Protein AF-A0A7S2L9C3-F1 (afdb_monomer_lite)

Foldseek 3Di:
DDDDDDDDDDDDDDDDDDDDDDDDDDDDDDDDDDDDDDPDDQAWPAPPLVVVLDDDPDDCPDPPPVVVVVSLVSLCVAWVKDKDFVVNPQQDLALVSLQVVQVVPPQKGFAALCSQQPGRLPAGRVGADEQDWAWEHHPPDDLWIATRHPDRHSDIPCNVPVDHDPCNHVSPPCRVRHGMTMMTGDPPPDPPPPPPPPPDDDDDDDDDDDDDDDDDDDDDDDDDDDDPDPPPDPPPDDDPLLVVLCVAWVKDKDFVVNPDQQFALVVLQVVQQPDDADLVWGKGAAALCSQASPAPDPFQRGRPSHGQAEEQAWEHHPPDDLKIATSHAPDPVDRSHSPIPCVVPVDRDPCNVHGPPSVRHGMGMMTIDNPLQADDPDDDPDDDDDDDDDDDDDDDDSPVPVCQFWVKDKDFVVNVQLLWALVSLQVVQQVPPPVDVPRHTWGFAALCQQRSNAWQDAGDDPDVPPPPPPLPWAWEHHPDIGLWIATRDDRGHSDIPCRVPVDRDPRNHTSPPSSRHGMTMITDGDD

Organism: NCBI:txid267567

Sequence (527 aa):
MCCRAHALQDGEEPQHQPHENPSLPPPTAAIEQHDKNSDLDSEILESDVAEELGFDDGDFGGIDELDFDLLEVKLTQHFNPTWFDRETGWRGQTYEESTEFCNKIDGYIPCPHYVYCPGDGKKVLGGRKEEGESWAAVVDGFNEWVQVGAGGECNLYSANEGETPGWGLTGDNNEEITRHIMCCKHQQDGEESNVESDTETVEEESVAETADIDDEGTNAEEPESSTMAQNENESSSMSIMEITTQNTFHPEWFDSRLGWLGGTYDEGKAFCESLPQANNGHWYLCPSQAYCPNGPRDKEPLYLQKDAFEGIQWAPISDKQNGWMMVGKMSQQVPHTCEEYFQINHHDPLWGLDGSSTDMKQHILCCNTPSGIYLSKSDEEDNIVPTNGGNPNKPNHDESALLGIFTPRWFSVTDGWNSGSHDDAIAFCEQHDGIHHNGKKMELCPYVAYCPEGPGTQPIDIGGHVDDNKEGQQWAPLFGQANHWVSISGEKACLAHLEVNGAEPSWGLDASNPDVKKHVLCCSPNQ

Radius of gyration: 31.91 Å; chains: 1; bounding box: 103×76×122 Å

InterPro domains:
  IPR055918 Domain of unknown function DUF7495 [PF24325] (82-185)
  IPR055918 Domain of unknown function DUF7495 [PF24325] (252-368)
  IPR055918 Domain of unknown function DUF7495 [PF24325] (410-524)

pLDDT: mean 77.01, std 22.77, range [31.56, 98.5]

Secondary structure (DSSP, 8-state):
------------PPPPPPPP-PPPPPPPP-----------S-SSSSHHHHHHTT---S--SS--HHHHHHHHHHHHHHH--EEEETTTT----SHHHHHHHHHTSTTEEEPPHHHHS-SSS-S-TT----SS--EEE-TTSTT-EEE-SSSSTT-BHHHHHSS--THHHH--S-TTT--EEEEEE---------------------------------------------------PPPHHHHHHHHHH--EEEEGGGT-----HHHHHHHHHTS--STTPEEEEPPHHHH-TT-S-SS--BTTTBPPBSSS-EEE-SSSTT-EEE-B-S-SSS--TT-BHHHHHSS--THHHH---GGG--EEEEEEE-SSS--------S---------S----S-STTTHHHH--EEEEGGGT-----HHHHHHHHHH-----TT-PPPEEPPHHHH-TT-TTSPPP-TTS----TTS---EEEPSSSTT-EEE-SSTTTT-BHHHHHSS--GGGSSS--GGG--EEEEE----

Structure (mmCIF, N/CA/C/O backbone):
data_AF-A0A7S2L9C3-F1
#
_entry.id   AF-A0A7S2L9C3-F1
#
loop_
_atom_site.group_PDB
_atom_site.id
_atom_site.type_symbol
_atom_site.label_atom_id
_atom_site.label_alt_id
_atom_site.label_comp_id
_atom_site.label_asym_id
_atom_site.label_entity_id
_atom_site.label_seq_id
_atom_site.pdbx_PDB_ins_code
_atom_site.Cartn_x
_atom_site.Cartn_y
_atom_site.Cartn_z
_atom_site.occupancy
_atom_site.B_iso_or_equiv
_atom_site.auth_seq_id
_atom_site.auth_comp_id
_atom_site.auth_asym_id
_atom_site.auth_atom_id
_atom_site.pdbx_PDB_model_num
ATOM 1 N N . MET A 1 1 ? -22.074 -10.599 80.599 1.00 35.09 1 MET A N 1
ATOM 2 C CA . MET A 1 1 ? -21.582 -9.470 81.417 1.00 35.09 1 MET A CA 1
ATOM 3 C C . MET A 1 1 ? -20.116 -9.715 81.741 1.00 35.09 1 MET A C 1
ATOM 5 O O . MET A 1 1 ? -19.861 -10.718 82.383 1.00 35.09 1 MET A O 1
ATOM 9 N N . CYS A 1 2 ? -19.243 -8.809 81.270 1.00 36.19 2 CYS A N 1
ATOM 10 C CA . CYS A 1 2 ? -17.941 -8.369 81.824 1.00 36.19 2 CYS A CA 1
ATOM 11 C C . CYS A 1 2 ? -16.858 -9.427 82.164 1.00 36.19 2 CYS A C 1
ATOM 13 O O . CYS A 1 2 ? -17.148 -10.404 82.828 1.00 36.19 2 CYS A O 1
ATOM 15 N N . CYS A 1 3 ? -15.557 -9.272 81.879 1.00 39.22 3 CYS A N 1
ATOM 16 C CA . CYS A 1 3 ? -14.752 -8.162 81.353 1.00 39.22 3 CYS A CA 1
ATOM 17 C C . CYS A 1 3 ? -13.298 -8.642 81.073 1.00 39.22 3 CYS A C 1
ATOM 19 O O . CYS A 1 3 ? -12.782 -9.451 81.831 1.00 39.22 3 CYS A O 1
ATOM 21 N N . ARG A 1 4 ? -12.661 -8.025 80.059 1.00 43.97 4 ARG A N 1
ATOM 22 C CA . ARG A 1 4 ? -11.248 -7.556 79.927 1.00 43.97 4 ARG A CA 1
ATOM 23 C C . ARG A 1 4 ? -10.010 -8.471 80.144 1.00 43.97 4 ARG A C 1
ATOM 25 O O . ARG A 1 4 ? -9.652 -8.766 81.272 1.00 43.97 4 ARG A O 1
ATOM 32 N N . ALA A 1 5 ? -9.292 -8.702 79.031 1.00 48.09 5 ALA A N 1
ATOM 33 C CA . ALA A 1 5 ? -8.045 -8.049 78.536 1.00 48.09 5 ALA A CA 1
ATOM 34 C C . ALA A 1 5 ? -6.640 -8.220 79.194 1.00 48.09 5 ALA A C 1
ATOM 36 O O . ALA A 1 5 ? -6.496 -8.118 80.407 1.00 48.09 5 ALA A O 1
ATOM 37 N N . HIS A 1 6 ? -5.639 -8.237 78.275 1.00 45.41 6 HIS A N 1
ATOM 38 C CA . HIS A 1 6 ? -4.147 -8.152 78.328 1.00 45.41 6 HIS A CA 1
ATOM 39 C C . HIS A 1 6 ? -3.365 -9.484 78.449 1.00 45.41 6 HIS A C 1
ATOM 41 O O . HIS A 1 6 ? -3.756 -10.328 79.238 1.00 45.41 6 HIS A O 1
ATOM 47 N N . ALA A 1 7 ? -2.233 -9.751 77.767 1.00 44.00 7 ALA A N 1
ATOM 48 C CA . ALA A 1 7 ? -1.450 -9.084 76.709 1.00 44.00 7 ALA A CA 1
ATOM 49 C C . ALA A 1 7 ? -0.376 -10.058 76.132 1.00 44.00 7 ALA A C 1
ATOM 51 O O . ALA A 1 7 ? 0.077 -10.938 76.853 1.00 44.00 7 ALA A O 1
ATOM 52 N N . LEU A 1 8 ? -0.008 -9.836 74.858 1.00 44.34 8 LEU A N 1
ATOM 53 C CA . LEU A 1 8 ? 1.280 -9.995 74.136 1.00 44.34 8 LEU A CA 1
ATOM 54 C C . LEU A 1 8 ? 2.371 -10.982 74.615 1.00 44.34 8 LEU A C 1
ATOM 56 O O . LEU A 1 8 ? 2.906 -10.819 75.709 1.00 44.34 8 LEU A O 1
ATOM 60 N N . GLN A 1 9 ? 2.847 -11.831 73.687 1.00 42.16 9 GLN A N 1
ATOM 61 C CA . GLN A 1 9 ? 4.283 -12.004 73.400 1.00 42.16 9 GLN A CA 1
ATOM 62 C C . GLN A 1 9 ? 4.544 -12.659 72.029 1.00 42.16 9 GLN A C 1
ATOM 64 O O . GLN A 1 9 ? 3.757 -13.480 71.561 1.00 42.16 9 GLN A O 1
ATOM 69 N N . ASP A 1 10 ? 5.640 -12.211 71.420 1.00 44.34 10 ASP A N 1
ATOM 70 C CA . ASP A 1 10 ? 6.118 -12.385 70.045 1.00 44.34 10 ASP A CA 1
ATOM 71 C C . ASP A 1 10 ? 6.648 -13.797 69.705 1.00 44.34 10 ASP A C 1
ATOM 73 O O . ASP A 1 10 ? 7.087 -14.532 70.588 1.00 44.34 10 ASP A O 1
ATOM 77 N N . GLY A 1 11 ? 6.673 -14.146 68.412 1.00 41.81 11 GLY A N 1
ATOM 78 C CA . GLY A 1 11 ? 7.374 -15.315 67.851 1.00 41.81 11 GLY A CA 1
ATOM 79 C C . GLY A 1 11 ? 7.398 -15.223 66.319 1.00 41.81 11 GLY A C 1
ATOM 80 O O . GLY A 1 11 ? 6.351 -15.297 65.687 1.00 41.81 11 GLY A O 1
ATOM 81 N N . GLU A 1 12 ? 8.496 -14.730 65.748 1.00 42.94 12 GLU A N 1
ATOM 82 C CA . GLU A 1 12 ? 9.605 -15.491 65.136 1.00 42.94 12 GLU A CA 1
ATOM 83 C C . GLU A 1 12 ? 9.385 -15.830 63.648 1.00 42.94 12 GLU A C 1
ATOM 85 O O . GLU A 1 12 ? 8.554 -16.644 63.256 1.00 42.94 12 GLU A O 1
ATOM 90 N N . GLU A 1 13 ? 10.189 -15.145 62.836 1.00 45.22 13 GLU A N 1
ATOM 91 C CA . GLU A 1 13 ? 10.341 -15.184 61.383 1.00 45.22 13 GLU A CA 1
ATOM 92 C C . GLU A 1 13 ? 11.385 -16.253 60.990 1.00 45.22 13 GLU A C 1
ATOM 94 O O . GLU A 1 13 ? 12.452 -16.305 61.612 1.00 45.22 13 GLU A O 1
ATOM 99 N N . PRO A 1 14 ? 11.143 -17.121 59.986 1.00 52.72 14 PRO A N 1
ATOM 100 C CA . PRO A 1 14 ? 12.127 -18.118 59.583 1.00 52.72 14 PRO A CA 1
ATOM 101 C C . PRO A 1 14 ? 13.093 -17.580 58.517 1.00 52.72 14 PRO A C 1
ATOM 103 O O . PRO A 1 14 ? 12.702 -17.156 57.431 1.00 52.72 14 PRO A O 1
ATOM 106 N N . GLN A 1 15 ? 14.384 -17.670 58.836 1.00 43.28 15 GLN A N 1
ATOM 107 C CA . GLN A 1 15 ? 15.516 -17.397 57.953 1.00 43.28 15 GLN A CA 1
ATOM 108 C C . GLN A 1 15 ? 15.628 -18.453 56.839 1.00 43.28 15 GLN A C 1
ATOM 110 O O . GLN A 1 15 ? 15.797 -19.640 57.123 1.00 43.28 15 GLN A O 1
ATOM 115 N N . HIS A 1 16 ? 15.629 -18.018 55.576 1.00 51.25 16 HIS A N 1
ATOM 116 C CA . HIS A 1 16 ? 16.090 -18.824 54.443 1.00 51.25 16 HIS A CA 1
ATOM 117 C C . HIS A 1 16 ? 17.559 -18.512 54.124 1.00 51.25 16 HIS A C 1
ATOM 119 O O . HIS A 1 16 ? 17.945 -17.360 53.934 1.00 51.25 16 HIS A O 1
ATOM 125 N N . GLN A 1 17 ? 18.379 -19.565 54.093 1.00 49.12 17 GLN A N 1
ATOM 126 C CA . GLN A 1 17 ? 19.788 -19.537 53.702 1.00 49.12 17 GLN A CA 1
ATOM 127 C C . GLN A 1 17 ? 19.956 -19.354 52.181 1.00 49.12 17 GLN A C 1
ATOM 129 O O . GLN A 1 17 ? 19.135 -19.870 51.420 1.00 49.12 17 GLN A O 1
ATOM 134 N N . PRO A 1 18 ? 21.037 -18.694 51.723 1.00 49.22 18 PRO A N 1
ATOM 135 C CA . PRO A 1 18 ? 21.348 -18.556 50.308 1.00 49.22 18 PRO A CA 1
ATOM 136 C C . PRO A 1 18 ? 22.104 -19.787 49.787 1.00 49.22 18 PRO A C 1
ATOM 138 O O . PRO A 1 18 ? 23.079 -20.240 50.386 1.00 49.22 18 PRO A O 1
ATOM 141 N N . HIS A 1 19 ? 21.662 -20.305 48.642 1.00 47.91 19 HIS A N 1
ATOM 142 C CA . HIS A 1 19 ? 22.418 -21.268 47.848 1.00 47.91 19 HIS A CA 1
ATOM 143 C C . HIS A 1 19 ? 23.519 -20.542 47.064 1.00 47.91 19 HIS A C 1
ATOM 145 O O . HIS A 1 19 ? 23.244 -19.671 46.241 1.00 47.91 19 HIS A O 1
ATOM 151 N N . GLU A 1 20 ? 24.767 -20.926 47.325 1.00 45.31 20 GLU A N 1
ATOM 152 C CA . GLU A 1 20 ? 25.932 -20.607 46.503 1.00 45.31 20 GLU A CA 1
ATOM 153 C C . GLU A 1 20 ? 25.811 -21.295 45.134 1.00 45.31 20 GLU A C 1
ATOM 155 O O . GLU A 1 20 ? 25.515 -22.489 45.062 1.00 45.31 20 GLU A O 1
ATOM 160 N N . ASN A 1 21 ? 26.079 -20.559 44.052 1.00 43.97 21 ASN A N 1
ATOM 161 C CA . ASN A 1 21 ? 26.303 -21.121 42.721 1.00 43.97 21 ASN A CA 1
ATOM 162 C C . ASN A 1 21 ? 27.613 -20.557 42.134 1.00 43.97 21 ASN A C 1
ATOM 164 O O . ASN A 1 21 ? 27.972 -19.415 42.435 1.00 43.97 21 ASN A O 1
ATOM 168 N N . PRO A 1 22 ? 28.359 -21.360 41.355 1.00 46.28 22 PRO A N 1
ATOM 169 C CA . PRO A 1 22 ? 29.775 -21.145 41.104 1.00 46.28 22 PRO A CA 1
ATOM 170 C C . PRO A 1 22 ? 30.063 -20.126 39.998 1.00 46.28 22 PRO A C 1
ATOM 172 O O . PRO A 1 22 ? 29.312 -19.933 39.046 1.00 46.28 22 PRO A O 1
ATOM 175 N N . SER A 1 23 ? 31.230 -19.516 40.160 1.00 38.72 23 SER A N 1
ATOM 176 C CA . SER A 1 23 ? 31.893 -18.510 39.342 1.00 38.72 23 SER A CA 1
ATOM 177 C C . SER A 1 23 ? 32.122 -18.922 37.880 1.00 38.72 23 SER A C 1
ATOM 179 O O . SER A 1 23 ? 32.750 -19.941 37.595 1.00 38.72 23 SER A O 1
ATOM 181 N N . LEU A 1 24 ? 31.696 -18.052 36.960 1.00 48.59 24 LEU A N 1
ATOM 182 C CA . LEU A 1 24 ? 32.101 -18.031 35.549 1.00 48.59 24 LEU A CA 1
ATOM 183 C C . LEU A 1 24 ? 33.314 -17.093 35.346 1.00 48.59 24 LEU A C 1
ATOM 185 O O . LEU A 1 24 ? 33.426 -16.089 36.055 1.00 48.59 24 LEU A O 1
ATOM 189 N N . PRO A 1 25 ? 34.234 -17.402 34.409 1.00 54.69 25 PRO A N 1
ATOM 190 C CA . PRO A 1 25 ? 35.408 -16.577 34.114 1.00 54.69 25 PRO A CA 1
ATOM 191 C C . PRO A 1 25 ? 35.063 -15.357 33.229 1.00 54.69 25 PRO A C 1
ATOM 193 O O . PRO A 1 25 ? 34.015 -15.349 32.582 1.00 54.69 25 PRO A O 1
ATOM 196 N N . PRO A 1 26 ? 35.931 -14.325 33.180 1.00 50.00 26 PRO A N 1
ATOM 197 C CA . PRO A 1 26 ? 35.618 -13.052 32.533 1.00 50.00 26 PRO A CA 1
ATOM 198 C C . PRO A 1 26 ? 35.805 -13.123 31.009 1.00 50.00 26 PRO A C 1
ATOM 200 O O . PRO A 1 26 ? 36.757 -13.766 30.551 1.00 50.00 26 PRO A O 1
ATOM 203 N N . PRO A 1 27 ? 34.985 -12.422 30.205 1.00 43.72 27 PRO A N 1
ATOM 204 C CA . PRO A 1 27 ? 35.293 -12.238 28.803 1.00 43.72 27 PRO A CA 1
ATOM 205 C C . PRO A 1 27 ? 36.347 -11.142 28.633 1.00 43.72 27 PRO A C 1
ATOM 207 O O . PRO A 1 27 ? 36.396 -10.131 29.334 1.00 43.72 27 PRO A O 1
ATOM 210 N N . THR A 1 28 ? 37.237 -11.431 27.698 1.00 38.53 28 THR A N 1
ATOM 211 C CA . THR A 1 28 ? 38.396 -10.636 27.313 1.00 38.53 28 THR A CA 1
ATOM 212 C C . THR A 1 28 ? 37.941 -9.514 26.384 1.00 38.53 28 THR A C 1
ATOM 214 O O . THR A 1 28 ? 37.045 -9.711 25.570 1.00 38.53 28 THR A O 1
ATOM 217 N N . ALA A 1 29 ? 38.565 -8.347 26.524 1.00 41.03 29 ALA A N 1
ATOM 218 C CA . ALA A 1 29 ? 38.338 -7.179 25.688 1.00 41.03 29 ALA A CA 1
ATOM 219 C C . ALA A 1 29 ? 38.577 -7.479 24.198 1.00 41.03 29 ALA A C 1
ATOM 221 O O . ALA A 1 29 ? 39.635 -7.996 23.834 1.00 41.03 29 ALA A O 1
ATOM 222 N N . ALA A 1 30 ? 37.632 -7.068 23.355 1.00 33.03 30 ALA A N 1
ATOM 223 C CA . ALA A 1 30 ? 37.850 -6.814 21.941 1.00 33.03 30 ALA A CA 1
ATOM 224 C C . ALA A 1 30 ? 37.355 -5.396 21.634 1.00 33.03 30 ALA A C 1
ATOM 226 O O . ALA A 1 30 ? 36.266 -4.991 22.031 1.00 33.03 30 ALA A O 1
ATOM 227 N N . ILE A 1 31 ? 38.253 -4.641 21.015 1.00 39.75 31 ILE A N 1
ATOM 228 C CA . ILE A 1 31 ? 38.083 -3.302 20.470 1.00 39.75 31 ILE A CA 1
ATOM 229 C C . ILE A 1 31 ? 37.453 -3.485 19.092 1.00 39.75 31 ILE A C 1
ATOM 231 O O . ILE A 1 31 ? 38.039 -4.203 18.288 1.00 39.75 31 ILE A O 1
ATOM 235 N N . GLU A 1 32 ? 36.349 -2.804 18.799 1.00 32.47 32 GLU A N 1
ATOM 236 C CA . GLU A 1 32 ? 35.946 -2.537 17.419 1.00 32.47 32 GLU A CA 1
ATOM 237 C C . GLU A 1 32 ? 35.249 -1.177 17.328 1.00 32.47 32 GLU A C 1
ATOM 239 O O . GLU A 1 32 ? 34.558 -0.731 18.245 1.00 32.47 32 GLU A O 1
ATOM 244 N N . GLN A 1 33 ? 35.600 -0.464 16.266 1.00 36.97 33 GLN A N 1
ATOM 245 C CA . GLN A 1 33 ? 35.311 0.937 16.004 1.00 36.97 33 GLN A CA 1
ATOM 246 C C . GLN A 1 33 ? 33.871 1.072 15.499 1.00 36.97 33 GLN A C 1
ATOM 248 O O . GLN A 1 33 ? 33.504 0.416 14.532 1.00 36.97 33 GLN A O 1
ATOM 253 N N . HIS A 1 34 ? 33.074 1.942 16.123 1.00 32.19 34 HIS A N 1
ATOM 254 C CA . HIS A 1 34 ? 31.838 2.436 15.519 1.00 32.19 34 HIS A CA 1
ATOM 255 C C . HIS A 1 34 ? 32.194 3.582 14.570 1.00 32.19 34 HIS A C 1
ATOM 257 O O . HIS A 1 34 ? 32.517 4.688 15.016 1.00 32.19 34 HIS A O 1
ATOM 263 N N . ASP A 1 35 ? 32.173 3.284 13.273 1.00 32.62 35 ASP A N 1
ATOM 264 C CA . ASP A 1 35 ? 32.123 4.283 12.215 1.00 32.62 35 ASP A CA 1
ATOM 265 C C . ASP A 1 35 ? 30.701 4.838 12.080 1.00 32.62 35 ASP A C 1
ATOM 267 O O . ASP A 1 35 ? 29.699 4.152 12.282 1.00 32.62 35 ASP A O 1
ATOM 271 N N . LYS A 1 36 ? 30.666 6.131 11.773 1.00 45.22 36 LYS A N 1
ATOM 272 C CA . LYS A 1 36 ? 29.494 6.928 11.426 1.00 45.22 36 LYS A CA 1
ATOM 273 C C . LYS A 1 36 ? 29.062 6.565 10.005 1.00 45.22 36 LYS A C 1
ATOM 275 O O . LYS A 1 36 ? 29.915 6.603 9.125 1.00 45.22 36 LYS A O 1
ATOM 280 N N . ASN A 1 37 ? 27.784 6.267 9.792 1.00 34.72 37 ASN A N 1
ATOM 281 C CA . ASN A 1 37 ? 27.062 6.528 8.541 1.00 34.72 37 ASN A CA 1
ATOM 282 C C . ASN A 1 37 ? 25.585 6.169 8.750 1.00 34.72 37 ASN A C 1
ATOM 284 O O . ASN A 1 37 ? 25.226 4.996 8.762 1.00 34.72 37 ASN A O 1
ATOM 288 N N . SER A 1 38 ? 24.762 7.191 8.951 1.00 33.78 38 SER A N 1
ATOM 289 C CA . SER A 1 38 ? 23.300 7.125 8.955 1.00 33.78 38 SER A CA 1
ATOM 290 C C . SER A 1 38 ? 22.810 8.492 8.480 1.00 33.78 38 SER A C 1
ATOM 292 O O . SER A 1 38 ? 22.543 9.359 9.298 1.00 33.78 38 SER A O 1
ATOM 294 N N . ASP A 1 39 ? 22.864 8.711 7.172 1.00 36.06 39 ASP A N 1
ATOM 295 C CA . ASP A 1 39 ? 22.333 9.884 6.468 1.00 36.06 39 ASP A CA 1
ATOM 296 C C . ASP A 1 39 ? 22.306 9.482 4.983 1.00 36.06 39 ASP A C 1
ATOM 298 O O . ASP A 1 39 ? 23.336 9.650 4.331 1.00 36.06 39 ASP A O 1
ATOM 302 N N . LEU A 1 40 ? 21.236 8.841 4.477 1.00 38.59 40 LEU A N 1
ATOM 303 C CA . LEU A 1 40 ? 21.019 8.659 3.019 1.00 38.59 40 LEU A CA 1
ATOM 304 C C . LEU A 1 40 ? 19.628 8.146 2.565 1.00 38.59 40 LEU A C 1
ATOM 306 O O . LEU A 1 40 ? 19.453 7.979 1.366 1.00 38.59 40 LEU A O 1
ATOM 310 N N . ASP A 1 41 ? 18.629 7.964 3.439 1.00 36.09 41 ASP A N 1
ATOM 311 C CA . ASP A 1 41 ? 17.352 7.317 3.051 1.00 36.09 41 ASP A CA 1
ATOM 312 C C . ASP A 1 41 ? 16.123 8.267 2.963 1.00 36.09 41 ASP A C 1
ATOM 314 O O . ASP A 1 41 ? 14.996 7.810 3.123 1.00 36.09 41 ASP A O 1
ATOM 318 N N . SER A 1 42 ? 16.287 9.581 2.719 1.00 41.22 42 SER A N 1
ATOM 319 C CA . SER A 1 42 ? 15.160 10.552 2.728 1.00 41.22 42 SER A CA 1
ATOM 320 C C . SER A 1 42 ? 14.860 11.307 1.415 1.00 41.22 42 SER A C 1
ATOM 322 O O . SER A 1 42 ? 13.990 12.168 1.431 1.00 41.22 42 SER A O 1
ATOM 324 N N . GLU A 1 43 ? 15.514 10.998 0.286 1.00 40.84 43 GLU A N 1
ATOM 325 C CA . GLU A 1 43 ? 15.455 11.815 -0.958 1.00 40.84 43 GLU A CA 1
ATOM 326 C C . GLU A 1 43 ? 14.394 11.378 -2.011 1.00 40.84 43 GLU A C 1
ATOM 328 O O . GLU A 1 43 ? 14.319 11.967 -3.083 1.00 40.84 43 GLU A O 1
ATOM 333 N N . ILE A 1 44 ? 13.573 10.340 -1.772 1.00 41.75 44 ILE A N 1
ATOM 334 C CA . ILE A 1 44 ? 12.852 9.631 -2.867 1.00 41.75 44 ILE A CA 1
ATOM 335 C C . ILE A 1 44 ? 11.355 9.998 -3.032 1.00 41.75 44 ILE A C 1
ATOM 337 O O . ILE A 1 44 ? 10.774 9.721 -4.076 1.00 41.75 44 ILE A O 1
ATOM 341 N N . LEU A 1 45 ? 10.719 10.680 -2.072 1.00 40.47 45 LEU A N 1
ATOM 342 C CA . LEU A 1 45 ? 9.291 11.071 -2.155 1.00 40.47 45 LEU A CA 1
ATOM 343 C C . LEU A 1 45 ? 9.050 12.483 -2.744 1.00 40.47 45 LEU A C 1
ATOM 345 O O . LEU A 1 45 ? 7.921 12.969 -2.755 1.00 40.47 45 LEU A O 1
ATOM 349 N N . GLU A 1 46 ? 10.097 13.153 -3.231 1.00 46.25 46 GLU A N 1
ATOM 350 C CA . GLU A 1 46 ? 10.056 14.553 -3.690 1.00 46.25 46 GLU A CA 1
ATOM 351 C C . GLU A 1 46 ? 9.617 14.767 -5.141 1.00 46.25 46 GLU A C 1
ATOM 353 O O . GLU A 1 46 ? 9.106 15.842 -5.465 1.00 46.25 46 GLU A O 1
ATOM 358 N N . SER A 1 47 ? 9.831 13.787 -6.024 1.00 46.72 47 SER A N 1
ATOM 359 C CA . SER A 1 47 ? 9.769 14.005 -7.478 1.00 46.72 47 SER A CA 1
ATOM 360 C C . SER A 1 47 ? 8.348 14.148 -8.021 1.00 46.72 47 SER A C 1
ATOM 362 O O . SER A 1 47 ? 8.103 14.994 -8.879 1.00 46.72 47 SER A O 1
ATOM 364 N N . ASP A 1 48 ? 7.392 13.389 -7.487 1.00 42.22 48 ASP A N 1
ATOM 365 C CA . ASP A 1 48 ? 6.055 13.264 -8.092 1.00 42.22 48 ASP A CA 1
ATOM 366 C C . ASP A 1 48 ? 5.193 14.519 -7.871 1.00 42.22 48 ASP A C 1
ATOM 368 O O . ASP A 1 48 ? 4.323 14.858 -8.673 1.00 42.22 48 ASP A O 1
ATOM 372 N N . VAL A 1 49 ? 5.476 15.274 -6.806 1.00 50.34 49 VAL A N 1
ATOM 373 C CA . VAL A 1 49 ? 4.809 16.549 -6.517 1.00 50.34 49 VAL A CA 1
ATOM 374 C C . VAL A 1 49 ? 5.412 17.682 -7.353 1.00 50.34 49 VAL A C 1
ATOM 376 O O . VAL A 1 49 ? 4.689 18.583 -7.776 1.00 50.34 49 VAL A O 1
ATOM 379 N N . ALA A 1 50 ? 6.717 17.659 -7.640 1.00 46.50 50 ALA A N 1
ATOM 380 C CA . ALA A 1 50 ? 7.388 18.726 -8.386 1.00 46.50 50 ALA A CA 1
ATOM 381 C C . ALA A 1 50 ? 6.857 18.878 -9.829 1.00 46.50 50 ALA A C 1
ATOM 383 O O . ALA A 1 50 ? 6.743 20.011 -10.322 1.00 46.50 50 ALA A O 1
ATOM 384 N N . GLU A 1 51 ? 6.459 17.769 -10.465 1.00 46.00 51 GLU A N 1
ATOM 385 C CA . GLU A 1 51 ? 6.014 17.731 -11.863 1.00 46.00 51 GLU A CA 1
ATOM 386 C C . GLU A 1 51 ? 4.575 18.248 -12.061 1.00 46.00 51 GLU A C 1
ATOM 388 O O . GLU A 1 51 ? 4.338 19.065 -12.957 1.00 46.00 51 GLU A O 1
ATOM 393 N N . GLU A 1 52 ? 3.625 17.916 -11.172 1.00 52.22 52 GLU A N 1
ATOM 394 C CA . GLU A 1 52 ? 2.265 18.494 -11.219 1.00 52.22 52 GLU A CA 1
ATOM 395 C C . GLU A 1 52 ? 2.267 20.019 -11.045 1.00 52.22 52 GLU A C 1
ATOM 397 O O . GLU A 1 52 ? 1.358 20.735 -11.478 1.00 52.22 52 GLU A O 1
ATOM 402 N N . LEU A 1 53 ? 3.316 20.540 -10.417 1.00 51.41 53 LEU A N 1
ATOM 403 C CA . LEU A 1 53 ? 3.417 21.940 -10.068 1.00 51.41 53 LEU A CA 1
ATOM 404 C C . LEU A 1 53 ? 4.196 22.763 -11.115 1.00 51.41 53 LEU A C 1
ATOM 406 O O . LEU A 1 53 ? 4.297 23.987 -10.970 1.00 51.41 53 LEU A O 1
ATOM 410 N N . GLY A 1 54 ? 4.725 22.141 -12.173 1.00 43.03 54 GLY A N 1
ATOM 411 C CA . GLY A 1 54 ? 5.297 22.823 -13.339 1.00 43.03 54 GLY A CA 1
ATOM 412 C C . GLY A 1 54 ? 6.608 23.577 -13.083 1.00 43.03 54 GLY A C 1
ATOM 413 O O . GLY A 1 54 ? 6.732 24.737 -13.485 1.00 43.03 54 GLY A O 1
ATOM 414 N N . PHE A 1 55 ? 7.566 22.966 -12.384 1.00 47.53 55 PHE A N 1
ATOM 415 C CA . PHE A 1 55 ? 8.952 23.453 -12.368 1.00 47.53 55 PHE A CA 1
ATOM 416 C C . PHE A 1 55 ? 9.701 23.049 -13.655 1.00 47.53 55 PHE A C 1
ATOM 418 O O . PHE A 1 55 ? 9.425 22.005 -14.228 1.00 47.53 55 PHE A O 1
ATOM 425 N N . ASP A 1 56 ? 10.586 23.918 -14.154 1.00 41.59 56 ASP A N 1
ATOM 426 C CA . ASP A 1 56 ? 11.317 23.767 -15.427 1.00 41.59 56 ASP A CA 1
ATOM 427 C C . ASP A 1 56 ? 12.809 23.540 -15.088 1.00 41.59 56 ASP A C 1
ATOM 429 O O . ASP A 1 56 ? 13.479 24.451 -14.588 1.00 41.59 56 ASP A O 1
ATOM 433 N N . ASP A 1 57 ? 13.309 22.312 -15.274 1.00 52.28 57 ASP A N 1
ATOM 434 C CA . ASP A 1 57 ? 14.567 21.796 -14.694 1.00 52.28 57 ASP A CA 1
ATOM 435 C C . ASP A 1 57 ? 15.840 22.235 -15.427 1.00 52.28 57 ASP A C 1
ATOM 437 O O . ASP A 1 57 ? 16.581 21.460 -16.038 1.00 52.28 57 ASP A O 1
ATOM 441 N N . GLY A 1 58 ? 16.111 23.536 -15.360 1.00 42.50 58 GLY A N 1
ATOM 442 C CA . GLY A 1 58 ? 17.212 24.167 -16.071 1.00 42.50 58 GLY A CA 1
ATOM 443 C C . GLY A 1 58 ? 18.415 24.632 -15.251 1.00 42.50 58 GLY A C 1
ATOM 444 O O . GLY A 1 58 ? 19.244 25.281 -15.874 1.00 42.50 58 GLY A O 1
ATOM 445 N N . ASP A 1 59 ? 18.535 24.408 -13.930 1.00 42.16 59 ASP A N 1
ATOM 446 C CA . ASP A 1 59 ? 19.752 24.754 -13.143 1.00 42.16 59 ASP A CA 1
ATOM 447 C C . ASP A 1 59 ? 19.711 24.256 -11.670 1.00 42.16 59 ASP A C 1
ATOM 449 O O . ASP A 1 59 ? 19.754 25.061 -10.742 1.00 42.16 59 ASP A O 1
ATOM 453 N N . PHE A 1 60 ? 19.620 22.946 -11.396 1.00 44.69 60 PHE A N 1
ATOM 454 C CA . PHE A 1 60 ? 19.624 22.430 -10.009 1.00 44.69 60 PHE A CA 1
ATOM 455 C C . PHE A 1 60 ? 21.036 22.148 -9.472 1.00 44.69 60 PHE A C 1
ATOM 457 O O . PHE A 1 60 ? 21.455 21.021 -9.213 1.00 44.69 60 PHE A O 1
ATOM 464 N N . GLY A 1 61 ? 21.799 23.225 -9.296 1.00 43.25 61 GLY A N 1
ATOM 465 C CA . GLY A 1 61 ? 22.996 23.251 -8.462 1.00 43.25 61 GLY A CA 1
ATOM 466 C C . GLY A 1 61 ? 22.649 23.638 -7.027 1.00 43.25 61 GLY A C 1
ATOM 467 O O . GLY A 1 61 ? 22.929 24.762 -6.631 1.00 43.25 61 GLY A O 1
ATOM 468 N N . GLY A 1 62 ? 22.089 22.704 -6.254 1.00 47.38 62 GLY A N 1
ATOM 469 C CA . GLY A 1 62 ? 21.673 22.928 -4.868 1.00 47.38 62 GLY A CA 1
ATOM 470 C C . GLY A 1 62 ? 20.288 23.560 -4.787 1.00 47.38 62 GLY A C 1
ATOM 471 O O . GLY A 1 62 ? 20.061 24.649 -5.303 1.00 47.38 62 GLY A O 1
ATOM 472 N N . ILE A 1 63 ? 19.364 22.865 -4.130 1.00 48.03 63 ILE A N 1
ATOM 473 C CA . ILE A 1 63 ? 18.057 23.411 -3.785 1.00 48.03 63 ILE A CA 1
ATOM 474 C C . ILE A 1 63 ? 18.313 24.509 -2.740 1.00 48.03 63 ILE A C 1
ATOM 476 O O . ILE A 1 63 ? 18.454 24.242 -1.545 1.00 48.03 63 ILE A O 1
ATOM 480 N N . ASP A 1 64 ? 18.520 25.743 -3.202 1.00 57.06 64 ASP A N 1
ATOM 481 C CA . ASP A 1 64 ? 18.614 26.911 -2.332 1.00 57.06 64 ASP A CA 1
ATOM 482 C C . ASP A 1 64 ? 17.323 27.004 -1.496 1.00 57.06 64 ASP A C 1
ATOM 484 O O . ASP A 1 64 ? 16.245 26.608 -1.936 1.00 57.06 64 ASP A O 1
ATOM 488 N N . GLU A 1 65 ? 17.411 27.580 -0.294 1.00 59.56 65 GLU A N 1
ATOM 489 C CA . GLU A 1 65 ? 16.298 27.822 0.650 1.00 59.56 65 GLU A CA 1
ATOM 490 C C . GLU A 1 65 ? 15.029 28.426 -0.003 1.00 59.56 65 GLU A C 1
ATOM 492 O O . GLU A 1 65 ? 13.933 28.289 0.527 1.00 59.56 65 GLU A O 1
ATOM 497 N N . LEU A 1 66 ? 15.185 29.041 -1.180 1.00 56.25 66 LEU A N 1
ATOM 498 C CA . LEU A 1 66 ? 14.145 29.625 -2.025 1.00 56.25 66 LEU A CA 1
ATOM 499 C C . LEU A 1 66 ? 13.188 28.618 -2.692 1.00 56.25 66 LEU A C 1
ATOM 501 O O . LEU A 1 66 ? 12.103 29.036 -3.092 1.00 56.25 66 LEU A O 1
ATOM 505 N N . ASP A 1 67 ? 13.551 27.342 -2.836 1.00 74.50 67 ASP A N 1
ATOM 506 C CA . ASP A 1 67 ? 12.680 26.352 -3.494 1.00 74.50 67 ASP A CA 1
ATOM 507 C C . ASP A 1 67 ? 11.662 25.725 -2.527 1.00 74.50 67 ASP A C 1
ATOM 509 O O . ASP A 1 67 ? 10.510 25.470 -2.877 1.00 74.50 67 ASP A O 1
ATOM 513 N N . PHE A 1 68 ? 12.046 25.591 -1.252 1.00 78.56 68 PHE A N 1
ATOM 514 C CA . PHE A 1 68 ? 11.151 25.096 -0.205 1.00 78.56 68 PHE A CA 1
ATOM 515 C C . PHE A 1 68 ? 9.922 26.000 -0.036 1.00 78.56 68 PHE A C 1
ATOM 517 O O . PHE A 1 68 ? 8.804 25.504 0.072 1.00 78.56 68 PHE A O 1
ATOM 524 N N . ASP A 1 69 ? 10.110 27.324 -0.095 1.00 80.19 69 ASP A N 1
ATOM 525 C CA . ASP A 1 69 ? 9.012 28.296 -0.021 1.00 80.19 69 ASP A CA 1
ATOM 526 C C . ASP A 1 69 ? 8.000 28.101 -1.163 1.00 80.19 69 ASP A C 1
ATOM 528 O O . ASP A 1 69 ? 6.791 28.270 -0.986 1.00 80.19 69 ASP A O 1
ATOM 532 N N . LEU A 1 70 ? 8.478 27.752 -2.361 1.00 82.88 70 LEU A N 1
ATOM 533 C CA . LEU A 1 70 ? 7.618 27.573 -3.525 1.00 82.88 70 LEU A CA 1
ATOM 534 C C . LEU A 1 70 ? 6.900 26.218 -3.488 1.00 82.88 70 LEU A C 1
ATOM 536 O O . LEU A 1 70 ? 5.708 26.160 -3.806 1.00 82.88 70 LEU A O 1
ATOM 540 N N . LEU A 1 71 ? 7.576 25.162 -3.034 1.00 82.06 71 LEU A N 1
ATOM 541 C CA . LEU A 1 71 ? 6.962 23.862 -2.768 1.00 82.06 71 LEU A CA 1
ATOM 542 C C . LEU A 1 71 ? 5.880 23.961 -1.677 1.00 82.06 71 LEU A C 1
ATOM 544 O O . LEU A 1 71 ? 4.770 23.465 -1.867 1.00 82.06 71 LEU A O 1
ATOM 548 N N . GLU A 1 72 ? 6.143 24.694 -0.592 1.00 86.50 72 GLU A N 1
ATOM 549 C CA . GLU A 1 72 ? 5.169 24.977 0.471 1.00 86.50 72 GLU A CA 1
ATOM 550 C C . GLU A 1 72 ? 3.924 25.690 -0.075 1.00 86.50 72 GLU A C 1
ATOM 552 O O . GLU A 1 72 ? 2.798 25.284 0.228 1.00 86.50 72 GLU A O 1
ATOM 557 N N . VAL A 1 73 ? 4.086 26.711 -0.925 1.00 86.06 73 VAL A N 1
ATOM 558 C CA . VAL A 1 73 ? 2.949 27.411 -1.552 1.00 86.06 73 VAL A CA 1
ATOM 559 C C . VAL A 1 73 ? 2.091 26.451 -2.371 1.00 86.06 73 VAL A C 1
ATOM 561 O O . VAL A 1 73 ? 0.862 26.507 -2.308 1.00 86.06 73 VAL A O 1
ATOM 564 N N . LYS A 1 74 ? 2.727 25.575 -3.143 1.00 85.88 74 LYS A N 1
ATOM 565 C CA . LYS A 1 74 ? 2.048 24.653 -4.047 1.00 85.88 74 LYS A CA 1
ATOM 566 C C . LYS A 1 74 ? 1.317 23.532 -3.301 1.00 85.88 74 LYS A C 1
ATOM 568 O O . LYS A 1 74 ? 0.134 23.307 -3.553 1.00 85.88 74 LYS A O 1
ATOM 573 N N . LEU A 1 75 ? 1.962 22.923 -2.308 1.00 89.81 75 LEU A N 1
ATOM 574 C CA . LEU A 1 75 ? 1.320 21.976 -1.391 1.00 89.81 75 LEU A CA 1
ATOM 575 C C . LEU A 1 75 ? 0.166 22.625 -0.633 1.00 89.81 75 LEU A C 1
ATOM 577 O O . LEU A 1 75 ? -0.896 22.023 -0.478 1.00 89.81 75 LEU A O 1
ATOM 581 N N . THR A 1 76 ? 0.333 23.888 -0.230 1.00 90.06 76 THR A N 1
ATOM 582 C CA . THR A 1 76 ? -0.733 24.641 0.430 1.00 90.06 76 THR A CA 1
ATOM 583 C C . THR A 1 76 ? -1.945 24.830 -0.478 1.00 90.06 76 THR A C 1
ATOM 585 O O . THR A 1 76 ? -3.081 24.708 -0.027 1.00 90.06 76 THR A O 1
ATOM 588 N N . GLN A 1 77 ? -1.727 25.094 -1.766 1.00 87.69 77 GLN A N 1
ATOM 589 C CA . GLN A 1 77 ? -2.811 25.232 -2.741 1.00 87.69 77 GLN A CA 1
ATOM 590 C C . GLN A 1 77 ? -3.512 23.905 -3.028 1.00 87.69 77 GLN A C 1
ATOM 592 O O . GLN A 1 77 ? -4.736 23.882 -3.146 1.00 87.69 77 GLN A O 1
ATOM 597 N N . HIS A 1 78 ? -2.746 22.822 -3.138 1.00 86.88 78 HIS A N 1
ATOM 598 C CA . HIS A 1 78 ? -3.255 21.530 -3.580 1.00 86.88 78 HIS A CA 1
ATOM 599 C C . HIS A 1 78 ? -3.933 20.745 -2.445 1.00 86.88 78 HIS A C 1
ATOM 601 O O . HIS A 1 78 ? -5.038 20.232 -2.622 1.00 86.88 78 HIS A O 1
ATOM 607 N N . PHE A 1 79 ? -3.318 20.697 -1.261 1.00 93.00 79 PHE A N 1
ATOM 608 C CA . PHE A 1 79 ? -3.804 19.905 -0.124 1.00 93.00 79 PHE A CA 1
ATOM 609 C C . PHE A 1 79 ? -4.518 20.729 0.947 1.00 93.00 79 PHE A C 1
ATOM 611 O O . PHE A 1 79 ? -5.179 20.163 1.814 1.00 93.00 79 PHE A O 1
ATOM 618 N N . ASN A 1 80 ? -4.396 22.059 0.916 1.00 96.38 80 ASN A N 1
ATOM 619 C CA . ASN A 1 80 ? -4.880 22.957 1.969 1.00 96.38 80 ASN A CA 1
ATOM 620 C C . ASN A 1 80 ? -4.570 22.450 3.403 1.00 96.38 80 ASN A C 1
ATOM 622 O O . ASN A 1 80 ? -5.487 22.328 4.231 1.00 96.38 80 ASN A O 1
ATOM 626 N N . PRO A 1 81 ? -3.293 22.120 3.688 1.00 97.44 81 PRO A N 1
ATOM 627 C CA . PRO A 1 81 ? -2.859 21.520 4.935 1.00 97.44 81 PRO A CA 1
ATOM 628 C C . PRO A 1 81 ? -3.155 22.459 6.098 1.00 97.44 81 PRO A C 1
ATOM 630 O O . PRO A 1 81 ? -2.799 23.638 6.086 1.00 97.44 81 PRO A O 1
ATOM 633 N N . THR A 1 82 ? -3.815 21.935 7.124 1.00 97.88 82 THR A N 1
ATOM 634 C CA . THR A 1 82 ? -4.156 22.703 8.322 1.00 97.88 82 THR A CA 1
ATOM 635 C C . THR A 1 82 ? -3.663 21.972 9.558 1.00 97.88 82 THR A C 1
ATOM 637 O O . THR A 1 82 ? -4.015 20.817 9.790 1.00 97.88 82 THR A O 1
ATOM 640 N N . TRP A 1 83 ? -2.840 22.659 10.350 1.00 98.12 83 TRP A N 1
ATOM 641 C CA . TRP A 1 83 ? -2.354 22.157 11.630 1.00 98.12 83 TRP A CA 1
ATOM 642 C C . TRP A 1 83 ? -3.402 22.317 12.723 1.00 98.12 83 TRP A C 1
ATOM 644 O O . TRP A 1 83 ? -3.986 23.389 12.888 1.00 98.12 83 TRP A O 1
ATOM 654 N N . PHE A 1 84 ? -3.554 21.262 13.514 1.00 98.19 84 PHE A N 1
ATOM 655 C CA . PHE A 1 84 ? -4.361 21.235 14.716 1.00 98.19 84 PHE A CA 1
ATOM 656 C C . PHE A 1 84 ? -3.539 20.733 15.900 1.00 98.19 84 PHE A C 1
ATOM 658 O O . PHE A 1 84 ? -2.627 19.915 15.782 1.00 98.19 84 PHE A O 1
ATOM 665 N N . ASP A 1 85 ? -3.898 21.247 17.061 1.00 97.94 85 ASP A N 1
ATOM 666 C CA . ASP A 1 85 ? -3.289 21.012 18.355 1.00 97.94 85 ASP A CA 1
ATOM 667 C C . ASP A 1 85 ? -4.371 20.986 19.449 1.00 97.94 85 ASP A C 1
ATOM 669 O O . ASP A 1 85 ? -5.578 21.113 19.201 1.00 97.94 85 ASP A O 1
ATOM 673 N N . ARG A 1 86 ? -3.936 20.846 20.700 1.00 95.94 86 ARG A N 1
ATOM 674 C CA . ARG A 1 86 ? -4.833 20.776 21.862 1.00 95.94 86 ARG A CA 1
ATOM 675 C C . ARG A 1 86 ? -5.659 22.058 22.065 1.00 95.94 86 ARG A C 1
ATOM 677 O O . ARG A 1 86 ? -6.742 21.982 22.651 1.00 95.94 86 ARG A O 1
ATOM 684 N N . GLU A 1 87 ? -5.184 23.214 21.594 1.00 96.62 87 GLU A N 1
ATOM 685 C CA . GLU A 1 87 ? -5.873 24.508 21.715 1.00 96.62 87 GLU A CA 1
ATOM 686 C C . GLU A 1 87 ? -6.924 24.710 20.615 1.00 96.62 87 GLU A C 1
ATOM 688 O O . GLU A 1 87 ? -7.972 25.314 20.855 1.00 96.62 87 GLU A O 1
ATOM 693 N N . THR A 1 88 ? -6.675 24.148 19.435 1.00 96.25 88 THR A N 1
ATOM 694 C CA . THR A 1 88 ? -7.548 24.200 18.251 1.00 96.25 88 THR A CA 1
ATOM 695 C C . THR A 1 88 ? -8.516 23.017 18.152 1.00 96.25 88 THR A C 1
ATOM 697 O O . THR A 1 88 ? -9.374 22.993 17.273 1.00 96.25 88 THR A O 1
ATOM 700 N N . GLY A 1 89 ? -8.455 22.079 19.103 1.00 96.06 89 GLY A N 1
ATOM 701 C CA . GLY A 1 89 ? -9.480 21.053 19.323 1.00 96.06 89 GLY A CA 1
ATOM 702 C C . GLY A 1 89 ? -9.022 19.613 19.104 1.00 96.06 89 GLY A C 1
ATOM 703 O O . GLY A 1 89 ? -9.777 18.697 19.433 1.00 96.06 89 GLY A O 1
ATOM 704 N N . TRP A 1 90 ? -7.799 19.389 18.623 1.00 97.88 90 TRP A N 1
ATOM 705 C CA . TRP A 1 90 ? -7.230 18.053 18.482 1.00 97.88 90 TRP A CA 1
ATOM 706 C C . TRP A 1 90 ? -6.879 17.476 19.856 1.00 97.88 90 TRP A C 1
ATOM 708 O O . TRP A 1 90 ? -5.969 17.956 20.526 1.00 97.88 90 TRP A O 1
ATOM 718 N N . ARG A 1 91 ? -7.592 16.434 20.292 1.00 96.69 91 ARG A N 1
ATOM 719 C CA . ARG A 1 91 ? -7.381 15.745 21.585 1.00 96.69 91 ARG A CA 1
ATOM 720 C C . ARG A 1 91 ? -7.076 14.255 21.456 1.00 96.69 91 ARG A C 1
ATOM 722 O O . ARG A 1 91 ? -6.956 13.596 22.483 1.00 96.69 91 ARG A O 1
ATOM 729 N N . GLY A 1 92 ? -6.983 13.744 20.232 1.00 93.88 92 GLY A N 1
ATOM 730 C CA . GLY A 1 92 ? -6.729 12.330 20.022 1.00 93.88 92 GLY A CA 1
ATOM 731 C C . GLY A 1 92 ? -5.292 11.937 20.353 1.00 93.88 92 GLY A C 1
ATOM 732 O O . GLY A 1 92 ? -4.381 12.772 20.437 1.00 93.88 92 GLY A O 1
ATOM 733 N N . GLN A 1 93 ? -5.157 10.644 20.583 1.00 96.31 93 GLN A N 1
ATOM 734 C CA . GLN A 1 93 ? -3.972 9.897 20.965 1.00 96.31 93 GLN A CA 1
ATOM 735 C C . GLN A 1 93 ? -3.812 8.650 20.091 1.00 96.31 93 GLN A C 1
ATOM 737 O O . GLN A 1 93 ? -2.690 8.180 19.924 1.00 96.31 93 GLN A O 1
ATOM 742 N N . THR A 1 94 ? -4.895 8.119 19.520 1.00 97.12 94 THR A N 1
ATOM 743 C CA . THR A 1 94 ? -4.833 6.976 18.602 1.00 97.12 94 THR A CA 1
ATOM 744 C C . THR A 1 94 ? -4.854 7.408 17.138 1.00 97.12 94 THR A C 1
ATOM 746 O O . THR A 1 94 ? -5.264 8.518 16.781 1.00 97.12 94 THR A O 1
ATOM 749 N N . TYR A 1 95 ? -4.421 6.501 16.268 1.00 95.56 95 TYR A N 1
ATOM 750 C CA . TYR A 1 95 ? -4.461 6.667 14.822 1.00 95.56 95 TYR A CA 1
ATOM 751 C C . TYR A 1 95 ? -5.907 6.770 14.325 1.00 95.56 95 TYR A C 1
ATOM 753 O O . TYR A 1 95 ? -6.228 7.589 13.463 1.00 95.56 95 TYR A O 1
ATOM 761 N N . GLU A 1 96 ? -6.810 5.995 14.919 1.00 90.75 96 GLU A N 1
ATOM 762 C CA . GLU A 1 96 ? -8.237 6.072 14.624 1.00 90.75 96 GLU A CA 1
ATOM 763 C C . GLU A 1 96 ? -8.816 7.444 14.989 1.00 90.75 96 GLU A C 1
ATOM 765 O O . GLU A 1 96 ? -9.426 8.095 14.141 1.00 90.75 96 GLU A O 1
ATOM 770 N N . GLU A 1 97 ? -8.536 7.952 16.196 1.00 97.06 97 GLU A N 1
ATOM 771 C CA . GLU A 1 97 ? -8.981 9.286 16.615 1.00 97.06 97 GLU A CA 1
ATOM 772 C C . GLU A 1 97 ? -8.461 10.377 15.670 1.00 97.06 97 GLU A C 1
ATOM 774 O O . GLU A 1 97 ? -9.165 11.355 15.412 1.00 97.06 97 GLU A O 1
ATOM 779 N N . SER A 1 98 ? -7.249 10.205 15.131 1.00 97.50 98 SER A N 1
ATOM 780 C CA . SER A 1 98 ? -6.628 11.118 14.163 1.00 97.50 98 SER A CA 1
ATOM 781 C C . SER A 1 98 ? -7.411 11.177 12.849 1.00 97.50 98 SER A C 1
ATOM 783 O O . SER A 1 98 ? -7.747 12.259 12.357 1.00 97.50 98 SER A O 1
ATOM 785 N N . THR A 1 99 ? -7.809 10.006 12.351 1.00 94.50 99 THR A N 1
ATOM 786 C CA . THR A 1 99 ? -8.591 9.850 11.127 1.00 94.50 99 THR A CA 1
ATOM 787 C C . THR A 1 99 ? -9.996 10.409 11.322 1.00 94.50 99 THR A C 1
ATOM 789 O O . THR A 1 99 ? -10.466 11.207 10.513 1.00 94.50 99 THR A O 1
ATOM 792 N N . GLU A 1 100 ? -10.653 10.071 12.434 1.00 95.25 100 GLU A N 1
ATOM 793 C CA . GLU A 1 100 ? -11.961 10.624 12.781 1.00 95.25 100 GLU A CA 1
ATOM 794 C C . GLU A 1 100 ? -11.938 12.145 12.935 1.00 95.25 100 GLU A C 1
ATOM 796 O O . GLU A 1 100 ? -12.898 12.823 12.566 1.00 95.25 100 GLU A O 1
ATOM 801 N N . PHE A 1 101 ? -10.880 12.694 13.535 1.00 97.94 101 PHE A N 1
ATOM 802 C CA . PHE A 1 101 ? -10.754 14.129 13.735 1.00 97.94 101 PHE A CA 1
ATOM 803 C C . PHE A 1 101 ? -10.648 14.870 12.404 1.00 97.94 101 PHE A C 1
ATOM 805 O O . PHE A 1 101 ? -11.404 15.819 12.198 1.00 97.94 101 PHE A O 1
ATOM 812 N N . CYS A 1 102 ? -9.784 14.418 11.490 1.00 97.94 102 CYS A N 1
ATOM 813 C CA . CYS A 1 102 ? -9.682 15.036 10.171 1.00 97.94 102 CYS A CA 1
ATOM 814 C C . CYS A 1 102 ? -10.972 14.858 9.357 1.00 97.94 102 CYS A C 1
ATOM 816 O O . CYS A 1 102 ? -11.457 15.838 8.803 1.00 97.94 102 CYS A O 1
ATOM 818 N N . ASN A 1 103 ? -11.604 13.680 9.397 1.00 94.75 103 ASN A N 1
ATOM 819 C CA . ASN A 1 103 ? -12.857 13.410 8.677 1.00 94.75 103 ASN A CA 1
ATOM 820 C C . ASN A 1 103 ? -14.059 14.238 9.174 1.00 94.75 103 ASN A C 1
ATOM 822 O O . ASN A 1 103 ? -15.052 14.376 8.460 1.00 94.75 103 ASN A O 1
ATOM 826 N N . LYS A 1 104 ? -14.012 14.796 10.395 1.00 96.81 104 LYS A N 1
ATOM 827 C CA . LYS A 1 104 ? -15.038 15.745 10.881 1.00 96.81 104 LYS A CA 1
ATOM 828 C C . LYS A 1 104 ? -14.981 17.087 10.153 1.00 96.81 104 LYS A C 1
ATOM 830 O O . LYS A 1 104 ? -15.944 17.852 10.218 1.00 96.81 104 LYS A O 1
ATOM 835 N N . ILE A 1 105 ? -13.861 17.388 9.506 1.00 96.88 105 ILE A N 1
ATOM 836 C CA . ILE A 1 105 ? -13.685 18.559 8.663 1.00 96.88 105 ILE A CA 1
ATOM 837 C C . ILE A 1 105 ? -14.035 18.112 7.241 1.00 96.88 105 ILE A C 1
ATOM 839 O O . ILE A 1 105 ? -13.459 17.163 6.719 1.00 96.88 105 ILE A O 1
ATOM 843 N N . ASP A 1 106 ? -15.032 18.758 6.640 1.00 92.81 106 ASP A N 1
ATOM 844 C CA . ASP A 1 106 ? -15.630 18.314 5.378 1.00 92.81 106 ASP A CA 1
ATOM 845 C C . ASP A 1 106 ? -14.587 18.135 4.261 1.00 92.81 106 ASP A C 1
ATOM 847 O O . ASP A 1 106 ? -13.943 19.097 3.831 1.00 92.81 106 ASP A O 1
ATOM 851 N N . GLY A 1 107 ? -14.418 16.886 3.821 1.00 90.25 107 GLY A N 1
ATOM 852 C CA . GLY A 1 107 ? -13.467 16.494 2.786 1.00 90.25 107 GLY A CA 1
ATOM 853 C C . GLY A 1 107 ? -12.004 16.447 3.225 1.00 90.25 107 GLY A C 1
ATOM 854 O O . GLY A 1 107 ? -11.146 16.508 2.353 1.00 90.25 107 GLY A O 1
ATOM 855 N N . TYR A 1 108 ? -11.691 16.369 4.521 1.00 96.94 108 TYR A N 1
ATOM 856 C CA . TYR A 1 108 ? -10.315 16.267 5.017 1.00 96.94 108 TYR A CA 1
ATOM 857 C C . TYR A 1 108 ? -9.976 14.873 5.542 1.00 96.94 108 TYR A C 1
ATOM 859 O O . TYR A 1 108 ? -10.809 14.191 6.123 1.00 96.94 108 TYR A O 1
ATOM 867 N N . ILE A 1 109 ? -8.710 14.499 5.396 1.00 96.94 109 ILE A N 1
ATOM 868 C CA . ILE A 1 109 ? -8.082 13.276 5.910 1.00 96.94 109 ILE A CA 1
ATOM 869 C C . ILE A 1 109 ? -6.757 13.644 6.598 1.00 96.94 109 ILE A C 1
ATOM 871 O O . ILE A 1 109 ? -6.284 14.771 6.414 1.00 96.94 109 ILE A O 1
ATOM 875 N N . PRO A 1 110 ? -6.134 12.757 7.398 1.00 97.88 110 PRO A N 1
ATOM 876 C CA . PRO A 1 110 ? -4.743 12.951 7.798 1.00 97.88 110 PRO A CA 1
ATOM 877 C C . PRO A 1 110 ? -3.877 13.203 6.563 1.00 97.88 110 PRO A C 1
ATOM 879 O O . PRO A 1 110 ? -4.063 12.564 5.526 1.00 97.88 110 PRO A O 1
ATOM 882 N N . CYS A 1 111 ? -2.973 14.174 6.643 1.00 98.06 111 CYS A N 1
ATOM 883 C CA . CYS A 1 111 ? -2.097 14.468 5.518 1.00 98.06 111 CYS A CA 1
ATOM 884 C C . CYS A 1 111 ? -1.184 13.274 5.202 1.00 98.06 111 CYS A C 1
ATOM 886 O O . CYS A 1 111 ? -0.775 12.558 6.121 1.00 98.06 111 CYS A O 1
ATOM 888 N N . PRO A 1 112 ? -0.834 13.056 3.928 1.00 95.69 112 PRO A N 1
ATOM 889 C CA . PRO A 1 112 ? 0.210 12.106 3.593 1.00 95.69 112 PRO A CA 1
ATOM 890 C C . PRO A 1 112 ? 1.582 12.619 4.045 1.00 95.69 112 PRO A C 1
ATOM 892 O O . PRO A 1 112 ? 1.784 13.822 4.253 1.00 95.69 112 PRO A O 1
ATOM 895 N N . HIS A 1 113 ? 2.527 11.701 4.210 1.00 96.00 113 HIS A N 1
ATOM 896 C CA . HIS A 1 113 ? 3.868 11.942 4.738 1.00 96.00 113 HIS A CA 1
ATOM 897 C C . HIS A 1 113 ? 4.605 13.044 3.974 1.00 96.00 113 HIS A C 1
ATOM 899 O O . HIS A 1 113 ? 5.120 13.978 4.591 1.00 96.00 113 HIS A O 1
ATOM 905 N N . TYR A 1 114 ? 4.552 13.015 2.643 1.00 93.31 114 TYR A N 1
ATOM 906 C CA . TYR A 1 114 ? 5.220 14.008 1.797 1.00 93.31 114 TYR A CA 1
ATOM 907 C C . TYR A 1 114 ? 4.666 15.437 1.961 1.00 93.31 114 TYR A C 1
ATOM 909 O O . TYR A 1 114 ? 5.352 16.403 1.638 1.00 93.31 114 TYR A O 1
ATOM 917 N N . VAL A 1 115 ? 3.449 15.616 2.498 1.00 95.69 115 VAL A N 1
ATOM 918 C CA . VAL A 1 115 ? 2.911 16.954 2.821 1.00 95.69 115 VAL A CA 1
ATOM 919 C C . VAL A 1 115 ? 3.425 17.442 4.172 1.00 95.69 115 VAL A C 1
ATOM 921 O O . VAL A 1 115 ? 3.701 18.631 4.334 1.00 95.69 115 VAL A O 1
ATOM 924 N N . TYR A 1 116 ? 3.586 16.545 5.150 1.00 97.06 116 TYR A N 1
ATOM 925 C CA . TYR A 1 116 ? 4.256 16.899 6.402 1.00 97.06 116 TYR A CA 1
ATOM 926 C C . TYR A 1 116 ? 5.704 17.297 6.160 1.00 97.06 116 TYR A C 1
ATOM 928 O O . TYR A 1 116 ? 6.196 18.201 6.832 1.00 97.06 116 TYR A O 1
ATOM 936 N N . CYS A 1 117 ? 6.360 16.615 5.227 1.00 95.75 117 CYS A N 1
ATOM 937 C CA . CYS A 1 117 ? 7.800 16.634 5.046 1.00 95.75 117 CYS A CA 1
ATOM 938 C C . CYS A 1 117 ? 8.172 16.812 3.578 1.00 95.75 117 CYS A C 1
ATOM 940 O O . CYS A 1 117 ? 8.670 15.877 2.956 1.00 95.75 117 CYS A O 1
ATOM 942 N N . PRO A 1 118 ? 7.903 17.997 3.015 1.00 92.12 118 PRO A N 1
ATOM 943 C CA . PRO A 1 118 ? 8.156 18.247 1.611 1.00 92.12 118 PRO A CA 1
ATOM 944 C C . PRO A 1 118 ? 9.635 18.509 1.342 1.00 92.12 118 PRO A C 1
ATOM 946 O O . PRO A 1 118 ? 10.360 18.993 2.216 1.00 92.12 118 PRO A O 1
ATOM 949 N N . GLY A 1 119 ? 10.073 18.248 0.113 1.00 85.19 119 GLY A N 1
ATOM 950 C CA . GLY A 1 119 ? 11.493 18.315 -0.214 1.00 85.19 119 GLY A CA 1
ATOM 951 C C . GLY A 1 119 ? 12.239 17.156 0.452 1.00 85.19 119 GLY A C 1
ATOM 952 O O . GLY A 1 119 ? 11.637 16.107 0.669 1.00 85.19 119 GLY A O 1
ATOM 953 N N . ASP A 1 120 ? 13.512 17.372 0.801 1.00 80.50 120 ASP A N 1
ATOM 954 C CA . ASP A 1 120 ? 14.505 16.383 1.286 1.00 80.50 120 ASP A CA 1
ATOM 955 C C . ASP A 1 120 ? 14.138 15.547 2.513 1.00 80.50 120 ASP A C 1
ATOM 957 O O . ASP A 1 120 ? 14.986 14.842 3.075 1.00 80.50 120 ASP A O 1
ATOM 961 N N . GLY A 1 121 ? 12.891 15.651 2.962 1.00 79.81 121 GLY A N 1
ATOM 962 C CA . GLY A 1 121 ? 12.361 14.943 4.098 1.00 79.81 121 GLY A CA 1
ATOM 963 C C . GLY A 1 121 ? 13.048 15.390 5.375 1.00 79.81 121 GLY A C 1
ATOM 964 O O . GLY A 1 121 ? 13.097 14.610 6.311 1.00 79.81 121 GLY A O 1
ATOM 965 N N . LYS A 1 122 ? 13.631 16.600 5.440 1.00 84.75 122 LYS A N 1
ATOM 966 C CA . LYS A 1 122 ? 14.308 17.096 6.659 1.00 84.75 122 LYS A CA 1
ATOM 967 C C . LYS A 1 122 ? 13.572 18.233 7.349 1.00 84.75 122 LYS A C 1
ATOM 969 O O . LYS A 1 122 ? 13.903 18.578 8.486 1.00 84.75 122 LYS A O 1
ATOM 974 N N . LYS A 1 123 ? 12.598 18.857 6.682 1.00 91.00 123 LYS A N 1
ATOM 975 C CA . LYS A 1 123 ? 11.853 20.001 7.217 1.00 91.00 123 LYS A CA 1
ATOM 976 C C . LYS A 1 123 ? 10.366 19.708 7.271 1.00 91.00 123 LYS A C 1
ATOM 978 O O . LYS A 1 123 ? 9.732 19.436 6.262 1.00 91.00 123 LYS A O 1
ATOM 983 N N . VAL A 1 124 ? 9.806 19.875 8.463 1.00 95.81 124 VAL A N 1
ATOM 984 C CA . VAL A 1 124 ? 8.363 19.807 8.679 1.00 95.81 124 VAL A CA 1
ATOM 985 C C . VAL A 1 124 ? 7.703 21.068 8.114 1.00 95.81 124 VAL A C 1
ATOM 987 O O . VAL A 1 124 ? 8.124 22.185 8.435 1.00 95.81 124 VAL A O 1
ATOM 990 N N . LEU A 1 125 ? 6.645 20.909 7.322 1.00 94.69 125 LEU A N 1
ATOM 991 C CA . LEU A 1 125 ? 5.837 22.001 6.785 1.00 94.69 125 LEU A CA 1
ATOM 992 C C . LEU A 1 125 ? 5.242 22.848 7.925 1.00 94.69 125 LEU A C 1
ATOM 994 O O . LEU A 1 125 ? 4.559 22.351 8.827 1.00 94.69 125 LEU A O 1
ATOM 998 N N . GLY A 1 126 ? 5.500 24.157 7.906 1.00 93.69 126 GLY A N 1
ATOM 999 C CA . GLY A 1 126 ? 5.152 25.056 9.012 1.00 93.69 126 GLY A CA 1
ATOM 1000 C C . GLY A 1 126 ? 6.032 24.892 10.263 1.00 93.69 126 GLY A C 1
ATOM 1001 O O . GLY A 1 126 ? 5.617 25.295 11.355 1.00 93.69 126 GLY A O 1
ATOM 1002 N N . GLY A 1 127 ? 7.214 24.290 10.117 1.00 94.38 127 GLY A N 1
ATOM 1003 C CA . GLY A 1 127 ? 8.253 24.173 11.137 1.00 94.38 127 GLY A CA 1
ATOM 1004 C C . GLY A 1 127 ? 8.020 23.085 12.188 1.00 94.38 127 GLY A C 1
ATOM 1005 O O . GLY A 1 127 ? 6.919 22.556 12.353 1.00 94.38 127 GLY A O 1
ATOM 1006 N N . ARG A 1 128 ? 9.093 22.790 12.935 1.00 95.62 128 ARG A N 1
ATOM 1007 C CA . ARG A 1 128 ? 9.099 21.876 14.088 1.00 95.62 128 ARG A CA 1
ATOM 1008 C C . ARG A 1 128 ? 8.043 22.296 15.114 1.00 95.62 128 ARG A C 1
ATOM 1010 O O . ARG A 1 128 ? 7.951 23.478 15.449 1.00 95.62 128 ARG A O 1
ATOM 1017 N N . LYS A 1 129 ? 7.278 21.331 15.632 1.00 96.00 129 LYS A N 1
ATOM 1018 C CA . LYS A 1 129 ? 6.153 21.613 16.541 1.00 96.00 129 LYS A CA 1
ATOM 1019 C C . LYS A 1 129 ? 6.510 21.632 18.018 1.00 96.00 129 LYS A C 1
ATOM 1021 O O . LYS A 1 129 ? 5.944 22.430 18.754 1.00 96.00 129 LYS A O 1
ATOM 1026 N N . GLU A 1 130 ? 7.467 20.815 18.440 1.00 92.94 130 GLU A N 1
ATOM 1027 C CA . GLU A 1 130 ? 7.899 20.730 19.838 1.00 92.94 130 GLU A CA 1
ATOM 1028 C C . GLU A 1 130 ? 9.416 20.594 19.954 1.00 92.94 130 GLU A C 1
ATOM 1030 O O . GLU A 1 130 ? 10.087 20.102 19.049 1.00 92.94 130 GLU A O 1
ATOM 1035 N N . GLU A 1 131 ? 9.960 21.003 21.102 1.00 88.94 131 GLU A N 1
ATOM 1036 C CA . GLU A 1 131 ? 11.385 20.823 21.436 1.00 88.94 131 GLU A CA 1
ATOM 1037 C C . GLU A 1 131 ? 11.730 19.372 21.827 1.00 88.94 131 GLU A C 1
ATOM 1039 O O . GLU A 1 131 ? 12.904 19.037 21.985 1.00 88.94 131 GLU A O 1
ATOM 1044 N N . GLY A 1 132 ? 10.718 18.518 22.005 1.00 93.31 132 GLY A N 1
ATOM 1045 C CA . GLY A 1 132 ? 10.848 17.079 22.239 1.00 93.31 132 GLY A CA 1
ATOM 1046 C C . GLY A 1 132 ? 10.207 16.253 21.125 1.00 93.31 132 GLY A C 1
ATOM 1047 O O . GLY A 1 132 ? 9.834 16.793 20.085 1.00 93.31 132 GLY A O 1
ATOM 1048 N N . GLU A 1 133 ? 10.064 14.951 21.363 1.00 95.12 133 GLU A N 1
ATOM 1049 C CA . GLU A 1 133 ? 9.389 14.037 20.439 1.00 95.12 133 GLU A CA 1
ATOM 1050 C C . GLU A 1 133 ? 7.933 14.457 20.242 1.00 95.12 133 GLU A C 1
ATOM 1052 O O . GLU A 1 133 ? 7.202 14.729 21.198 1.00 95.12 133 GLU A O 1
ATOM 1057 N N . SER A 1 134 ? 7.508 14.500 18.986 1.00 97.31 134 SER A N 1
ATOM 1058 C CA . SER A 1 134 ? 6.106 14.664 18.643 1.00 97.31 134 SER A CA 1
ATOM 1059 C C . SER A 1 134 ? 5.837 13.908 17.357 1.00 97.31 134 SER A C 1
ATOM 1061 O O . SER A 1 134 ? 6.617 14.016 16.417 1.00 97.31 134 SER A O 1
ATOM 1063 N N . TRP A 1 135 ? 4.746 13.156 17.331 1.00 97.94 135 TRP A N 1
ATOM 1064 C CA . TRP A 1 135 ? 4.336 12.289 16.241 1.00 97.94 135 TRP A CA 1
ATOM 1065 C C . TRP A 1 135 ? 2.957 12.712 15.750 1.00 97.94 135 TRP A C 1
ATOM 1067 O O . TRP A 1 135 ? 2.059 12.971 16.556 1.00 97.94 135 TRP A O 1
ATOM 1077 N N . ALA A 1 136 ? 2.794 12.760 14.434 1.00 98.31 136 ALA A N 1
ATOM 1078 C CA . ALA A 1 136 ? 1.529 13.041 13.776 1.00 98.31 136 ALA A CA 1
ATOM 1079 C C . ALA A 1 136 ? 1.162 11.873 12.855 1.00 98.31 136 ALA A C 1
ATOM 1081 O O . ALA A 1 136 ? 2.032 11.292 12.212 1.00 98.31 136 ALA A O 1
ATOM 1082 N N . ALA A 1 137 ? -0.114 11.503 12.817 1.00 98.25 137 ALA A N 1
ATOM 1083 C CA . ALA A 1 137 ? -0.578 10.402 11.981 1.00 98.25 137 ALA A CA 1
ATOM 1084 C C . ALA A 1 137 ? -0.545 10.779 10.491 1.00 98.25 137 ALA A C 1
ATOM 1086 O O . ALA A 1 137 ? -0.864 11.921 10.133 1.00 98.25 137 ALA A O 1
ATOM 1087 N N . VAL A 1 138 ? -0.199 9.806 9.644 1.00 98.19 138 VAL A N 1
ATOM 1088 C CA . VAL A 1 138 ? -0.167 9.946 8.178 1.00 98.19 138 VAL A CA 1
ATOM 1089 C C . VAL A 1 138 ? -1.105 8.947 7.499 1.00 98.19 138 VAL A C 1
ATOM 1091 O O . VAL A 1 138 ? -1.408 7.891 8.054 1.00 98.19 138 VAL A O 1
ATOM 1094 N N . VAL A 1 139 ? -1.596 9.270 6.302 1.00 95.31 139 VAL A N 1
ATOM 1095 C CA . VAL A 1 139 ? -2.539 8.395 5.570 1.00 95.31 139 VAL A CA 1
ATOM 1096 C C . VAL A 1 139 ? -1.851 7.273 4.777 1.00 95.31 139 VAL A C 1
ATOM 1098 O O . VAL A 1 139 ? -2.513 6.340 4.335 1.00 95.31 139 VAL A O 1
ATOM 1101 N N . ASP A 1 140 ? -0.528 7.331 4.630 1.00 91.19 140 ASP A N 1
ATOM 1102 C CA . ASP A 1 140 ? 0.289 6.436 3.796 1.00 91.19 140 ASP A CA 1
ATOM 1103 C C . ASP A 1 140 ? 0.274 4.972 4.269 1.00 91.19 140 ASP A C 1
ATOM 1105 O O . ASP A 1 140 ? 0.543 4.060 3.491 1.00 91.19 140 ASP A O 1
ATOM 1109 N N . GLY A 1 141 ? -0.068 4.728 5.536 1.00 83.19 141 GLY A N 1
ATOM 1110 C CA . GLY A 1 141 ? -0.139 3.390 6.110 1.00 83.19 141 GLY A CA 1
ATOM 1111 C C . GLY A 1 141 ? -1.022 3.332 7.352 1.00 83.19 141 GLY A C 1
ATOM 1112 O O . GLY A 1 141 ? -1.213 4.324 8.056 1.00 83.19 141 GLY A O 1
ATOM 1113 N N . PHE A 1 142 ? -1.568 2.147 7.636 1.00 84.50 142 PHE A N 1
ATOM 1114 C CA . PHE A 1 142 ? -2.363 1.931 8.843 1.00 84.50 142 PHE A CA 1
ATOM 1115 C C . PHE A 1 142 ? -1.492 2.075 10.089 1.00 84.50 142 PHE A C 1
ATOM 1117 O O . PHE A 1 142 ? -0.470 1.403 10.209 1.00 84.50 142 PHE A O 1
ATOM 1124 N N . ASN A 1 143 ? -1.936 2.910 11.031 1.00 93.75 143 ASN A N 1
ATOM 1125 C CA . ASN A 1 143 ? -1.195 3.198 12.255 1.00 93.75 143 ASN A CA 1
ATOM 1126 C C . ASN A 1 143 ? 0.231 3.707 11.986 1.00 93.75 143 ASN A C 1
ATOM 1128 O O . ASN A 1 143 ? 1.145 3.444 12.763 1.00 93.75 143 ASN A O 1
ATOM 1132 N N . GLU A 1 144 ? 0.419 4.435 10.887 1.00 97.50 144 GLU A N 1
ATOM 1133 C CA . GLU A 1 144 ? 1.694 5.053 10.555 1.00 97.50 144 GLU A CA 1
ATOM 1134 C C . GLU A 1 144 ? 1.779 6.484 11.102 1.00 97.50 144 GLU A C 1
ATOM 1136 O O . GLU A 1 144 ? 0.791 7.228 11.129 1.00 97.50 144 GLU A O 1
ATOM 1141 N N . TRP A 1 145 ? 2.975 6.871 11.554 1.00 98.31 145 TRP A N 1
ATOM 1142 C CA . TRP A 1 145 ? 3.211 8.156 12.211 1.00 98.31 145 TRP A CA 1
ATOM 1143 C C . TRP A 1 145 ? 4.513 8.785 11.736 1.00 98.31 145 TRP A C 1
ATOM 1145 O O . TRP A 1 145 ? 5.539 8.119 11.661 1.00 98.31 145 TRP A O 1
ATOM 1155 N N . VAL A 1 146 ? 4.490 10.092 11.493 1.00 98.00 146 VAL A N 1
ATOM 1156 C CA . VAL A 1 146 ? 5.671 10.885 11.149 1.00 98.00 146 VAL A CA 1
ATOM 1157 C C . VAL A 1 146 ? 6.122 11.727 12.336 1.00 98.00 146 VAL A C 1
ATOM 1159 O O . VAL A 1 146 ? 5.303 12.337 13.029 1.00 98.00 146 VAL A O 1
ATOM 1162 N N . GLN A 1 147 ? 7.429 11.778 12.581 1.00 97.81 147 GLN A N 1
ATOM 1163 C CA . GLN A 1 147 ? 8.001 12.620 13.626 1.00 97.81 147 GLN A CA 1
ATOM 1164 C C . GLN A 1 147 ? 7.992 14.097 13.196 1.00 97.81 147 GLN A C 1
ATOM 1166 O O . GLN A 1 147 ? 8.626 14.489 12.223 1.00 97.81 147 GLN A O 1
ATOM 1171 N N . VAL A 1 148 ? 7.303 14.951 13.949 1.00 97.75 148 VAL A N 1
ATOM 1172 C CA . VAL A 1 148 ? 7.159 16.401 13.697 1.00 97.75 148 VAL A CA 1
ATOM 1173 C C . VAL A 1 148 ? 7.802 17.274 14.791 1.00 97.75 148 VAL A C 1
ATOM 1175 O O . VAL A 1 148 ? 7.796 18.509 14.712 1.00 97.75 148 VAL A O 1
ATOM 1178 N N . GLY A 1 149 ? 8.337 16.633 15.836 1.00 95.94 149 GLY A N 1
ATOM 1179 C CA . GLY A 1 149 ? 9.111 17.234 16.927 1.00 95.94 149 GLY A CA 1
ATOM 1180 C C . GLY A 1 149 ? 10.629 17.093 16.748 1.00 95.94 149 GLY A C 1
ATOM 1181 O O . GLY A 1 149 ? 11.112 16.723 15.683 1.00 95.94 149 GLY A O 1
ATOM 1182 N N . ALA A 1 150 ? 11.404 17.397 17.787 1.00 93.19 150 ALA A N 1
ATOM 1183 C CA . ALA A 1 150 ? 12.856 17.230 17.764 1.00 93.19 150 ALA A CA 1
ATOM 1184 C C . ALA A 1 150 ? 13.268 15.750 17.888 1.00 93.19 150 ALA A C 1
ATOM 1186 O O . ALA A 1 150 ? 12.702 15.021 18.699 1.00 93.19 150 ALA A O 1
ATOM 1187 N N . GLY A 1 151 ? 14.328 15.344 17.175 1.00 84.75 151 GLY A N 1
ATOM 1188 C CA . GLY A 1 151 ? 14.964 14.028 17.360 1.00 84.75 151 GLY A CA 1
ATOM 1189 C C . GLY A 1 151 ? 14.873 13.076 16.168 1.00 84.75 151 GLY A C 1
ATOM 1190 O O . GLY A 1 151 ? 15.013 11.873 16.355 1.00 84.75 151 GLY A O 1
ATOM 1191 N N . GLY A 1 152 ? 14.649 13.600 14.962 1.00 86.38 152 GLY A N 1
ATOM 1192 C CA . GLY A 1 152 ? 14.497 12.813 13.739 1.00 86.38 152 GLY A CA 1
ATOM 1193 C C . GLY A 1 152 ? 13.256 13.255 12.990 1.00 86.38 152 GLY A C 1
ATOM 1194 O O . GLY A 1 152 ? 12.378 12.433 12.754 1.00 86.38 152 GLY A O 1
ATOM 1195 N N . GLU A 1 153 ? 13.148 14.564 12.735 1.00 93.75 153 GLU A N 1
ATOM 1196 C CA . GLU A 1 153 ? 12.069 15.147 11.945 1.00 93.75 153 GLU A CA 1
ATOM 1197 C C . GLU A 1 153 ? 11.853 14.329 10.681 1.00 93.75 153 GLU A C 1
ATOM 1199 O O . GLU A 1 153 ? 12.815 13.909 10.045 1.00 93.75 153 GLU A O 1
ATOM 1204 N N . CYS A 1 154 ? 10.590 14.148 10.320 1.00 96.31 154 CYS A N 1
ATOM 1205 C CA . CYS A 1 154 ? 10.162 13.521 9.085 1.00 96.31 154 CYS A CA 1
ATOM 1206 C C . CYS A 1 154 ? 10.450 12.029 8.935 1.00 96.31 154 CYS A C 1
ATOM 1208 O O . CYS A 1 154 ? 10.026 11.441 7.943 1.00 96.31 154 CYS A O 1
ATOM 1210 N N . ASN A 1 155 ? 11.033 11.371 9.933 1.00 95.75 155 ASN A N 1
ATOM 1211 C CA . ASN A 1 155 ? 11.100 9.917 9.922 1.00 95.75 155 ASN A CA 1
ATOM 1212 C C . ASN A 1 155 ? 9.720 9.315 10.203 1.00 95.75 155 ASN A C 1
ATOM 1214 O O . ASN A 1 155 ? 9.011 9.749 11.119 1.00 95.75 155 ASN A O 1
ATOM 1218 N N . LEU A 1 156 ? 9.369 8.285 9.434 1.00 96.12 156 LEU A N 1
ATOM 1219 C CA . LEU A 1 156 ? 8.249 7.408 9.752 1.00 96.12 156 LEU A CA 1
ATOM 1220 C C . LEU A 1 156 ? 8.618 6.517 10.939 1.00 96.12 156 LEU A C 1
ATOM 1222 O O . LEU A 1 156 ? 9.763 6.074 11.072 1.00 96.12 156 LEU A O 1
ATOM 1226 N N . TYR A 1 157 ? 7.647 6.245 11.805 1.00 96.44 157 TYR A N 1
ATOM 1227 C CA . TYR A 1 157 ? 7.864 5.423 12.988 1.00 96.44 157 TYR A CA 1
ATOM 1228 C C . TYR A 1 157 ? 8.283 4.008 12.584 1.00 96.44 157 TYR A C 1
ATOM 1230 O O . TYR A 1 157 ? 9.284 3.497 13.088 1.00 96.44 157 TYR A O 1
ATOM 1238 N N . SER A 1 158 ? 7.577 3.408 11.620 1.00 92.94 158 SER A N 1
ATOM 1239 C CA . SER A 1 158 ? 7.900 2.066 11.121 1.00 92.94 158 SER A CA 1
ATOM 1240 C C . SER A 1 158 ? 9.278 1.978 10.468 1.00 92.94 158 SER A C 1
ATOM 1242 O O . SER A 1 158 ? 9.953 0.963 10.617 1.00 92.94 158 SER A O 1
ATOM 1244 N N . ALA A 1 159 ? 9.738 3.041 9.805 1.00 91.25 159 ALA A N 1
ATOM 1245 C CA . ALA A 1 159 ? 11.071 3.086 9.212 1.00 91.25 159 ALA A CA 1
ATOM 1246 C C . ALA A 1 159 ? 12.174 3.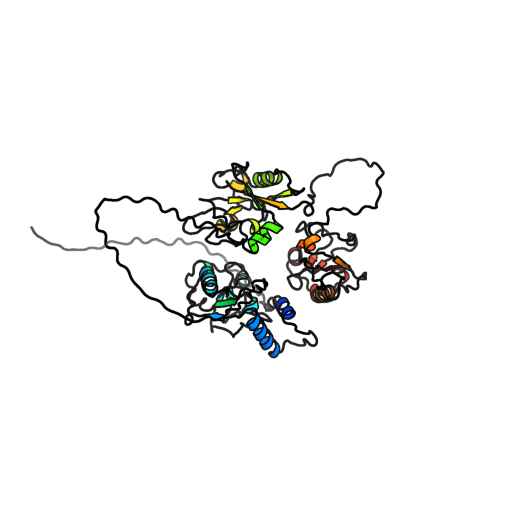085 10.285 1.00 91.25 159 ALA A C 1
ATOM 1248 O O . ALA A 1 159 ? 13.202 2.431 10.114 1.00 91.25 159 ALA A O 1
ATOM 1249 N N . ASN A 1 160 ? 11.951 3.776 11.407 1.00 92.88 160 ASN A N 1
ATOM 1250 C CA . ASN A 1 160 ? 12.906 3.824 12.516 1.00 92.88 160 ASN A CA 1
ATOM 1251 C C . ASN A 1 160 ? 12.894 2.544 13.368 1.00 92.88 160 ASN A C 1
ATOM 1253 O O . ASN A 1 160 ? 13.955 2.061 13.763 1.00 92.88 160 ASN A O 1
ATOM 1257 N N . GLU A 1 161 ? 11.711 2.011 13.676 1.00 93.88 161 GLU A N 1
ATOM 1258 C CA . GLU A 1 161 ? 11.539 0.939 14.668 1.00 93.88 161 GLU A CA 1
ATOM 1259 C C . GLU A 1 161 ? 11.306 -0.449 14.037 1.00 93.88 161 GLU A C 1
ATOM 1261 O O . GLU A 1 161 ? 11.404 -1.470 14.716 1.00 93.88 161 GLU A O 1
ATOM 1266 N N . GLY A 1 162 ? 11.034 -0.516 12.730 1.00 91.88 162 GLY A N 1
ATOM 1267 C CA . GLY A 1 162 ? 10.734 -1.750 11.991 1.00 91.88 162 GLY A CA 1
ATOM 1268 C C . GLY A 1 162 ? 9.296 -2.260 12.152 1.00 91.88 162 GLY A C 1
ATOM 1269 O O . GLY A 1 162 ? 8.951 -3.298 11.588 1.00 91.88 162 GLY A O 1
ATOM 1270 N N . GLU A 1 163 ? 8.459 -1.554 12.915 1.00 89.56 163 GLU A N 1
ATOM 1271 C CA . GLU A 1 163 ? 7.051 -1.871 13.170 1.00 89.56 163 GLU A CA 1
ATOM 1272 C C . GLU A 1 163 ? 6.243 -0.602 13.489 1.00 89.56 163 GLU A C 1
ATOM 1274 O O . GLU A 1 163 ? 6.803 0.421 13.872 1.00 89.56 163 GLU A O 1
ATOM 1279 N N . THR A 1 164 ? 4.916 -0.648 13.351 1.00 91.00 164 THR A N 1
ATOM 1280 C CA . THR A 1 164 ? 4.032 0.469 13.738 1.00 91.00 164 THR A CA 1
ATOM 1281 C C . THR A 1 164 ? 3.884 0.563 15.264 1.00 91.00 164 THR A C 1
ATOM 1283 O O . THR A 1 164 ? 3.851 -0.476 15.931 1.00 91.00 164 THR A O 1
ATOM 1286 N N . PRO A 1 165 ? 3.703 1.758 15.852 1.00 95.94 165 PRO A N 1
ATOM 1287 C CA . PRO A 1 165 ? 3.672 1.917 17.301 1.00 95.94 165 PRO A CA 1
ATOM 1288 C C . PRO A 1 165 ? 2.425 1.295 17.935 1.00 95.94 165 PRO A C 1
ATOM 1290 O O . PRO A 1 165 ? 1.297 1.672 17.618 1.00 95.94 165 PRO A O 1
ATOM 1293 N N . GLY A 1 166 ? 2.604 0.434 18.942 1.00 89.31 166 GLY A N 1
ATOM 1294 C CA . GLY A 1 166 ? 1.475 -0.128 19.699 1.00 89.31 166 GLY A CA 1
ATOM 1295 C C . GLY A 1 166 ? 0.614 0.932 20.406 1.00 89.31 166 GLY A C 1
ATOM 1296 O O . GLY A 1 166 ? -0.607 0.797 20.474 1.00 89.31 166 GLY A O 1
ATOM 1297 N N . TRP A 1 167 ? 1.223 2.033 20.867 1.00 96.56 167 TRP A N 1
ATOM 1298 C CA . TRP A 1 167 ? 0.497 3.152 21.484 1.00 96.56 167 TRP A CA 1
ATOM 1299 C C . TRP A 1 167 ? -0.412 3.892 20.499 1.00 96.56 167 TRP A C 1
ATOM 1301 O O . TRP A 1 167 ? -1.373 4.522 20.928 1.00 96.56 167 TRP A O 1
ATOM 1311 N N . GLY A 1 168 ? -0.148 3.809 19.191 1.00 95.25 168 GLY A N 1
ATOM 1312 C CA . GLY A 1 168 ? -0.997 4.428 18.175 1.00 95.25 168 GLY A CA 1
ATOM 1313 C C . GLY A 1 168 ? -2.355 3.735 18.050 1.00 95.25 168 GLY A C 1
ATOM 1314 O O . GLY A 1 168 ? -3.316 4.349 17.601 1.00 95.25 168 GLY A O 1
ATOM 1315 N N . LEU A 1 169 ? -2.473 2.497 18.540 1.00 86.62 169 LEU A N 1
ATOM 1316 C CA . LEU A 1 169 ? -3.738 1.767 18.627 1.00 86.62 169 LEU A CA 1
ATOM 1317 C C . LEU A 1 169 ? -4.410 1.938 19.991 1.00 86.62 169 LEU A C 1
ATOM 1319 O O . LEU A 1 169 ? -5.628 2.064 20.064 1.00 86.62 169 LEU A O 1
ATOM 1323 N N . THR A 1 170 ? -3.635 1.937 21.080 1.00 92.44 170 THR A N 1
ATOM 1324 C CA . THR A 1 170 ? -4.206 1.939 22.439 1.00 92.44 170 THR A CA 1
ATOM 1325 C C . THR A 1 170 ? -4.417 3.331 23.028 1.00 92.44 170 THR A C 1
ATOM 1327 O O . THR A 1 170 ? -5.280 3.501 23.885 1.00 92.44 170 THR A O 1
ATOM 1330 N N . GLY A 1 171 ? -3.629 4.322 22.601 1.00 93.81 171 GLY A N 1
ATOM 1331 C CA . GLY A 1 171 ? -3.612 5.662 23.191 1.00 93.81 171 GLY A CA 1
ATOM 1332 C C . GLY A 1 171 ? -2.992 5.700 24.592 1.00 93.81 171 GLY A C 1
ATOM 1333 O O . GLY A 1 171 ? -3.240 6.627 25.363 1.00 93.81 171 GLY A O 1
ATOM 1334 N N . ASP A 1 172 ? -2.221 4.675 24.971 1.00 92.62 172 ASP A N 1
ATOM 1335 C CA . ASP A 1 172 ? -1.648 4.579 26.312 1.00 92.62 172 ASP A CA 1
ATOM 1336 C C . ASP A 1 172 ? -0.347 5.386 26.442 1.00 92.62 172 ASP A C 1
ATOM 1338 O O . ASP A 1 172 ? 0.666 5.080 25.812 1.00 92.62 172 ASP A O 1
ATOM 1342 N N . ASN A 1 173 ? -0.336 6.350 27.371 1.00 92.19 173 ASN A N 1
ATOM 1343 C CA . ASN A 1 173 ? 0.839 7.142 27.778 1.00 92.19 173 ASN A CA 1
ATOM 1344 C C . ASN A 1 173 ? 1.535 7.920 26.644 1.00 92.19 173 ASN A C 1
ATOM 1346 O O . ASN A 1 173 ? 2.723 8.225 26.754 1.00 92.19 173 ASN A O 1
ATOM 1350 N N . ASN A 1 174 ? 0.815 8.273 25.583 1.00 94.00 174 ASN A N 1
ATOM 1351 C CA . ASN A 1 174 ? 1.354 8.971 24.414 1.00 94.00 174 ASN A CA 1
ATOM 1352 C C . ASN A 1 174 ? 0.728 10.361 24.189 1.00 94.00 174 ASN A C 1
ATOM 1354 O O . ASN A 1 174 ? 0.987 10.993 23.161 1.00 94.00 174 ASN A O 1
ATOM 1358 N N . GLU A 1 175 ? -0.067 10.867 25.141 1.00 94.00 175 GLU A N 1
ATOM 1359 C CA . GLU A 1 175 ? -0.727 12.177 25.033 1.00 94.00 175 GLU A CA 1
ATOM 1360 C C . GLU A 1 175 ? 0.256 13.308 24.723 1.00 94.00 175 GLU A C 1
ATOM 1362 O O . GLU A 1 175 ? -0.065 14.196 23.934 1.00 94.00 175 GLU A O 1
ATOM 1367 N N . GLU A 1 176 ? 1.443 13.262 25.339 1.00 94.88 176 GLU A N 1
ATOM 1368 C CA . GLU A 1 176 ? 2.465 14.306 25.225 1.00 94.88 176 GLU A CA 1
ATOM 1369 C C . GLU A 1 176 ? 3.172 14.314 23.869 1.00 94.88 176 GLU A C 1
ATOM 1371 O O . GLU A 1 176 ? 3.625 15.368 23.434 1.00 94.88 176 GLU A O 1
ATOM 1376 N N . ILE A 1 177 ? 3.225 13.173 23.179 1.00 96.31 177 ILE A N 1
ATOM 1377 C CA . ILE A 1 177 ? 3.903 13.062 21.884 1.00 96.31 177 ILE A CA 1
ATOM 1378 C C . ILE A 1 177 ? 2.922 13.193 20.708 1.00 96.31 177 ILE A C 1
ATOM 1380 O O . ILE A 1 177 ? 3.306 13.648 19.640 1.00 96.31 177 ILE A O 1
ATOM 1384 N N . THR A 1 178 ? 1.627 12.933 20.898 1.00 97.12 178 THR A N 1
ATOM 1385 C CA . THR A 1 178 ? 0.590 13.000 19.840 1.00 97.12 178 THR A CA 1
ATOM 1386 C C . THR A 1 178 ? -0.168 14.334 19.796 1.00 97.12 178 THR A C 1
ATOM 1388 O O . THR A 1 178 ? -1.331 14.414 19.399 1.00 97.12 178 THR A O 1
ATOM 1391 N N . ARG A 1 179 ? 0.459 15.425 20.247 1.00 97.19 179 ARG A N 1
ATOM 1392 C CA . ARG A 1 179 ? -0.214 16.722 20.468 1.00 97.19 179 ARG A CA 1
ATOM 1393 C C . ARG A 1 179 ? -0.550 17.503 19.204 1.00 97.19 179 ARG A C 1
ATOM 1395 O O . ARG A 1 179 ? -1.312 18.463 19.309 1.00 97.19 179 ARG A O 1
ATOM 1402 N N . HIS A 1 180 ? -0.011 17.099 18.059 1.00 98.44 180 HIS A N 1
ATOM 1403 C CA . HIS A 1 180 ? -0.135 17.802 16.788 1.00 98.44 180 HIS A CA 1
ATOM 1404 C C . HIS A 1 180 ? -0.618 16.848 15.701 1.00 98.44 180 HIS A C 1
ATOM 1406 O O . HIS A 1 180 ? -0.202 15.694 15.652 1.00 98.44 180 HIS A O 1
ATOM 1412 N N . ILE A 1 181 ? -1.472 17.350 14.819 1.00 98.44 181 ILE A N 1
ATOM 1413 C CA . ILE A 1 181 ? -1.917 16.647 13.617 1.00 98.44 181 ILE A CA 1
ATOM 1414 C C . ILE A 1 181 ? -2.087 17.659 12.489 1.00 98.44 181 ILE A C 1
ATOM 1416 O O . ILE A 1 181 ? -2.475 18.803 12.731 1.00 98.44 181 ILE A O 1
ATOM 1420 N N . MET A 1 182 ? -1.799 17.252 11.260 1.00 98.38 182 MET A N 1
ATOM 1421 C CA . MET A 1 182 ? -2.115 18.018 10.065 1.00 98.38 182 MET A CA 1
ATOM 1422 C C . MET A 1 182 ? -3.195 17.278 9.277 1.00 98.38 182 MET A C 1
ATOM 1424 O O . MET A 1 182 ? -3.056 16.092 8.975 1.00 98.38 182 MET A O 1
ATOM 1428 N N . CYS A 1 183 ? -4.275 17.982 8.950 1.00 98.50 183 CYS A N 1
ATOM 1429 C CA . CYS A 1 183 ? -5.326 17.459 8.085 1.00 98.50 183 CYS A CA 1
ATOM 1430 C C . CYS A 1 183 ? -5.247 18.127 6.708 1.00 98.50 183 CYS A C 1
ATOM 1432 O O . CYS A 1 183 ? -5.057 19.344 6.620 1.00 98.50 183 CYS A O 1
ATOM 1434 N N . CYS A 1 184 ? -5.451 17.339 5.655 1.00 98.12 184 CYS A N 1
ATOM 1435 C CA . CYS A 1 184 ? -5.391 17.744 4.255 1.00 98.12 184 CYS A CA 1
ATOM 1436 C C . CYS A 1 184 ? -6.712 17.449 3.558 1.00 98.12 184 CYS A C 1
ATOM 1438 O O . CYS A 1 184 ? -7.351 16.437 3.837 1.00 98.12 184 CYS A O 1
ATOM 1440 N N . LYS A 1 185 ? -7.107 18.310 2.623 1.00 96.12 185 LYS A N 1
ATOM 1441 C CA . LYS A 1 185 ? -8.279 18.091 1.784 1.00 96.12 185 LYS A CA 1
ATOM 1442 C C . LYS A 1 185 ? -8.019 16.908 0.847 1.00 96.12 185 LYS A C 1
ATOM 1444 O O . LYS A 1 185 ? -7.025 16.897 0.126 1.00 96.12 185 LYS A O 1
ATOM 1449 N N . HIS A 1 186 ? -8.910 15.926 0.855 1.00 88.38 186 HIS A N 1
ATOM 1450 C CA . HIS A 1 186 ? -8.876 14.798 -0.061 1.00 88.38 186 HIS A CA 1
ATOM 1451 C C . HIS A 1 186 ? -9.169 15.304 -1.476 1.00 88.38 186 HIS A C 1
ATOM 1453 O O . HIS A 1 186 ? -10.221 15.899 -1.731 1.00 88.38 186 HIS A O 1
ATOM 1459 N N . GLN A 1 187 ? -8.219 15.099 -2.384 1.00 79.38 187 GLN A N 1
ATOM 1460 C CA . GLN A 1 187 ? -8.422 15.313 -3.808 1.00 79.38 187 GLN A CA 1
ATOM 1461 C C . GLN A 1 187 ? -9.397 14.234 -4.282 1.00 79.38 187 GLN A C 1
ATOM 1463 O O . GLN A 1 187 ? -9.025 13.086 -4.485 1.00 79.38 187 GLN A O 1
ATOM 1468 N N . GLN A 1 188 ? -10.681 14.573 -4.371 1.00 64.06 188 GLN A N 1
ATOM 1469 C CA . GLN A 1 188 ? -11.581 13.781 -5.195 1.00 64.06 188 GLN A CA 1
ATOM 1470 C C . GLN A 1 188 ? -11.175 14.080 -6.632 1.00 64.06 188 GLN A C 1
ATOM 1472 O O . GLN A 1 188 ? -11.455 15.179 -7.117 1.00 64.06 188 GLN A O 1
ATOM 1477 N N . ASP A 1 189 ? -10.447 13.153 -7.256 1.00 45.25 189 ASP A N 1
ATOM 1478 C CA . ASP A 1 189 ? -10.039 13.249 -8.655 1.00 45.25 189 ASP A CA 1
ATOM 1479 C C . ASP A 1 189 ? -11.242 13.692 -9.490 1.00 45.25 189 ASP A C 1
ATOM 1481 O O . ASP A 1 189 ? -12.299 13.058 -9.478 1.00 45.25 189 ASP A O 1
ATOM 1485 N N . GLY A 1 190 ? -11.110 14.868 -10.103 1.00 46.41 190 GLY A N 1
ATOM 1486 C CA . GLY A 1 190 ? -12.230 15.725 -10.463 1.00 46.41 190 GLY A CA 1
ATOM 1487 C C . GLY A 1 190 ? -13.304 15.078 -11.336 1.00 46.41 190 GLY A C 1
ATOM 1488 O O . GLY A 1 190 ? -13.265 15.181 -12.562 1.00 46.41 190 GLY A O 1
ATOM 1489 N N . GLU A 1 191 ? -14.385 14.611 -10.713 1.00 45.69 191 GLU A N 1
ATOM 1490 C CA . GLU A 1 191 ? -15.705 14.918 -11.250 1.00 45.69 191 GLU A CA 1
ATOM 1491 C C . GLU A 1 191 ? -15.930 16.418 -11.038 1.00 45.69 191 GLU A C 1
ATOM 1493 O O . GLU A 1 191 ? -16.430 16.865 -10.006 1.00 45.69 191 GLU A O 1
ATOM 1498 N N . GLU A 1 192 ? -15.532 17.224 -12.027 1.00 46.09 192 GLU A N 1
ATOM 1499 C CA . GLU A 1 192 ? -16.051 18.578 -12.183 1.00 46.09 192 GLU A CA 1
ATOM 1500 C C . GLU A 1 192 ? -17.578 18.481 -12.301 1.00 46.09 192 GLU A C 1
ATOM 1502 O O . GLU A 1 192 ? -18.148 18.377 -13.392 1.00 46.09 192 GLU A O 1
ATOM 1507 N N . SER A 1 193 ? -18.275 18.504 -11.164 1.00 44.31 193 SER A N 1
ATOM 1508 C CA . SER A 1 193 ? -19.707 18.721 -11.128 1.00 44.31 193 SER A CA 1
ATOM 1509 C C . SER A 1 193 ? -19.935 20.152 -11.602 1.00 44.31 193 SER A C 1
ATOM 1511 O O . SER A 1 193 ? -19.933 21.107 -10.824 1.00 44.31 193 SER A O 1
ATOM 1513 N N . ASN A 1 194 ? -20.098 20.301 -12.910 1.00 45.16 194 ASN A N 1
ATOM 1514 C CA . ASN A 1 194 ? -20.540 21.516 -13.566 1.00 45.16 194 ASN A CA 1
ATOM 1515 C C . ASN A 1 194 ? -22.030 21.716 -13.225 1.00 45.16 194 ASN A C 1
ATOM 1517 O O . ASN A 1 194 ? -22.916 21.568 -14.064 1.00 45.16 194 ASN A O 1
ATOM 1521 N N . VAL A 1 195 ? -22.323 21.951 -11.943 1.00 46.22 195 VAL A N 1
ATOM 1522 C CA . VAL A 1 195 ? -23.638 22.366 -11.461 1.00 46.22 195 VAL A CA 1
ATOM 1523 C C . VAL A 1 195 ? -23.574 23.876 -11.328 1.00 46.22 195 VAL A C 1
ATOM 1525 O O . VAL A 1 195 ? -23.254 24.442 -10.284 1.00 46.22 195 VAL A O 1
ATOM 1528 N N . GLU A 1 196 ? -23.847 24.517 -12.457 1.00 49.06 196 GLU A N 1
ATOM 1529 C CA . GLU A 1 196 ? -24.168 25.929 -12.579 1.00 49.06 196 GLU A CA 1
ATOM 1530 C C . GLU A 1 196 ? -25.369 26.223 -11.659 1.00 49.06 196 GLU A C 1
ATOM 1532 O O . GLU A 1 196 ? -26.529 25.964 -11.982 1.00 49.06 196 GLU A O 1
ATOM 1537 N N . SER A 1 197 ? -25.077 26.675 -10.438 1.00 42.00 197 SER A N 1
ATOM 1538 C CA . SER A 1 197 ? -26.075 27.117 -9.467 1.00 42.00 197 SER A CA 1
ATOM 1539 C C . SER A 1 197 ? -26.521 28.535 -9.826 1.00 42.00 197 SER A C 1
ATOM 1541 O O . SER A 1 197 ? -26.109 29.509 -9.193 1.00 42.00 197 SER A O 1
ATOM 1543 N N . ASP A 1 198 ? -27.407 28.642 -10.813 1.00 38.88 198 ASP A N 1
ATOM 1544 C CA . ASP A 1 198 ? -28.270 29.810 -10.978 1.00 38.88 198 ASP A CA 1
ATOM 1545 C C . ASP A 1 198 ? -29.328 29.804 -9.864 1.00 38.88 198 ASP A C 1
ATOM 1547 O O . ASP A 1 198 ? -30.404 29.213 -9.975 1.00 38.88 198 ASP A O 1
ATOM 1551 N N . THR A 1 199 ? -29.019 30.466 -8.749 1.00 36.84 199 THR A N 1
ATOM 1552 C CA . THR A 1 199 ? -30.026 30.855 -7.756 1.00 36.84 199 THR A CA 1
ATOM 1553 C C . THR A 1 199 ? -30.537 32.249 -8.105 1.00 36.84 199 THR A C 1
ATOM 1555 O O . THR A 1 199 ? -30.016 33.268 -7.652 1.00 36.84 199 THR A O 1
ATOM 1558 N N . GLU A 1 200 ? -31.581 32.289 -8.936 1.00 45.06 200 GLU A N 1
ATOM 1559 C CA . GLU A 1 200 ? -32.421 33.473 -9.092 1.00 45.06 200 GLU A CA 1
ATOM 1560 C C . GLU A 1 200 ? -33.230 33.684 -7.805 1.00 45.06 200 GLU A C 1
ATOM 1562 O O . GLU A 1 200 ? -34.001 32.837 -7.349 1.00 45.06 200 GLU A O 1
ATOM 1567 N N . THR A 1 201 ? -33.013 34.845 -7.203 1.00 43.31 201 THR A N 1
ATOM 1568 C CA . THR A 1 201 ? -33.760 35.399 -6.084 1.00 43.31 201 THR A CA 1
ATOM 1569 C C . THR A 1 201 ? -35.182 35.761 -6.513 1.00 43.31 201 THR A C 1
ATOM 1571 O O . THR A 1 201 ? -35.380 36.615 -7.375 1.00 43.31 201 THR A O 1
ATOM 1574 N N . VAL A 1 202 ? -36.189 35.189 -5.847 1.00 45.22 202 VAL A N 1
ATOM 1575 C CA . VAL A 1 202 ? -37.546 35.756 -5.827 1.00 45.22 202 VAL A CA 1
ATOM 1576 C C . VAL A 1 202 ? -38.005 35.892 -4.380 1.00 45.22 202 VAL A C 1
ATOM 1578 O O . VAL A 1 202 ? -38.188 34.910 -3.663 1.00 45.22 202 VAL A O 1
ATOM 1581 N N . GLU A 1 203 ? -38.135 37.149 -3.970 1.00 53.47 203 GLU A N 1
ATOM 1582 C CA . GLU A 1 203 ? -38.753 37.604 -2.729 1.00 53.47 203 GLU A CA 1
ATOM 1583 C C . GLU A 1 203 ? -40.292 37.568 -2.810 1.00 53.47 203 GLU A C 1
ATOM 1585 O O . GLU A 1 203 ? -40.861 37.747 -3.886 1.00 53.47 203 GLU A O 1
ATOM 1590 N N . GLU A 1 204 ? -40.904 37.461 -1.620 1.00 49.16 204 GLU A N 1
ATOM 1591 C CA . GLU A 1 204 ? -42.272 37.879 -1.242 1.00 49.16 204 GLU A CA 1
ATOM 1592 C C . GLU A 1 204 ? -43.456 37.073 -1.846 1.00 49.16 204 GLU A C 1
ATOM 1594 O O . GLU A 1 204 ? -43.448 36.652 -2.991 1.00 49.16 204 GLU A O 1
ATOM 1599 N N . GLU A 1 205 ? -44.546 36.750 -1.139 1.00 39.62 205 GLU A N 1
ATOM 1600 C CA . GLU A 1 205 ? -45.241 37.472 -0.071 1.00 39.62 205 GLU A CA 1
ATOM 1601 C C . GLU A 1 205 ? -46.258 36.550 0.665 1.00 39.62 205 GLU A C 1
ATOM 1603 O O . GLU A 1 205 ? -46.602 35.456 0.222 1.00 39.62 205 GLU A O 1
ATOM 1608 N N . SER A 1 206 ? -46.750 37.061 1.796 1.00 50.03 206 SER A N 1
ATOM 1609 C CA . SER A 1 206 ? -47.790 36.610 2.743 1.00 50.03 206 SER A CA 1
ATOM 1610 C C . SER A 1 206 ? -49.057 35.896 2.227 1.00 50.03 206 SER A C 1
ATOM 1612 O O . SER A 1 206 ? -49.496 36.187 1.125 1.00 50.03 206 SER A O 1
ATOM 1614 N N . VAL A 1 207 ? -49.744 35.127 3.100 1.00 38.91 207 VAL A N 1
ATOM 1615 C CA . VAL A 1 207 ? -51.115 35.400 3.631 1.00 38.91 207 VAL A CA 1
ATOM 1616 C C . VAL A 1 207 ? -51.446 34.431 4.789 1.00 38.91 207 VAL A C 1
ATOM 1618 O O . VAL A 1 207 ? -51.176 33.236 4.724 1.00 38.91 207 VAL A O 1
ATOM 1621 N N . ALA A 1 208 ? -52.057 34.974 5.845 1.00 43.56 208 ALA A N 1
ATOM 1622 C CA . ALA A 1 208 ? -52.664 34.276 6.979 1.00 43.56 208 ALA A CA 1
ATOM 1623 C C . ALA A 1 208 ? -54.188 34.095 6.794 1.00 43.56 208 ALA A C 1
ATOM 1625 O O . ALA A 1 208 ? -54.806 34.998 6.248 1.00 43.56 208 ALA A O 1
ATOM 1626 N N . GLU A 1 209 ? -54.775 32.996 7.299 1.00 43.03 209 GLU A N 1
ATOM 1627 C CA . GLU A 1 209 ? -56.087 32.885 8.008 1.00 43.03 209 GLU A CA 1
ATOM 1628 C C . GLU A 1 209 ? -56.481 31.394 8.155 1.00 43.03 209 GLU A C 1
ATOM 1630 O O . GLU A 1 209 ? -56.536 30.662 7.174 1.00 43.03 209 GLU A O 1
ATOM 1635 N N . THR A 1 210 ? -56.480 30.841 9.376 1.00 45.75 210 THR A N 1
ATOM 1636 C CA . THR A 1 210 ? -57.640 30.510 10.250 1.00 45.75 210 THR A CA 1
ATOM 1637 C C . THR A 1 210 ? -58.674 29.521 9.693 1.00 45.75 210 THR A C 1
ATOM 1639 O O . THR A 1 210 ? -59.376 29.845 8.741 1.00 45.75 210 THR A O 1
ATOM 1642 N N . ALA A 1 211 ? -58.888 28.404 10.401 1.00 41.16 211 ALA A N 1
ATOM 1643 C CA . ALA A 1 211 ? -60.206 28.010 10.921 1.00 41.16 211 ALA A CA 1
ATOM 1644 C C . ALA A 1 211 ? -60.103 26.780 11.841 1.00 41.16 211 ALA A C 1
ATOM 1646 O O . ALA A 1 211 ? -59.505 25.765 11.489 1.00 41.16 211 ALA A O 1
ATOM 1647 N N . ASP A 1 212 ? -60.731 26.918 13.005 1.00 41.47 212 ASP A N 1
ATOM 1648 C CA . ASP A 1 212 ? -60.995 25.915 14.030 1.00 41.47 212 ASP A CA 1
ATOM 1649 C C . ASP A 1 212 ? -61.856 24.747 13.524 1.00 41.47 212 ASP A C 1
ATOM 1651 O O . ASP A 1 212 ? -62.849 24.978 12.831 1.00 41.47 212 ASP A O 1
ATOM 1655 N N . ILE A 1 213 ? -61.556 23.523 13.976 1.00 49.06 213 ILE A N 1
ATOM 1656 C CA . ILE A 1 213 ? -62.564 22.479 14.224 1.00 49.06 213 ILE A CA 1
ATOM 1657 C C . ILE A 1 213 ? -62.170 21.730 15.504 1.00 49.06 213 ILE A C 1
ATOM 1659 O O . ILE A 1 213 ? -61.252 20.911 15.504 1.00 49.06 213 ILE A O 1
ATOM 1663 N N . ASP A 1 214 ? -62.896 22.027 16.580 1.00 49.91 214 ASP A N 1
ATOM 1664 C CA . ASP A 1 214 ? -63.064 21.155 17.740 1.00 49.91 214 ASP A CA 1
ATOM 1665 C C . ASP A 1 214 ? -63.890 19.921 17.331 1.00 49.91 214 ASP A C 1
ATOM 1667 O O . ASP A 1 214 ? -64.972 20.078 16.759 1.00 49.91 214 ASP A O 1
ATOM 1671 N N . ASP A 1 215 ? -63.444 18.710 17.676 1.00 47.69 215 ASP A N 1
ATOM 1672 C CA . ASP A 1 215 ? -64.377 17.613 17.968 1.00 47.69 215 ASP A CA 1
ATOM 1673 C C . ASP A 1 215 ? -63.823 16.696 19.070 1.00 47.69 215 ASP A C 1
ATOM 1675 O O . ASP A 1 215 ? -62.728 16.135 18.982 1.00 47.69 215 ASP A O 1
ATOM 1679 N N . GLU A 1 216 ? -64.602 16.605 20.146 1.00 52.50 216 GLU A N 1
ATOM 1680 C CA . GLU A 1 216 ? -64.412 15.741 21.307 1.00 52.50 216 GLU A CA 1
ATOM 1681 C C . GLU A 1 216 ? -64.720 14.281 20.942 1.00 52.50 216 GLU A C 1
ATOM 1683 O O . GLU A 1 216 ? -65.740 14.002 20.316 1.00 52.50 216 GLU A O 1
ATOM 1688 N N . GLY A 1 217 ? -63.958 13.309 21.466 1.00 39.28 217 GLY A N 1
ATOM 1689 C CA . GLY A 1 217 ? -64.512 11.953 21.558 1.00 39.28 217 GLY A CA 1
ATOM 1690 C C . GLY A 1 217 ? -63.578 10.771 21.805 1.00 39.28 217 GLY A C 1
ATOM 1691 O O . GLY A 1 217 ? -63.362 9.962 20.915 1.00 39.28 217 GLY A O 1
ATOM 1692 N N . THR A 1 218 ? -63.238 10.560 23.080 1.00 38.62 218 THR A N 1
ATOM 1693 C CA . THR A 1 218 ? -63.243 9.248 23.780 1.00 38.62 218 THR A CA 1
ATOM 1694 C C . THR A 1 218 ? -62.241 8.125 23.429 1.00 38.62 218 THR A C 1
ATOM 1696 O O . THR A 1 218 ? -62.389 7.416 22.445 1.00 38.62 218 THR A O 1
ATOM 1699 N N . ASN A 1 219 ? -61.338 7.884 24.397 1.00 49.00 219 ASN A N 1
ATOM 1700 C CA . ASN A 1 219 ? -60.856 6.607 24.969 1.00 49.00 219 ASN A CA 1
ATOM 1701 C C . ASN A 1 219 ? -60.868 5.320 24.117 1.00 49.00 219 ASN A C 1
ATOM 1703 O O . ASN A 1 219 ? -61.936 4.753 23.896 1.00 49.00 219 ASN A O 1
ATOM 1707 N N . ALA A 1 220 ? -59.686 4.720 23.929 1.00 38.62 220 ALA A N 1
ATOM 1708 C CA . ALA A 1 220 ? -59.397 3.336 24.340 1.00 38.62 220 ALA A CA 1
ATOM 1709 C C . ALA A 1 220 ? -57.884 3.038 24.269 1.00 38.62 220 ALA A C 1
ATOM 1711 O O . ALA A 1 220 ? -57.152 3.677 23.523 1.00 38.62 220 ALA A O 1
ATOM 1712 N N . GLU A 1 221 ? -57.469 2.095 25.108 1.00 49.19 221 GLU A N 1
ATOM 1713 C CA . GLU A 1 221 ? -56.115 1.638 25.443 1.00 49.19 221 GLU A CA 1
ATOM 1714 C C . GLU A 1 221 ? -55.267 1.103 24.261 1.00 49.19 221 GLU A C 1
ATOM 1716 O O . GLU A 1 221 ? -55.800 0.669 23.242 1.00 49.19 221 GLU A O 1
ATOM 1721 N N . GLU A 1 222 ? -53.940 1.128 24.474 1.00 44.84 222 GLU A N 1
ATOM 1722 C CA . GLU A 1 222 ? -52.826 0.360 23.863 1.00 44.84 222 GLU A CA 1
ATOM 1723 C C . GLU A 1 222 ? -53.176 -1.000 23.196 1.00 44.84 222 GLU A C 1
ATOM 1725 O O . GLU A 1 222 ? -54.140 -1.643 23.615 1.00 44.84 222 GLU A O 1
ATOM 1730 N N . PRO A 1 223 ? -52.358 -1.535 22.248 1.00 50.91 223 PRO A N 1
ATOM 1731 C CA . PRO A 1 223 ? -50.889 -1.509 22.292 1.00 50.91 223 PRO A CA 1
ATOM 1732 C C . PRO A 1 223 ? -50.147 -1.272 20.963 1.00 50.91 223 PRO A C 1
ATOM 1734 O O . PRO A 1 223 ? -50.704 -1.256 19.866 1.00 50.91 223 PRO A O 1
ATOM 1737 N N . GLU A 1 224 ? -48.840 -1.096 21.134 1.00 56.56 224 GLU A N 1
ATOM 1738 C CA . GLU A 1 224 ? -47.788 -0.892 20.144 1.00 56.56 224 GLU A CA 1
ATOM 1739 C C . GLU A 1 224 ? -47.865 -1.832 18.930 1.00 56.56 224 GLU A C 1
ATOM 1741 O O . GLU A 1 224 ? -47.945 -3.055 19.056 1.00 56.56 224 GLU A O 1
ATOM 1746 N N . SER A 1 225 ? -47.789 -1.247 17.732 1.00 33.84 225 SER A N 1
ATOM 1747 C CA . SER A 1 225 ? -47.635 -1.976 16.476 1.00 33.84 225 SER A CA 1
ATOM 1748 C C . SER A 1 225 ? -46.799 -1.156 15.495 1.00 33.84 225 SER A C 1
ATOM 1750 O O . SER A 1 225 ? -47.105 -0.006 15.196 1.00 33.84 225 SER A O 1
ATOM 1752 N N . SER A 1 226 ? -45.745 -1.807 15.015 1.00 36.16 226 SER A N 1
ATOM 1753 C CA . SER A 1 226 ? -44.682 -1.364 14.114 1.00 36.16 226 SER A CA 1
ATOM 1754 C C . SER A 1 226 ? -45.044 -0.300 13.069 1.00 36.16 226 SER A C 1
ATOM 1756 O O . SER A 1 226 ? -45.824 -0.550 12.148 1.00 36.16 226 SER A O 1
ATOM 1758 N N . THR A 1 227 ? -44.325 0.819 13.102 1.00 31.56 227 THR A N 1
ATOM 1759 C CA . THR A 1 227 ? -44.018 1.613 11.909 1.00 31.56 227 THR A CA 1
ATOM 1760 C C . THR A 1 227 ? -42.742 1.061 11.277 1.00 31.56 227 THR A C 1
ATOM 1762 O O . THR A 1 227 ? -41.640 1.348 11.739 1.00 31.56 227 THR A O 1
ATOM 1765 N N . MET A 1 228 ? -42.890 0.243 10.231 1.00 35.50 228 MET A N 1
ATOM 1766 C CA . MET A 1 228 ? -41.804 -0.017 9.287 1.00 35.50 228 MET A CA 1
ATOM 1767 C C . MET A 1 228 ? -41.584 1.255 8.470 1.00 35.50 228 MET A C 1
ATOM 1769 O O . MET A 1 228 ? -42.365 1.564 7.572 1.00 35.50 228 MET A O 1
ATOM 1773 N N . ALA A 1 229 ? -40.546 2.011 8.818 1.00 37.31 229 ALA A N 1
ATOM 1774 C CA . ALA A 1 229 ? -39.995 3.029 7.943 1.00 37.31 229 ALA A CA 1
ATOM 1775 C C . ALA A 1 229 ? -39.120 2.315 6.908 1.00 37.31 229 ALA A C 1
ATOM 1777 O O . ALA A 1 229 ? -38.028 1.843 7.216 1.00 37.31 229 ALA A O 1
ATOM 1778 N N . GLN A 1 230 ? -39.646 2.195 5.693 1.00 40.22 230 GLN A N 1
ATOM 1779 C CA . GLN A 1 230 ? -38.846 1.932 4.507 1.00 40.22 230 GLN A CA 1
ATOM 1780 C C . GLN A 1 230 ? -38.006 3.184 4.253 1.00 40.22 230 GLN A C 1
ATOM 1782 O O . GLN A 1 230 ? -38.549 4.220 3.879 1.00 40.22 230 GLN A O 1
ATOM 1787 N N . ASN A 1 231 ? -36.702 3.088 4.491 1.00 39.16 231 ASN A N 1
ATOM 1788 C CA . ASN A 1 231 ? -35.725 4.022 3.949 1.00 39.16 231 ASN A CA 1
ATOM 1789 C C . ASN A 1 231 ? -34.683 3.184 3.198 1.00 39.16 231 ASN A C 1
ATOM 1791 O O . ASN A 1 231 ? -33.572 2.955 3.656 1.00 39.16 231 ASN A O 1
ATOM 1795 N N . GLU A 1 232 ? -35.125 2.627 2.073 1.00 47.56 232 GLU A N 1
ATOM 1796 C CA . GLU A 1 232 ? -34.288 1.946 1.092 1.00 47.56 232 GLU A CA 1
ATOM 1797 C C . GLU A 1 232 ? -34.018 2.954 -0.026 1.00 47.56 232 GLU A C 1
ATOM 1799 O O . GLU A 1 232 ? -34.925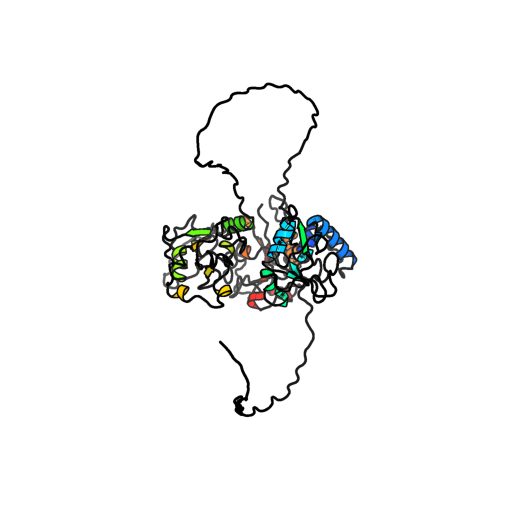 3.202 -0.817 1.00 47.56 232 GLU A O 1
ATOM 1804 N N . ASN A 1 233 ? -32.839 3.588 -0.037 1.00 42.28 233 ASN A N 1
ATOM 1805 C CA . ASN A 1 233 ? -32.003 3.766 -1.240 1.00 42.28 233 ASN A CA 1
ATOM 1806 C C . ASN A 1 233 ? -30.696 4.541 -0.951 1.00 42.28 233 ASN A C 1
ATOM 1808 O O . ASN A 1 233 ? -30.293 5.396 -1.739 1.00 42.28 233 ASN A O 1
ATOM 1812 N N . GLU A 1 234 ? -30.000 4.261 0.154 1.00 43.88 234 GLU A N 1
ATOM 1813 C CA . GLU A 1 234 ? -28.562 4.552 0.187 1.00 43.88 234 GLU A CA 1
ATOM 1814 C C . GLU A 1 234 ? -27.879 3.444 -0.614 1.00 43.88 234 GLU A C 1
ATOM 1816 O O . GLU A 1 234 ? -27.586 2.363 -0.115 1.00 43.88 234 GLU A O 1
ATOM 1821 N N . SER A 1 235 ? -27.740 3.685 -1.918 1.00 43.75 235 SER A N 1
ATOM 1822 C CA . SER A 1 235 ? -26.836 2.923 -2.769 1.00 43.75 235 SER A CA 1
ATOM 1823 C C . SER A 1 235 ? -25.428 3.235 -2.284 1.00 43.75 235 SER A C 1
ATOM 1825 O O . SER A 1 235 ? -24.831 4.205 -2.747 1.00 43.75 235 SER A O 1
ATOM 1827 N N . SER A 1 236 ? -24.937 2.467 -1.315 1.00 59.81 236 SER A N 1
ATOM 1828 C CA . SER A 1 236 ? -23.587 2.612 -0.790 1.00 59.81 236 SER A CA 1
ATOM 1829 C C . SER A 1 236 ? -22.603 2.508 -1.953 1.00 59.81 236 SER A C 1
ATOM 1831 O O . SER A 1 236 ? -22.481 1.465 -2.598 1.00 59.81 236 SER A O 1
ATOM 1833 N N . SER A 1 237 ? -21.970 3.627 -2.300 1.00 77.81 237 SER A N 1
ATOM 1834 C CA . SER A 1 237 ? -20.926 3.652 -3.316 1.00 77.81 237 SER A CA 1
ATOM 1835 C C . SER A 1 237 ? -19.733 2.866 -2.780 1.00 77.81 237 SER A C 1
ATOM 1837 O O . SER A 1 237 ? -19.278 3.143 -1.668 1.00 77.81 237 SER A O 1
ATOM 1839 N N . MET A 1 238 ? -19.244 1.889 -3.548 1.00 78.19 238 MET A N 1
ATOM 1840 C CA . MET A 1 238 ? -17.986 1.199 -3.244 1.00 78.19 238 MET A CA 1
ATOM 1841 C C . MET A 1 238 ? -16.863 2.223 -3.048 1.00 78.19 238 MET A C 1
ATOM 1843 O O . MET A 1 238 ? -16.831 3.241 -3.745 1.00 78.19 238 MET A O 1
ATOM 1847 N N . SER A 1 239 ? -15.942 1.963 -2.119 1.00 80.81 239 SER A N 1
ATOM 1848 C CA . SER A 1 239 ? -14.736 2.785 -1.997 1.00 80.81 239 SER A CA 1
ATOM 1849 C C . SER A 1 239 ? -13.851 2.635 -3.242 1.00 80.81 239 SER A C 1
ATOM 1851 O O . SER A 1 239 ? -13.945 1.647 -3.972 1.00 80.81 239 SER A O 1
ATOM 1853 N N . ILE A 1 240 ? -12.944 3.588 -3.472 1.00 71.12 240 ILE A N 1
ATOM 1854 C CA . ILE A 1 240 ? -11.959 3.501 -4.566 1.00 71.12 240 ILE A CA 1
ATOM 1855 C C . ILE A 1 240 ? -11.148 2.202 -4.458 1.00 71.12 240 ILE A C 1
ATOM 1857 O O . ILE A 1 240 ? -10.966 1.501 -5.451 1.00 71.12 240 ILE A O 1
ATOM 1861 N N . MET A 1 241 ? -10.740 1.822 -3.243 1.00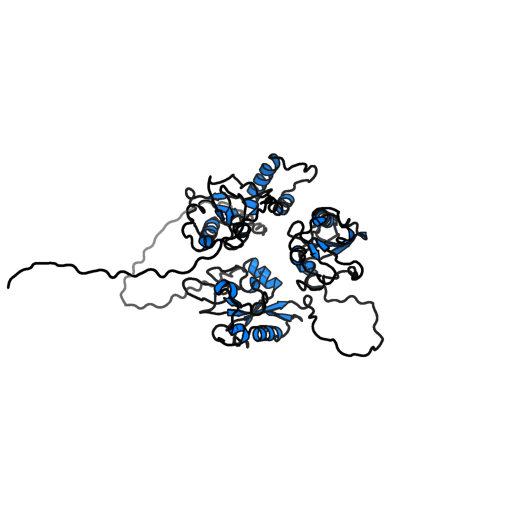 77.81 241 MET A N 1
ATOM 1862 C CA . MET A 1 241 ? -10.013 0.573 -3.008 1.00 77.81 241 MET A CA 1
ATOM 1863 C C . MET A 1 241 ? -10.857 -0.661 -3.344 1.00 77.81 241 MET A C 1
ATOM 1865 O O . MET A 1 241 ? -10.347 -1.616 -3.923 1.00 77.81 241 MET A O 1
ATOM 1869 N N . GLU A 1 242 ? -12.156 -0.650 -3.038 1.00 85.12 242 GLU A N 1
ATOM 1870 C CA . GLU A 1 242 ? -13.068 -1.734 -3.417 1.00 85.12 242 GLU A CA 1
ATOM 1871 C C . GLU A 1 242 ? -13.250 -1.839 -4.931 1.00 85.12 242 GLU A C 1
ATOM 1873 O O . GLU A 1 242 ? -13.256 -2.948 -5.461 1.00 85.12 242 GLU A O 1
ATOM 1878 N N . ILE A 1 243 ? -13.345 -0.708 -5.636 1.00 77.31 243 ILE A N 1
ATOM 1879 C CA . ILE A 1 243 ? -13.425 -0.671 -7.102 1.00 77.31 243 ILE A CA 1
ATOM 1880 C C . ILE A 1 243 ? -12.146 -1.255 -7.711 1.00 77.31 243 ILE A C 1
ATOM 1882 O O . ILE A 1 243 ? -12.215 -2.134 -8.573 1.00 77.31 243 ILE A O 1
ATOM 1886 N N . THR A 1 244 ? -10.977 -0.822 -7.235 1.00 78.06 244 THR A N 1
ATOM 1887 C CA . THR A 1 244 ? -9.680 -1.343 -7.686 1.00 78.06 244 THR A CA 1
ATOM 1888 C C . THR A 1 244 ? -9.568 -2.841 -7.425 1.00 78.06 244 THR A C 1
ATOM 1890 O O . THR A 1 244 ? -9.199 -3.599 -8.325 1.00 78.06 244 THR A O 1
ATOM 1893 N N . THR A 1 245 ? -9.967 -3.302 -6.240 1.00 86.25 245 THR A N 1
ATOM 1894 C CA . THR A 1 245 ? -9.988 -4.725 -5.888 1.00 86.25 245 THR A CA 1
ATOM 1895 C C . THR A 1 245 ? -10.953 -5.526 -6.765 1.00 86.25 245 THR A C 1
ATOM 1897 O O . THR A 1 245 ? -10.584 -6.596 -7.252 1.00 86.25 245 THR A O 1
ATOM 1900 N N . GLN A 1 246 ? -12.155 -5.007 -7.036 1.00 90.81 246 GLN A N 1
ATOM 1901 C CA . GLN A 1 246 ? -13.139 -5.641 -7.921 1.00 90.81 246 GLN A CA 1
ATOM 1902 C C . GLN A 1 246 ? -12.587 -5.822 -9.334 1.00 90.81 246 GLN A C 1
ATOM 1904 O O . GLN A 1 246 ? -12.737 -6.900 -9.913 1.00 90.81 246 GLN A O 1
ATOM 1909 N N . ASN A 1 247 ? -11.959 -4.779 -9.875 1.00 81.38 247 ASN A N 1
ATOM 1910 C CA . ASN A 1 247 ? -11.432 -4.765 -11.237 1.00 81.38 247 ASN A CA 1
ATOM 1911 C C . ASN A 1 247 ? -10.167 -5.619 -11.380 1.00 81.38 247 ASN A C 1
ATOM 1913 O O . ASN A 1 247 ? -9.942 -6.219 -12.429 1.00 81.38 247 ASN A O 1
ATOM 1917 N N . THR A 1 248 ? -9.346 -5.684 -10.331 1.00 82.81 248 THR A N 1
ATOM 1918 C CA . THR A 1 248 ? -8.071 -6.413 -10.356 1.00 82.81 248 THR A CA 1
ATOM 1919 C C . THR A 1 248 ? -8.283 -7.902 -10.112 1.00 82.81 248 THR A C 1
ATOM 1921 O O . THR A 1 248 ? -7.801 -8.739 -10.873 1.00 82.81 248 THR A O 1
ATOM 1924 N N . PHE A 1 249 ? -9.027 -8.250 -9.061 1.00 91.50 249 PHE A N 1
ATOM 1925 C CA . PHE A 1 249 ? -9.059 -9.614 -8.538 1.00 91.50 249 PHE A CA 1
ATOM 1926 C C . PHE A 1 249 ? -10.356 -10.369 -8.828 1.00 91.50 249 PHE A C 1
ATOM 1928 O O . PHE A 1 249 ? -10.397 -11.589 -8.669 1.00 91.50 249 PHE A O 1
ATOM 1935 N N . HIS A 1 250 ? -11.415 -9.658 -9.230 1.00 93.06 250 HIS A N 1
ATOM 1936 C CA . HIS A 1 250 ? -12.768 -10.198 -9.390 1.00 93.06 250 HIS A CA 1
ATOM 1937 C C . HIS A 1 250 ? -13.171 -11.166 -8.259 1.00 93.06 250 HIS A C 1
ATOM 1939 O O . HIS A 1 250 ? -13.527 -12.316 -8.534 1.00 93.06 250 HIS A O 1
ATOM 1945 N N . PRO A 1 251 ? -13.062 -10.746 -6.987 1.00 95.94 251 PRO A N 1
ATOM 1946 C CA . PRO A 1 251 ? -13.212 -11.664 -5.874 1.00 95.94 251 PRO A CA 1
ATOM 1947 C C . PRO A 1 251 ? -14.680 -12.049 -5.652 1.00 95.94 251 PRO A C 1
ATOM 1949 O O . PRO A 1 251 ? -15.587 -11.220 -5.744 1.00 95.94 251 PRO A O 1
ATOM 1952 N N . GLU A 1 252 ? -14.911 -13.316 -5.314 1.00 96.38 252 GLU A N 1
ATOM 1953 C CA . GLU A 1 252 ? -16.233 -13.869 -5.027 1.00 96.38 252 GLU A CA 1
ATOM 1954 C C . GLU A 1 252 ? -16.205 -14.722 -3.749 1.00 96.38 252 GLU A C 1
ATOM 1956 O O . GLU A 1 252 ? -15.287 -15.511 -3.510 1.00 96.38 252 GLU A O 1
ATOM 1961 N N . TRP A 1 253 ? -17.218 -14.534 -2.897 1.00 97.25 253 TRP A N 1
ATOM 1962 C CA . TRP A 1 253 ? -17.351 -15.231 -1.617 1.00 97.25 253 TRP A CA 1
ATOM 1963 C C . TRP A 1 253 ? -18.050 -16.580 -1.784 1.00 97.25 253 TRP A C 1
ATOM 1965 O O . TRP A 1 253 ? -19.167 -16.652 -2.297 1.00 97.25 253 TRP A O 1
ATOM 1975 N N . PHE A 1 254 ? -17.455 -17.628 -1.219 1.00 97.50 254 PHE A N 1
ATOM 1976 C CA . PHE A 1 254 ? -18.023 -18.970 -1.156 1.00 97.50 254 PHE A CA 1
ATOM 1977 C C . PHE A 1 254 ? -18.198 -19.429 0.295 1.00 97.50 254 PHE A C 1
ATOM 1979 O O . PHE A 1 254 ? -17.476 -19.020 1.206 1.00 97.50 254 PHE A O 1
ATOM 1986 N N . ASP A 1 255 ? -19.191 -20.291 0.510 1.00 97.50 255 ASP A N 1
ATOM 1987 C CA . ASP A 1 255 ? -19.499 -20.894 1.805 1.00 97.50 255 ASP A CA 1
ATOM 1988 C C . ASP A 1 255 ? -19.924 -22.368 1.651 1.00 97.50 255 ASP A C 1
ATOM 1990 O O . ASP A 1 255 ? -19.925 -22.929 0.550 1.00 97.50 255 ASP A O 1
ATOM 1994 N N . SER A 1 256 ? -20.323 -23.004 2.756 1.00 96.56 256 SER A N 1
ATOM 1995 C CA . SER A 1 256 ? -20.778 -24.406 2.777 1.00 96.56 256 SER A CA 1
ATOM 1996 C C . SER A 1 256 ? -21.950 -24.729 1.853 1.00 96.56 256 SER A C 1
ATOM 1998 O O . SER A 1 256 ? -22.066 -25.863 1.384 1.00 96.56 256 SER A O 1
ATOM 2000 N N . ARG A 1 257 ? -22.801 -23.752 1.527 1.00 97.19 257 ARG A N 1
ATOM 2001 C CA . ARG A 1 257 ? -23.915 -23.926 0.584 1.00 97.19 257 ARG A CA 1
ATOM 2002 C C . ARG A 1 257 ? -23.425 -23.946 -0.861 1.00 97.19 257 ARG A C 1
ATOM 2004 O O . ARG A 1 257 ? -24.088 -24.536 -1.710 1.00 97.19 257 ARG A O 1
ATOM 2011 N N . LEU A 1 258 ? -22.273 -23.330 -1.115 1.00 96.31 258 LEU A N 1
ATOM 2012 C CA . LEU A 1 258 ? -21.588 -23.287 -2.407 1.00 96.31 258 LEU A CA 1
ATOM 2013 C C . LEU A 1 258 ? -20.453 -24.322 -2.516 1.00 96.31 258 LEU A C 1
ATOM 2015 O O . LEU A 1 258 ? -19.730 -24.339 -3.506 1.00 96.31 258 LEU A O 1
ATOM 2019 N N . GLY A 1 259 ? -20.332 -25.226 -1.537 1.00 96.94 259 GLY A N 1
ATOM 2020 C CA . GLY A 1 259 ? -19.430 -26.380 -1.580 1.00 96.94 259 GLY A CA 1
ATOM 2021 C C . GLY A 1 259 ? -18.148 -26.247 -0.756 1.00 96.94 259 GLY A C 1
ATOM 2022 O O . GLY A 1 259 ? -17.416 -27.229 -0.651 1.00 96.94 259 GLY A O 1
ATOM 2023 N N . TRP A 1 260 ? -17.888 -25.096 -0.131 1.00 97.94 260 TRP A N 1
ATOM 2024 C CA . TRP A 1 260 ? -16.712 -24.909 0.720 1.00 97.94 260 TRP A CA 1
ATOM 2025 C C . TRP A 1 260 ? -16.952 -25.408 2.154 1.00 97.94 260 TRP A C 1
ATOM 2027 O O . TRP A 1 260 ? -17.781 -24.870 2.880 1.00 97.94 260 TRP A O 1
ATOM 2037 N N . LEU A 1 261 ? -16.221 -26.438 2.593 1.00 96.94 261 LEU A N 1
ATOM 2038 C CA . LEU A 1 261 ? -16.465 -27.114 3.881 1.00 96.94 261 LEU A CA 1
ATOM 2039 C C . LEU A 1 261 ? -15.488 -26.730 5.010 1.00 96.94 261 LEU A C 1
ATOM 2041 O O . LEU A 1 261 ? -15.546 -27.331 6.083 1.00 96.94 261 LEU A O 1
ATOM 2045 N N . GLY A 1 262 ? -14.596 -25.761 4.787 1.00 95.19 262 GLY A N 1
ATOM 2046 C CA . GLY A 1 262 ? -13.616 -25.331 5.791 1.00 95.19 262 GLY A CA 1
ATOM 2047 C C . GLY A 1 262 ? -12.440 -26.289 5.990 1.00 95.19 262 GLY A C 1
ATOM 2048 O O . GLY A 1 262 ? -12.051 -26.559 7.126 1.00 95.19 262 GLY A O 1
ATOM 2049 N N . GLY A 1 263 ? -11.895 -26.816 4.892 1.00 96.94 263 GLY A N 1
ATOM 2050 C CA . GLY A 1 263 ? -10.829 -27.824 4.861 1.00 96.94 263 GLY A CA 1
ATOM 2051 C C . GLY A 1 263 ? -9.427 -27.333 5.250 1.00 96.94 263 GLY A C 1
ATOM 2052 O O . GLY A 1 263 ? -9.262 -26.369 6.002 1.00 96.94 263 GLY A O 1
ATOM 2053 N N . THR A 1 264 ? -8.396 -28.026 4.771 1.00 98.38 264 THR A N 1
ATOM 2054 C CA . THR A 1 264 ? -6.994 -27.571 4.825 1.00 98.38 264 THR A CA 1
ATOM 2055 C C . THR A 1 264 ? -6.760 -26.373 3.896 1.00 98.38 264 THR A C 1
ATOM 2057 O O . THR A 1 264 ? -7.602 -26.029 3.067 1.00 98.38 264 THR A O 1
ATOM 2060 N N . TYR A 1 265 ? -5.590 -25.745 4.006 1.00 98.31 265 TYR A N 1
ATOM 2061 C CA . TYR A 1 265 ? -5.138 -24.710 3.078 1.00 98.31 265 TYR A CA 1
ATOM 2062 C C . TYR A 1 265 ? -5.096 -25.231 1.635 1.00 98.31 265 TYR A C 1
ATOM 2064 O O . TYR A 1 265 ? -5.661 -24.610 0.736 1.00 98.31 265 TYR A O 1
ATOM 2072 N N . ASP A 1 266 ? -4.495 -26.407 1.424 1.00 97.69 266 ASP A N 1
ATOM 2073 C CA . ASP A 1 266 ? -4.389 -27.022 0.097 1.00 97.69 266 ASP A CA 1
ATOM 2074 C C . ASP A 1 266 ? -5.768 -27.416 -0.459 1.00 97.69 266 ASP A C 1
ATOM 2076 O O . ASP A 1 266 ? -6.008 -27.294 -1.658 1.00 97.69 266 ASP A O 1
ATOM 2080 N N . GLU A 1 267 ? -6.707 -27.832 0.399 1.00 98.19 267 GLU A N 1
ATOM 2081 C CA . GLU A 1 267 ? -8.104 -28.058 0.007 1.00 98.19 267 GLU A CA 1
ATOM 2082 C C . GLU A 1 267 ? -8.816 -26.751 -0.367 1.00 98.19 267 GLU A C 1
ATOM 2084 O O . GLU A 1 267 ? -9.620 -26.755 -1.294 1.00 98.19 267 GLU A O 1
ATOM 2089 N N . GLY A 1 268 ? -8.520 -25.634 0.309 1.00 98.19 268 GLY A N 1
ATOM 2090 C CA . GLY A 1 268 ? -9.020 -24.300 -0.051 1.00 98.19 268 GLY A CA 1
ATOM 2091 C C . GLY A 1 268 ? -8.509 -23.832 -1.406 1.00 98.19 268 GLY A C 1
ATOM 2092 O O . GLY A 1 268 ? -9.291 -23.386 -2.246 1.00 98.19 268 GLY A O 1
ATOM 2093 N N . LYS A 1 269 ? -7.211 -24.020 -1.656 1.00 97.50 269 LYS A N 1
ATOM 2094 C CA . LYS A 1 269 ? -6.606 -23.772 -2.964 1.00 97.50 269 LYS A CA 1
ATOM 2095 C C . LYS A 1 269 ? -7.274 -24.619 -4.048 1.00 97.50 269 LYS A C 1
ATOM 2097 O O . LYS A 1 269 ? -7.811 -24.066 -5.003 1.00 97.50 269 LYS A O 1
ATOM 2102 N N . ALA A 1 270 ? -7.337 -25.937 -3.850 1.00 97.38 270 ALA A N 1
ATOM 2103 C CA . ALA A 1 270 ? -7.972 -26.857 -4.792 1.00 97.38 270 ALA A CA 1
ATOM 2104 C C . ALA A 1 270 ? -9.465 -26.553 -5.005 1.00 97.38 270 ALA A C 1
ATOM 2106 O O . ALA A 1 270 ? -9.981 -26.746 -6.104 1.00 97.38 270 ALA A O 1
ATOM 2107 N N . PHE A 1 271 ? -10.168 -26.072 -3.974 1.00 97.94 271 PHE A N 1
ATOM 2108 C CA . PHE A 1 271 ? -11.556 -25.637 -4.090 1.00 97.94 271 PHE A CA 1
ATOM 2109 C C . PHE A 1 271 ? -11.685 -24.471 -5.072 1.00 97.94 271 PHE A C 1
ATOM 2111 O O . PHE A 1 271 ? -12.454 -24.603 -6.025 1.00 97.94 271 PHE A O 1
ATOM 2118 N N . CYS A 1 272 ? -10.918 -23.387 -4.895 1.00 97.62 272 CYS A N 1
ATOM 2119 C CA . CYS A 1 272 ? -10.960 -22.257 -5.824 1.00 97.62 272 CYS A CA 1
ATOM 2120 C C . CYS A 1 272 ? -10.593 -22.704 -7.245 1.00 97.62 272 CYS A C 1
ATOM 2122 O O . CYS A 1 272 ? -11.361 -22.456 -8.165 1.00 97.62 272 CYS A O 1
ATOM 2124 N N . GLU A 1 273 ? -9.518 -23.475 -7.419 1.00 95.75 273 GLU A N 1
ATOM 2125 C CA . GLU A 1 273 ? -9.077 -23.983 -8.731 1.00 95.75 273 GLU A CA 1
ATOM 2126 C C . GLU A 1 273 ? -10.112 -24.901 -9.417 1.00 95.75 273 GLU A C 1
ATOM 2128 O O . GLU A 1 273 ? -10.124 -25.038 -10.641 1.00 95.75 273 GLU A O 1
ATOM 2133 N N . SER A 1 274 ? -11.007 -25.529 -8.645 1.00 96.44 274 SER A N 1
ATOM 2134 C CA . SER A 1 274 ? -12.070 -26.398 -9.170 1.00 96.44 274 SER A CA 1
ATOM 2135 C C . SER A 1 274 ? -13.300 -25.650 -9.693 1.00 96.44 274 SER A C 1
ATOM 2137 O O . SER A 1 274 ? -14.165 -26.264 -10.331 1.00 96.44 274 SER A O 1
ATOM 2139 N N . LEU A 1 275 ? -13.411 -24.347 -9.416 1.00 96.00 275 LEU A N 1
ATOM 2140 C CA . LEU A 1 275 ? -14.551 -23.540 -9.832 1.00 96.00 275 LEU A CA 1
ATOM 2141 C C . LEU A 1 275 ? -14.615 -23.428 -11.366 1.00 96.00 275 LEU A C 1
ATOM 2143 O O . LEU A 1 275 ? -13.586 -23.383 -12.046 1.00 96.00 275 LEU A O 1
ATOM 2147 N N . PRO A 1 276 ? -15.827 -23.385 -11.952 1.00 93.88 276 PRO A N 1
ATOM 2148 C CA . PRO A 1 276 ? -15.977 -23.265 -13.393 1.00 93.88 276 PRO A CA 1
ATOM 2149 C C . PRO A 1 276 ? -15.345 -21.960 -13.884 1.00 93.88 276 PRO A C 1
ATOM 2151 O O . PRO A 1 276 ? -15.664 -20.872 -13.403 1.00 93.88 276 PRO A O 1
ATOM 2154 N N . GLN A 1 277 ? -14.469 -22.079 -14.878 1.00 85.19 277 GLN A N 1
ATOM 2155 C CA . GLN A 1 277 ? -13.792 -20.945 -15.496 1.00 85.19 277 GLN A CA 1
ATOM 2156 C C . GLN A 1 277 ? -14.823 -19.988 -16.107 1.00 85.19 277 GLN A C 1
ATOM 2158 O O . GLN A 1 277 ? -15.526 -20.334 -17.062 1.00 85.19 277 GLN A O 1
ATOM 2163 N N . ALA A 1 278 ? -14.920 -18.776 -15.565 1.00 75.50 278 ALA A N 1
ATOM 2164 C CA . ALA A 1 278 ? -15.672 -17.700 -16.194 1.00 75.50 278 ALA A CA 1
ATOM 2165 C C . ALA A 1 278 ? -14.735 -16.961 -17.155 1.00 75.50 278 ALA A C 1
ATOM 2167 O O . ALA A 1 278 ? -13.645 -16.558 -16.763 1.00 75.50 278 ALA A O 1
ATOM 2168 N N . ASN A 1 279 ? -15.146 -16.789 -18.416 1.00 76.50 279 ASN A N 1
ATOM 2169 C CA . ASN A 1 279 ? -14.386 -16.042 -19.430 1.00 76.50 279 ASN A CA 1
ATOM 2170 C C . ASN A 1 279 ? -12.943 -16.547 -19.616 1.00 76.50 279 ASN A C 1
ATOM 2172 O O . ASN A 1 279 ? -12.001 -15.762 -19.657 1.00 76.50 279 ASN A O 1
ATOM 2176 N N . ASN A 1 280 ? -12.785 -17.871 -19.701 1.00 79.12 280 ASN A N 1
ATOM 2177 C CA . ASN A 1 280 ? -11.509 -18.588 -19.731 1.00 79.12 280 ASN A CA 1
ATOM 2178 C C . ASN A 1 280 ? -10.671 -18.477 -18.450 1.00 79.12 280 ASN A C 1
ATOM 2180 O O . ASN A 1 280 ? -9.725 -19.246 -18.361 1.00 79.12 280 ASN A O 1
ATOM 2184 N N . GLY A 1 281 ? -10.992 -17.596 -17.494 1.00 81.81 281 GLY A N 1
ATOM 2185 C CA . GLY A 1 281 ? -10.221 -17.287 -16.281 1.00 81.81 281 GLY A CA 1
ATOM 2186 C C . GLY A 1 281 ? -9.894 -18.468 -15.369 1.00 81.81 281 GLY A C 1
ATOM 2187 O O . GLY A 1 281 ? -10.622 -19.462 -15.355 1.00 81.81 281 GLY A O 1
ATOM 2188 N N . HIS A 1 282 ? -8.807 -18.355 -14.605 1.00 90.81 282 HIS A N 1
ATOM 2189 C CA . HIS A 1 282 ? -8.444 -19.317 -13.565 1.00 90.81 282 HIS A CA 1
ATOM 2190 C C . HIS A 1 282 ? -8.785 -18.750 -12.186 1.00 90.81 282 HIS A C 1
ATOM 2192 O O . HIS A 1 282 ? -8.426 -17.622 -11.848 1.00 90.81 282 HIS A O 1
ATOM 2198 N N . TRP A 1 283 ? -9.471 -19.559 -11.385 1.00 95.12 283 TRP A N 1
ATOM 2199 C CA . TRP A 1 283 ? -9.815 -19.218 -10.015 1.00 95.12 283 TRP A CA 1
ATOM 2200 C C . TRP A 1 283 ? -8.694 -19.631 -9.061 1.00 95.12 283 TRP A C 1
ATOM 2202 O O . TRP A 1 283 ? -8.171 -20.737 -9.149 1.00 95.12 283 TRP A O 1
ATOM 2212 N N . TYR A 1 284 ? -8.342 -18.761 -8.123 1.00 96.12 284 TYR A N 1
ATOM 2213 C CA . TYR A 1 284 ? -7.296 -18.994 -7.128 1.00 96.12 284 TYR A CA 1
ATOM 2214 C C . TYR A 1 284 ? -7.690 -18.379 -5.779 1.00 96.12 284 TYR A C 1
ATOM 2216 O O . TYR A 1 284 ? -8.704 -17.688 -5.673 1.00 96.12 284 TYR A O 1
ATOM 2224 N N . LEU A 1 285 ? -6.920 -18.665 -4.726 1.00 98.00 285 LEU A N 1
ATOM 2225 C CA . LEU A 1 285 ? -7.109 -18.008 -3.430 1.00 98.00 285 LEU A CA 1
ATOM 2226 C C . LEU A 1 285 ? -6.889 -16.504 -3.575 1.00 98.00 285 LEU A C 1
ATOM 2228 O O . LEU A 1 285 ? -5.919 -16.085 -4.193 1.00 98.00 285 LEU A O 1
ATOM 2232 N N . CYS A 1 286 ? -7.756 -15.692 -2.986 1.00 97.88 286 CYS A N 1
ATOM 2233 C CA . CYS A 1 286 ? -7.539 -14.253 -2.991 1.00 97.88 286 CYS A CA 1
ATOM 2234 C C . CYS A 1 286 ? -6.353 -13.824 -2.114 1.00 97.88 286 CYS A C 1
ATOM 2236 O O . CYS A 1 286 ? -6.107 -14.453 -1.078 1.00 97.88 286 CYS A O 1
ATOM 2238 N N . PRO A 1 287 ? -5.653 -12.732 -2.474 1.00 96.62 287 PRO A N 1
ATOM 2239 C CA . PRO A 1 287 ? -4.678 -12.115 -1.588 1.00 96.62 287 PRO A CA 1
ATOM 2240 C C . PRO A 1 287 ? -5.361 -11.320 -0.465 1.00 96.62 287 PRO A C 1
ATOM 2242 O O . PRO A 1 287 ? -6.518 -10.917 -0.594 1.00 96.62 287 PRO A O 1
ATOM 2245 N N . SER A 1 288 ? -4.625 -11.042 0.607 1.00 95.19 288 SER A N 1
ATOM 2246 C CA . SER A 1 288 ? -5.029 -10.251 1.780 1.00 95.19 288 SER A CA 1
ATOM 2247 C C . SER A 1 288 ? -5.742 -8.939 1.411 1.00 95.19 288 SER A C 1
ATOM 2249 O O . SER A 1 288 ? -6.856 -8.673 1.867 1.00 95.19 288 SER A O 1
ATOM 2251 N N . GLN A 1 289 ? -5.163 -8.169 0.487 1.00 92.00 289 GLN A N 1
ATOM 2252 C CA . GLN A 1 289 ? -5.724 -6.914 -0.031 1.00 92.00 289 GLN A CA 1
ATOM 2253 C C . GLN A 1 289 ? -7.114 -7.062 -0.673 1.00 92.00 289 GLN A C 1
ATOM 2255 O O . GLN A 1 289 ? -7.907 -6.122 -0.663 1.00 92.00 289 GLN A O 1
ATOM 2260 N N . ALA A 1 290 ? -7.436 -8.241 -1.217 1.00 95.12 290 ALA A N 1
ATOM 2261 C CA . ALA A 1 290 ? -8.735 -8.487 -1.828 1.00 95.12 290 ALA A CA 1
ATOM 2262 C C . ALA A 1 290 ? -9.814 -8.820 -0.793 1.00 95.12 290 ALA A C 1
ATOM 2264 O O . ALA A 1 290 ? -10.986 -8.553 -1.035 1.00 95.12 290 ALA A O 1
ATOM 2265 N N . TYR A 1 291 ? -9.433 -9.368 0.362 1.00 96.06 291 TYR A N 1
ATOM 2266 C CA . TYR A 1 291 ? -10.349 -9.574 1.483 1.00 96.06 291 TYR A CA 1
ATOM 2267 C C . TYR A 1 291 ? -10.701 -8.256 2.169 1.00 96.06 291 TYR A C 1
ATOM 2269 O O . TYR A 1 291 ? -11.867 -8.042 2.501 1.00 96.06 291 TYR A O 1
ATOM 2277 N N . CYS A 1 292 ? -9.700 -7.394 2.358 1.00 95.12 292 CYS A N 1
ATOM 2278 C CA . CYS A 1 292 ? -9.777 -6.210 3.207 1.00 95.12 292 CYS A CA 1
ATOM 2279 C C . CYS A 1 292 ? -9.254 -4.953 2.498 1.00 95.12 292 CYS A C 1
ATOM 2281 O O . CYS A 1 292 ? -8.270 -4.357 2.940 1.00 95.12 292 CYS A O 1
ATOM 2283 N N . PRO A 1 293 ? -9.911 -4.514 1.410 1.00 89.75 293 PRO A N 1
ATOM 2284 C CA . PRO A 1 293 ? -9.441 -3.389 0.595 1.00 89.75 293 PRO A CA 1
ATOM 2285 C C . PRO A 1 293 ? -9.357 -2.068 1.370 1.00 89.75 293 PRO A C 1
ATOM 2287 O O . PRO A 1 293 ? -8.590 -1.184 1.009 1.00 89.75 293 PRO A O 1
ATOM 2290 N N . ASN A 1 294 ? -10.142 -1.929 2.441 1.00 81.19 294 ASN A N 1
ATOM 2291 C CA . ASN A 1 294 ? -10.198 -0.728 3.274 1.00 81.19 294 ASN A CA 1
ATOM 2292 C C . ASN A 1 294 ? -9.429 -0.871 4.602 1.00 81.19 294 ASN A C 1
ATOM 2294 O O . ASN A 1 294 ? -9.501 0.033 5.439 1.00 81.19 294 ASN A O 1
ATOM 2298 N N . GLY A 1 295 ? -8.727 -1.992 4.803 1.00 82.06 295 GLY A N 1
ATOM 2299 C CA . GLY A 1 295 ? -8.077 -2.339 6.066 1.00 82.06 295 GLY A CA 1
ATOM 2300 C C . GLY A 1 295 ? -9.053 -2.761 7.182 1.00 82.06 295 GLY A C 1
ATOM 2301 O O . GLY A 1 295 ? -10.249 -2.945 6.934 1.00 82.06 295 GLY A O 1
ATOM 2302 N N . PRO A 1 296 ? -8.556 -2.929 8.421 1.00 78.56 296 PRO A N 1
ATOM 2303 C CA . PRO A 1 296 ? -9.352 -3.305 9.589 1.00 78.56 296 PRO A CA 1
ATOM 2304 C C . PRO A 1 296 ? -10.193 -2.109 10.066 1.00 78.56 296 PRO A C 1
ATOM 2306 O O . PRO A 1 296 ? -9.801 -1.376 10.968 1.00 78.56 296 PRO A O 1
ATOM 2309 N N . ARG A 1 297 ? -11.334 -1.846 9.422 1.00 68.81 297 ARG A N 1
ATOM 2310 C CA . ARG A 1 297 ? -12.298 -0.825 9.875 1.00 68.81 297 ARG A CA 1
ATOM 2311 C C . ARG A 1 297 ? -13.403 -1.454 10.721 1.00 68.81 297 ARG A C 1
ATOM 2313 O O . ARG A 1 297 ? -13.858 -2.560 10.445 1.00 68.81 297 ARG A O 1
ATOM 2320 N N . ASP A 1 298 ? -13.894 -0.711 11.708 1.00 60.84 298 ASP A N 1
ATOM 2321 C CA . ASP A 1 298 ? -14.892 -1.180 12.684 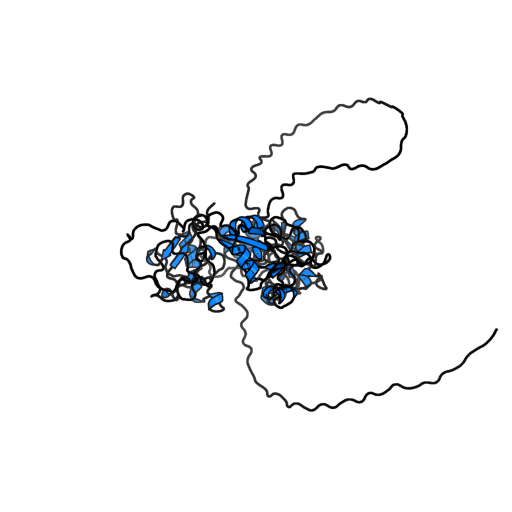1.00 60.84 298 ASP A CA 1
ATOM 2322 C C . ASP A 1 298 ? -16.293 -1.457 12.097 1.00 60.84 298 ASP A C 1
ATOM 2324 O O . ASP A 1 298 ? -17.140 -2.082 12.743 1.00 60.84 298 ASP A O 1
ATOM 2328 N N . LYS A 1 299 ? -16.548 -1.046 10.849 1.00 72.38 299 LYS A N 1
ATOM 2329 C CA . LYS A 1 299 ? -17.785 -1.338 10.120 1.00 72.38 299 LYS A CA 1
ATOM 2330 C C . LYS A 1 299 ? -17.460 -1.850 8.724 1.00 72.38 299 LYS A C 1
ATOM 2332 O O . LYS A 1 299 ? -16.694 -1.211 8.008 1.00 72.38 299 LYS A O 1
ATOM 2337 N N . GLU A 1 300 ? -18.067 -2.977 8.355 1.00 83.25 300 GLU A N 1
ATOM 2338 C CA . GLU A 1 300 ? -17.982 -3.538 7.003 1.00 83.25 300 GLU A CA 1
ATOM 2339 C C . GLU A 1 300 ? -16.539 -3.697 6.452 1.00 83.25 300 GLU A C 1
ATOM 2341 O O . GLU A 1 300 ? -16.248 -3.268 5.334 1.00 83.25 300 GLU A O 1
ATOM 2346 N N . PRO A 1 301 ? -15.609 -4.305 7.222 1.00 79.69 301 PRO A N 1
ATOM 2347 C CA . PRO A 1 301 ? -14.185 -4.372 6.865 1.00 79.69 301 PRO A CA 1
ATOM 2348 C C . PRO A 1 301 ? -13.886 -5.245 5.642 1.00 79.69 301 PRO A C 1
ATOM 2350 O O . PRO A 1 301 ? -12.812 -5.143 5.047 1.00 79.69 301 PRO A O 1
ATOM 2353 N N . LEU A 1 302 ? -14.809 -6.136 5.282 1.00 88.19 302 LEU A N 1
ATOM 2354 C CA . LEU A 1 302 ? -14.608 -7.080 4.199 1.00 88.19 302 LEU A CA 1
ATOM 2355 C C . LEU A 1 302 ? -15.081 -6.501 2.870 1.00 88.19 302 LEU A C 1
ATOM 2357 O O . LEU A 1 302 ? -16.022 -5.714 2.802 1.00 88.19 302 LEU A O 1
ATOM 2361 N N . TYR A 1 303 ? -14.473 -6.989 1.797 1.00 88.56 303 TYR A N 1
ATOM 2362 C CA . TYR A 1 303 ? -14.843 -6.690 0.421 1.00 88.56 303 TYR A CA 1
ATOM 2363 C C . TYR A 1 303 ? -16.363 -6.686 0.149 1.00 88.56 303 TYR A C 1
ATOM 2365 O O . TYR A 1 303 ? -17.060 -7.638 0.526 1.00 88.56 303 TYR A O 1
ATOM 2373 N N . LEU A 1 304 ? -16.829 -5.660 -0.584 1.00 87.94 304 LEU A N 1
ATOM 2374 C CA . LEU A 1 304 ? -18.238 -5.301 -0.845 1.00 87.94 304 LEU A CA 1
ATOM 2375 C C . LEU A 1 304 ? -18.981 -4.831 0.399 1.00 87.94 304 LEU A C 1
ATOM 2377 O O . LEU A 1 304 ? -20.143 -5.197 0.596 1.00 87.94 304 LEU A O 1
ATOM 2381 N N . GLN A 1 305 ? -18.298 -4.049 1.231 1.00 82.50 305 GLN A N 1
ATOM 2382 C CA . GLN A 1 305 ? -18.843 -3.499 2.466 1.00 82.50 305 GLN A CA 1
ATOM 2383 C C . GLN A 1 305 ? -19.542 -4.594 3.277 1.00 82.50 305 GLN A C 1
ATOM 2385 O O . GLN A 1 305 ? -20.673 -4.461 3.739 1.00 82.50 305 GLN A O 1
ATOM 2390 N N . LYS A 1 306 ? -18.879 -5.746 3.393 1.00 90.25 306 LYS A N 1
ATOM 2391 C CA . LYS A 1 306 ? -19.389 -6.874 4.159 1.00 90.25 306 LYS A CA 1
ATOM 2392 C C . LYS A 1 306 ? -18.939 -6.734 5.599 1.00 90.25 306 LYS A C 1
ATOM 2394 O O . LYS A 1 306 ? -17.751 -6.610 5.893 1.00 90.25 306 LYS A O 1
ATOM 2399 N N . ASP A 1 307 ? -19.898 -6.835 6.510 1.00 91.62 307 ASP A N 1
ATOM 2400 C CA . ASP A 1 307 ? -19.595 -7.012 7.922 1.00 91.62 307 ASP A CA 1
ATOM 2401 C C . ASP A 1 307 ? -18.757 -8.271 8.154 1.00 91.62 307 ASP A C 1
ATOM 2403 O O . ASP A 1 307 ? -18.929 -9.299 7.487 1.00 91.62 307 ASP A O 1
ATOM 2407 N N . ALA A 1 308 ? -17.887 -8.191 9.161 1.00 93.56 308 ALA A N 1
ATOM 2408 C CA . ALA A 1 308 ? -17.170 -9.345 9.676 1.00 93.56 308 ALA A CA 1
ATOM 2409 C C . ALA A 1 308 ? -18.160 -10.456 10.058 1.00 93.56 308 ALA A C 1
ATOM 2411 O O . ALA A 1 308 ? -19.183 -10.204 10.708 1.00 93.56 308 ALA A O 1
ATOM 2412 N N . PHE A 1 309 ? -17.838 -11.694 9.689 1.00 94.62 309 PHE A N 1
ATOM 2413 C CA . PHE A 1 309 ? -18.670 -12.847 10.013 1.00 94.62 309 PHE A CA 1
ATOM 2414 C C . PHE A 1 309 ? -18.774 -13.061 11.532 1.00 94.62 309 PHE A C 1
ATOM 2416 O O . PHE A 1 309 ? -17.892 -12.699 12.314 1.00 94.62 309 PHE A O 1
ATOM 2423 N N . GLU A 1 310 ? -19.877 -13.663 11.971 1.00 93.69 310 GLU A N 1
ATOM 2424 C CA . GLU A 1 310 ? -20.106 -13.895 13.395 1.00 93.69 310 GLU A CA 1
ATOM 2425 C C . GLU A 1 310 ? -19.160 -14.968 13.959 1.00 93.69 310 GLU A C 1
ATOM 2427 O O . GLU A 1 310 ? -19.037 -16.072 13.425 1.00 93.69 310 GLU A O 1
ATOM 2432 N N . GLY A 1 311 ? -18.530 -14.643 15.091 1.00 94.44 311 GLY A N 1
ATOM 2433 C CA . GLY A 1 311 ? -17.549 -15.498 15.756 1.00 94.44 311 GLY A CA 1
ATOM 2434 C C . GLY A 1 311 ? -16.207 -15.586 15.025 1.00 94.44 311 GLY A C 1
ATOM 2435 O O . GLY A 1 311 ? -15.950 -14.882 14.054 1.00 94.44 311 GLY A O 1
ATOM 2436 N N . ILE A 1 312 ? -15.330 -16.463 15.513 1.00 95.94 312 ILE A N 1
ATOM 2437 C CA . ILE A 1 312 ? -13.999 -16.670 14.932 1.00 95.94 312 ILE A CA 1
ATOM 2438 C C . ILE A 1 312 ? -14.167 -17.339 13.567 1.00 95.94 312 ILE A C 1
ATOM 2440 O O . ILE A 1 312 ? -14.631 -18.478 13.498 1.00 95.94 312 ILE A O 1
ATOM 2444 N N . GLN A 1 313 ? -13.779 -16.641 12.502 1.00 97.69 313 GLN A N 1
ATOM 2445 C CA . GLN A 1 313 ? -13.776 -17.162 11.138 1.00 97.69 313 GLN A CA 1
ATOM 2446 C C . GLN A 1 313 ? -12.465 -16.799 10.446 1.00 97.69 313 GLN A C 1
ATOM 2448 O O . GLN A 1 313 ? -12.038 -15.647 10.478 1.00 97.69 313 GLN A O 1
ATOM 2453 N N . TRP A 1 314 ? -11.864 -17.788 9.795 1.00 98.12 314 TRP A N 1
ATOM 2454 C CA . TRP A 1 314 ? -10.607 -17.689 9.068 1.00 98.12 314 TRP A CA 1
ATOM 2455 C C . TRP A 1 314 ? -10.805 -18.105 7.617 1.00 98.12 314 TRP A C 1
ATOM 2457 O O . TRP A 1 314 ? -11.443 -19.125 7.347 1.00 98.12 314 TRP A O 1
ATOM 2467 N N . ALA A 1 315 ? -10.207 -17.356 6.697 1.00 98.38 315 ALA A N 1
ATOM 2468 C CA . ALA A 1 315 ? -10.200 -17.671 5.276 1.00 98.38 315 ALA A CA 1
ATOM 2469 C C . ALA A 1 315 ? -8.755 -17.798 4.760 1.00 98.38 315 ALA A C 1
ATOM 2471 O O . ALA A 1 315 ? -7.893 -17.025 5.185 1.00 98.38 315 ALA A O 1
ATOM 2472 N N . PRO A 1 316 ? -8.455 -18.778 3.892 1.00 98.50 316 PRO A N 1
ATOM 2473 C CA . PRO A 1 316 ? -7.111 -18.961 3.351 1.00 98.50 316 PRO A CA 1
ATOM 2474 C C . PRO A 1 316 ? -6.766 -17.863 2.329 1.00 98.50 316 PRO A C 1
ATOM 2476 O O . PRO A 1 316 ? -7.617 -17.477 1.524 1.00 98.50 316 PRO A O 1
ATOM 2479 N N . ILE A 1 317 ? -5.515 -17.394 2.341 1.00 98.25 317 ILE A N 1
ATOM 2480 C CA . ILE A 1 317 ? -5.013 -16.325 1.453 1.00 98.25 317 ILE A CA 1
ATOM 2481 C C . ILE A 1 317 ? -3.862 -16.802 0.555 1.00 98.25 317 ILE A C 1
ATOM 2483 O O . ILE A 1 317 ? -3.163 -17.767 0.880 1.00 98.25 317 ILE A O 1
ATOM 2487 N N . SER A 1 318 ? -3.650 -16.145 -0.587 1.00 96.88 318 SER A N 1
ATOM 2488 C CA . SER A 1 318 ? -2.575 -16.503 -1.529 1.00 96.88 318 SER A CA 1
ATOM 2489 C C . SER A 1 318 ? -1.198 -15.939 -1.177 1.00 96.88 318 SER A C 1
ATOM 2491 O O . SER A 1 318 ? -0.207 -16.406 -1.728 1.00 96.88 318 SER A O 1
ATOM 2493 N N . ASP A 1 319 ? -1.121 -14.951 -0.285 1.00 92.75 319 ASP A N 1
ATOM 2494 C CA . ASP A 1 319 ? 0.102 -14.200 0.041 1.00 92.75 319 ASP A CA 1
ATOM 2495 C C . ASP A 1 319 ? 1.199 -15.105 0.625 1.00 92.75 319 ASP A C 1
ATOM 2497 O O . ASP A 1 319 ? 2.392 -14.847 0.469 1.00 92.75 319 ASP A O 1
ATOM 2501 N N . LYS A 1 320 ? 0.799 -16.198 1.289 1.00 91.81 320 LYS A N 1
ATOM 2502 C CA . LYS A 1 320 ? 1.704 -17.153 1.934 1.00 91.81 320 LYS A CA 1
ATOM 2503 C C . LYS A 1 320 ? 1.107 -18.560 1.957 1.00 91.81 320 LYS A C 1
ATOM 2505 O O . LYS A 1 320 ? -0.087 -18.738 2.197 1.00 91.81 320 LYS A O 1
ATOM 2510 N N . GLN A 1 321 ? 1.955 -19.583 1.810 1.00 92.50 321 GLN A N 1
ATOM 2511 C CA . GLN A 1 321 ? 1.565 -20.979 2.039 1.00 92.50 321 GLN A CA 1
ATOM 2512 C C . GLN A 1 321 ? 1.061 -21.154 3.479 1.00 92.50 321 GLN A C 1
ATOM 2514 O O . GLN A 1 321 ? 1.768 -20.814 4.428 1.00 92.50 321 GLN A O 1
ATOM 2519 N N . ASN A 1 322 ? -0.137 -21.723 3.642 1.00 96.81 322 ASN A N 1
ATOM 2520 C CA . ASN A 1 322 ? -0.818 -21.824 4.938 1.00 96.81 322 ASN A CA 1
ATOM 2521 C C . ASN A 1 322 ? -1.063 -20.456 5.615 1.00 96.81 322 ASN A C 1
ATOM 2523 O O . ASN A 1 322 ? -1.112 -20.380 6.843 1.00 96.81 322 ASN A O 1
ATOM 2527 N N . GLY A 1 323 ? -1.203 -19.387 4.824 1.00 97.62 323 GLY A N 1
ATOM 2528 C CA . GLY A 1 323 ? -1.657 -18.076 5.279 1.00 97.62 323 GLY A CA 1
ATOM 2529 C C . GLY A 1 323 ? -3.173 -18.049 5.481 1.00 97.62 323 GLY A C 1
ATOM 2530 O O . GLY A 1 323 ? -3.924 -18.632 4.693 1.00 97.62 323 GLY A O 1
ATOM 2531 N N . TRP A 1 324 ? -3.620 -17.365 6.535 1.00 98.31 324 TRP A N 1
ATOM 2532 C CA . TRP A 1 324 ? -5.033 -17.243 6.894 1.00 98.31 324 TRP A CA 1
ATOM 2533 C C . TRP A 1 324 ? -5.338 -15.834 7.379 1.00 98.31 324 TRP A C 1
ATOM 2535 O O . TRP A 1 324 ? -4.624 -15.316 8.236 1.00 98.31 324 TRP A O 1
ATOM 2545 N N . MET A 1 325 ? -6.426 -15.262 6.881 1.00 97.56 325 MET A N 1
ATOM 2546 C CA . MET A 1 325 ? -6.934 -13.956 7.278 1.00 97.56 325 MET A CA 1
ATOM 2547 C C . MET A 1 325 ? -8.176 -14.112 8.151 1.00 97.56 325 MET A C 1
ATOM 2549 O O . MET A 1 325 ? -9.051 -14.934 7.860 1.00 97.56 325 MET A O 1
ATOM 2553 N N . MET A 1 326 ? -8.248 -13.348 9.239 1.00 97.12 326 MET A N 1
ATOM 2554 C CA . MET A 1 326 ? -9.430 -13.282 10.089 1.00 97.12 326 MET A CA 1
ATOM 2555 C C . MET A 1 326 ? -10.527 -12.521 9.347 1.00 97.12 326 MET A C 1
ATOM 2557 O O . MET A 1 326 ? -10.411 -11.327 9.089 1.00 97.12 326 MET A O 1
ATOM 2561 N N . VAL A 1 327 ? -11.617 -13.208 9.028 1.00 96.94 327 VAL A N 1
ATOM 2562 C CA . VAL A 1 327 ? -12.793 -12.620 8.364 1.00 96.94 327 VAL A CA 1
ATOM 2563 C C . VAL A 1 327 ? -13.994 -12.526 9.309 1.00 96.94 327 VAL A C 1
ATOM 2565 O O . VAL A 1 327 ? -15.051 -12.025 8.939 1.00 96.94 327 VAL A O 1
ATOM 2568 N N . GLY A 1 328 ? -13.852 -13.029 10.536 1.00 95.19 328 GLY A N 1
ATOM 2569 C CA . GLY A 1 328 ? -14.864 -12.944 11.583 1.00 95.19 328 GLY A CA 1
ATOM 2570 C C . GLY A 1 328 ? -14.440 -12.092 12.775 1.00 95.19 328 GLY A C 1
ATOM 2571 O O . GLY A 1 328 ? -13.422 -11.411 12.757 1.00 95.19 328 GLY A O 1
ATOM 2572 N N . LYS A 1 329 ? -15.219 -12.172 13.853 1.00 91.88 329 LYS A N 1
ATOM 2573 C CA . LYS A 1 329 ? -14.991 -11.438 15.103 1.00 91.88 329 LYS A CA 1
ATOM 2574 C C . LYS A 1 329 ? -14.416 -12.371 16.168 1.00 91.88 329 LYS A C 1
ATOM 2576 O O . LYS A 1 329 ? -15.110 -13.254 16.674 1.00 91.88 329 LYS A O 1
ATOM 2581 N N . MET A 1 330 ? -13.160 -12.154 16.563 1.00 87.00 330 MET A N 1
ATOM 2582 C CA . MET A 1 330 ? -12.543 -12.914 17.662 1.00 87.00 330 MET A CA 1
ATOM 2583 C C . MET A 1 330 ? -13.134 -12.551 19.031 1.00 87.00 330 MET A C 1
ATOM 2585 O O . MET A 1 330 ? -13.304 -13.414 19.891 1.00 87.00 330 MET A O 1
ATOM 2589 N N . SER A 1 331 ? -13.481 -11.276 19.214 1.00 84.62 331 SER A N 1
ATOM 2590 C CA . SER A 1 331 ? -14.143 -10.723 20.394 1.00 84.62 331 SER A CA 1
ATOM 2591 C C . SER A 1 331 ? -15.058 -9.572 19.972 1.00 84.62 331 SER A C 1
ATOM 2593 O O . SER A 1 331 ? -14.781 -8.893 18.990 1.00 84.62 331 SER A O 1
ATOM 2595 N N . GLN A 1 332 ? -16.129 -9.318 20.731 1.00 75.12 332 GLN A N 1
ATOM 2596 C CA . GLN A 1 332 ? -16.972 -8.129 20.524 1.00 75.12 332 GLN A CA 1
ATOM 2597 C C . GLN A 1 332 ? -16.264 -6.820 20.900 1.00 75.12 332 GLN A C 1
ATOM 2599 O O . GLN A 1 332 ? -16.739 -5.756 20.531 1.00 75.12 332 GLN A O 1
ATOM 2604 N N . GLN A 1 333 ? -15.184 -6.895 21.682 1.00 75.88 333 GLN A N 1
ATOM 2605 C CA . GLN A 1 333 ? -14.480 -5.715 22.195 1.00 75.88 333 GLN A CA 1
ATOM 2606 C C . GLN A 1 333 ? -13.269 -5.317 21.352 1.00 75.88 333 GLN A C 1
ATOM 2608 O O . GLN A 1 333 ? -12.869 -4.165 21.408 1.00 75.88 333 GLN A O 1
ATOM 2613 N N . VAL A 1 334 ? -12.676 -6.269 20.627 1.00 73.62 334 VAL A N 1
ATOM 2614 C CA . VAL A 1 334 ? -11.494 -6.053 19.783 1.00 73.62 334 VAL A CA 1
ATOM 2615 C C . VAL A 1 334 ? -11.673 -6.916 18.532 1.00 73.62 334 VAL A C 1
ATOM 2617 O O . VAL A 1 334 ? -11.420 -8.130 18.579 1.00 73.62 334 VAL A O 1
ATOM 2620 N N . PRO A 1 335 ? -12.229 -6.355 17.446 1.00 82.12 335 PRO A N 1
ATOM 2621 C CA . PRO A 1 335 ? -12.413 -7.090 16.211 1.00 82.12 335 PRO A CA 1
ATOM 2622 C C . PRO A 1 335 ? -11.074 -7.188 15.476 1.00 82.12 335 PRO A C 1
ATOM 2624 O O . PRO A 1 335 ? -10.697 -6.296 14.737 1.00 82.12 335 PRO A O 1
ATOM 2627 N N . HIS A 1 336 ? -10.393 -8.325 15.607 1.00 90.62 336 HIS A N 1
ATOM 2628 C CA . HIS A 1 336 ? -9.199 -8.655 14.811 1.00 90.62 336 HIS A CA 1
ATOM 2629 C C . HIS A 1 336 ? -9.511 -8.954 13.330 1.00 90.62 336 HIS A C 1
ATOM 2631 O O . HIS A 1 336 ? -8.810 -9.731 12.687 1.00 90.62 336 HIS A O 1
ATOM 2637 N N . THR A 1 337 ? -10.616 -8.437 12.791 1.00 94.69 337 THR A N 1
ATOM 2638 C CA . THR A 1 337 ? -10.967 -8.673 11.384 1.00 94.69 337 THR A CA 1
ATOM 2639 C C . THR A 1 337 ? -9.905 -8.023 10.508 1.00 94.69 337 THR A C 1
ATOM 2641 O O . THR A 1 337 ? -9.444 -6.938 10.837 1.00 94.69 337 THR A O 1
ATOM 2644 N N . CYS A 1 338 ? -9.543 -8.656 9.393 1.00 94.75 338 CYS A N 1
ATOM 2645 C CA . CYS A 1 338 ? -8.488 -8.205 8.480 1.00 94.75 338 CYS A CA 1
ATOM 2646 C C . CYS A 1 338 ? -7.054 -8.311 9.005 1.00 94.75 338 CYS A C 1
ATOM 2648 O O . CYS A 1 338 ? -6.137 -7.810 8.362 1.00 94.75 338 CYS A O 1
ATOM 2650 N N . GLU A 1 339 ? -6.839 -9.020 10.109 1.00 93.94 339 GLU A N 1
ATOM 2651 C CA . GLU A 1 339 ? -5.503 -9.409 10.553 1.00 93.94 339 GLU A CA 1
ATOM 2652 C C . GLU A 1 339 ? -5.186 -10.852 10.139 1.00 93.94 339 GLU A C 1
ATOM 2654 O O . GLU A 1 339 ? -6.051 -11.738 10.098 1.00 93.94 339 GLU A O 1
ATOM 2659 N N . GLU A 1 340 ? -3.919 -11.116 9.841 1.00 95.75 340 GLU A N 1
ATOM 2660 C CA . GLU A 1 340 ? -3.445 -12.462 9.551 1.00 95.75 340 GLU A CA 1
ATOM 2661 C C . GLU A 1 340 ? -3.259 -13.288 10.827 1.00 95.75 340 GLU A C 1
ATOM 2663 O O . GLU A 1 340 ? -2.840 -12.801 11.879 1.00 95.75 340 GLU A O 1
ATOM 2668 N N . TYR A 1 341 ? -3.467 -14.602 10.724 1.00 95.88 341 TYR A N 1
ATOM 2669 C CA . TYR A 1 341 ? -3.280 -15.521 11.849 1.00 95.88 341 TYR A CA 1
ATOM 2670 C C . TYR A 1 341 ? -1.879 -15.415 12.456 1.00 95.88 341 TYR A C 1
ATOM 2672 O O . TYR A 1 341 ? -1.726 -15.465 13.680 1.00 95.88 341 TYR A O 1
ATOM 2680 N N . PHE A 1 342 ? -0.863 -15.275 11.601 1.00 91.25 342 PHE A N 1
ATOM 2681 C CA . PHE A 1 342 ? 0.527 -15.155 12.023 1.00 91.25 342 PHE A CA 1
ATOM 2682 C C . PHE A 1 342 ? 0.782 -13.856 12.796 1.00 91.25 342 PHE A C 1
ATOM 2684 O O . PHE A 1 342 ? 1.535 -13.885 13.765 1.00 91.25 342 PHE A O 1
ATOM 2691 N N . GLN A 1 343 ? 0.132 -12.749 12.428 1.00 89.06 343 GLN A N 1
ATOM 2692 C CA . GLN A 1 343 ? 0.245 -11.478 13.150 1.00 89.06 343 GLN A CA 1
ATOM 2693 C C . GLN A 1 343 ? -0.319 -11.607 14.572 1.00 89.06 343 GLN A C 1
ATOM 2695 O O . GLN A 1 343 ? 0.332 -11.198 15.528 1.00 89.06 343 GLN A O 1
ATOM 2700 N N . ILE A 1 344 ? -1.468 -12.276 14.717 1.00 90.94 344 ILE A N 1
ATOM 2701 C CA . ILE A 1 344 ? -2.148 -12.450 16.011 1.00 90.94 344 ILE A CA 1
ATOM 2702 C C . ILE A 1 344 ? -1.439 -13.472 16.915 1.00 90.94 344 ILE A C 1
ATOM 2704 O O . ILE A 1 344 ? -1.386 -13.305 18.132 1.00 90.94 344 ILE A O 1
ATOM 2708 N N . ASN A 1 345 ? -0.933 -14.575 16.351 1.00 90.25 345 ASN A N 1
ATOM 2709 C CA . ASN A 1 345 ? -0.474 -15.733 17.135 1.00 90.25 345 ASN A CA 1
ATOM 2710 C C . ASN A 1 345 ? 1.042 -15.971 17.075 1.00 90.25 345 ASN A C 1
ATOM 2712 O O . ASN A 1 345 ? 1.554 -16.820 17.807 1.00 90.25 345 ASN A O 1
ATOM 2716 N N . HIS A 1 346 ? 1.763 -15.266 16.201 1.00 90.38 346 HIS A N 1
ATOM 2717 C CA . HIS A 1 346 ? 3.206 -15.411 15.964 1.00 90.38 346 HIS A CA 1
ATOM 2718 C C . HIS A 1 346 ? 3.652 -16.827 15.552 1.00 90.38 346 HIS A C 1
ATOM 2720 O O . HIS A 1 346 ? 4.802 -17.220 15.758 1.00 90.38 346 HIS A O 1
ATOM 2726 N N . HIS A 1 347 ? 2.744 -17.622 14.982 1.00 90.69 347 HIS A N 1
ATOM 2727 C CA . HIS A 1 347 ? 3.035 -18.933 14.407 1.00 90.69 347 HIS A CA 1
ATOM 2728 C C . HIS A 1 347 ? 1.982 -19.314 13.359 1.00 90.69 347 HIS A C 1
ATOM 2730 O O . HIS A 1 347 ? 0.865 -18.806 13.393 1.00 90.69 347 HIS A O 1
ATOM 2736 N N . ASP A 1 348 ? 2.301 -20.244 12.455 1.00 92.94 348 ASP A N 1
ATOM 2737 C CA . ASP A 1 348 ? 1.327 -20.755 11.482 1.00 92.94 348 ASP A CA 1
ATOM 2738 C C . ASP A 1 348 ? 0.321 -21.719 12.153 1.00 92.94 348 ASP A C 1
ATOM 2740 O O . ASP A 1 348 ? 0.668 -22.420 13.119 1.00 92.94 348 ASP A O 1
ATOM 2744 N N . PRO A 1 349 ? -0.935 -21.792 11.680 1.00 96.25 349 PRO A N 1
ATOM 2745 C CA . PRO A 1 349 ? -1.938 -22.661 12.280 1.00 96.25 349 PRO A CA 1
ATOM 2746 C C . PRO A 1 349 ? -1.758 -24.129 11.870 1.00 96.25 349 PRO A C 1
ATOM 2748 O O . PRO A 1 349 ? -1.730 -24.460 10.683 1.00 96.25 349 PRO A O 1
ATOM 2751 N N . LEU A 1 350 ? -1.736 -25.042 12.851 1.00 95.38 350 LEU A N 1
ATOM 2752 C CA . LEU A 1 350 ? -1.715 -26.495 12.592 1.00 95.38 350 LEU A CA 1
ATOM 2753 C C . LEU A 1 350 ? -3.011 -26.986 11.931 1.00 95.38 350 LEU A C 1
ATOM 2755 O O . LEU A 1 350 ? -2.977 -27.867 11.073 1.00 95.38 350 LEU A O 1
ATOM 2759 N N . TRP A 1 351 ? -4.141 -26.367 12.285 1.00 97.56 351 TRP A N 1
ATOM 2760 C CA . TRP A 1 351 ? -5.460 -26.698 11.739 1.00 97.56 351 TRP A CA 1
ATOM 2761 C C . TRP A 1 351 ? -5.617 -26.347 10.253 1.00 97.56 351 TRP A C 1
ATOM 2763 O O . TRP A 1 351 ? -6.529 -26.840 9.582 1.00 97.56 351 TRP A O 1
ATOM 2773 N N . GLY A 1 352 ? -4.724 -25.507 9.721 1.00 96.50 352 GLY A N 1
ATOM 2774 C CA . GLY A 1 352 ? -4.638 -25.233 8.291 1.00 96.50 352 GLY A CA 1
ATOM 2775 C C . GLY A 1 352 ? -4.002 -26.383 7.506 1.00 96.50 352 GLY A C 1
ATOM 2776 O O . GLY A 1 352 ? -4.264 -26.522 6.317 1.00 96.50 352 GLY A O 1
ATOM 2777 N N . LEU A 1 353 ? -3.245 -27.266 8.167 1.00 96.12 353 LEU A N 1
ATOM 2778 C CA . LEU A 1 353 ? -2.583 -28.417 7.541 1.00 96.12 353 LEU A CA 1
ATOM 2779 C C . LEU A 1 353 ? -3.341 -29.730 7.756 1.00 96.12 353 LEU A C 1
ATOM 2781 O O . LEU A 1 353 ? -3.359 -30.580 6.871 1.00 96.12 353 LEU A O 1
ATOM 2785 N N . ASP A 1 354 ? -3.951 -29.918 8.929 1.00 96.81 354 ASP A N 1
ATOM 2786 C CA . ASP A 1 354 ? -4.635 -31.171 9.281 1.00 96.81 354 ASP A CA 1
ATOM 2787 C C . ASP A 1 354 ? -6.147 -31.171 8.986 1.00 96.81 354 ASP A C 1
ATOM 2789 O O . ASP A 1 354 ? -6.791 -32.218 9.070 1.00 96.81 354 ASP A O 1
ATOM 2793 N N . GLY A 1 355 ? -6.713 -30.009 8.639 1.00 95.62 355 GLY A N 1
ATOM 2794 C CA . GLY A 1 355 ? -8.119 -29.853 8.265 1.00 95.62 355 GLY A CA 1
ATOM 2795 C C . GLY A 1 355 ? -9.075 -29.824 9.458 1.00 95.62 355 GLY A C 1
ATOM 2796 O O . GLY A 1 355 ? -10.288 -29.766 9.271 1.00 95.62 355 GLY A O 1
ATOM 2797 N N . SER A 1 356 ? -8.565 -29.829 10.692 1.00 96.94 356 SER A N 1
ATOM 2798 C CA . SER A 1 356 ? -9.375 -29.669 11.901 1.00 96.94 356 SER A CA 1
ATOM 2799 C C . SER A 1 356 ? -10.011 -28.275 11.983 1.00 96.94 356 SER A C 1
ATOM 2801 O O . SER A 1 356 ? -9.684 -27.374 11.212 1.00 96.94 356 SER A O 1
ATOM 2803 N N . SER A 1 357 ? -10.948 -28.089 12.917 1.00 96.44 357 SER A N 1
ATOM 2804 C CA . SER A 1 357 ? -11.602 -26.794 13.164 1.00 96.44 357 SER A CA 1
ATOM 2805 C C . SER A 1 357 ? -12.339 -26.224 11.941 1.00 96.44 357 SER A C 1
ATOM 2807 O O . SER A 1 357 ? -12.242 -25.040 11.630 1.00 96.44 357 SER A O 1
ATOM 2809 N N . THR A 1 358 ? -13.097 -27.064 11.239 1.00 97.44 358 THR A N 1
ATOM 2810 C CA . THR A 1 358 ? -13.930 -26.657 10.091 1.00 97.44 358 THR A CA 1
ATOM 2811 C C . THR A 1 358 ? -14.959 -25.583 10.463 1.00 97.44 358 THR A C 1
ATOM 2813 O O . THR A 1 358 ? -15.254 -24.700 9.660 1.00 97.44 358 THR A O 1
ATOM 2816 N N . ASP A 1 359 ? -15.450 -25.596 11.707 1.00 96.94 359 ASP A N 1
ATOM 2817 C CA . ASP A 1 359 ? -16.458 -24.652 12.208 1.00 96.94 359 ASP A CA 1
ATOM 2818 C C . ASP A 1 359 ? -16.004 -23.180 12.173 1.00 96.94 359 ASP A C 1
ATOM 2820 O O . ASP A 1 359 ? -16.854 -22.292 12.117 1.00 96.94 359 ASP A O 1
ATOM 2824 N N . MET A 1 360 ? -14.692 -22.916 12.172 1.00 97.12 360 MET A N 1
ATOM 2825 C CA . MET A 1 360 ? -14.111 -21.565 12.096 1.00 97.12 360 MET A CA 1
ATOM 2826 C C . MET A 1 360 ? -13.515 -21.237 10.719 1.00 97.12 360 MET A C 1
ATOM 2828 O O . MET A 1 360 ? -12.726 -20.307 10.605 1.00 97.12 360 MET A O 1
ATOM 2832 N N . LYS A 1 361 ? -13.843 -22.017 9.683 1.00 97.50 361 LYS A N 1
ATOM 2833 C CA . LYS A 1 361 ? -13.361 -21.841 8.303 1.00 97.50 361 LYS A CA 1
ATOM 2834 C C . LYS A 1 361 ? -14.517 -21.869 7.300 1.00 97.50 361 LYS A C 1
ATOM 2836 O O . LYS A 1 361 ? -14.420 -22.477 6.241 1.00 97.50 361 LYS A O 1
ATOM 2841 N N . GLN A 1 362 ? -15.656 -21.275 7.639 1.00 97.94 362 GLN A N 1
ATOM 2842 C CA . GLN A 1 362 ? -16.898 -21.449 6.872 1.00 97.94 362 GLN A CA 1
ATOM 2843 C C . GLN A 1 362 ? -16.961 -20.619 5.586 1.00 97.94 362 GLN A C 1
ATOM 2845 O O . GLN A 1 362 ? -17.838 -20.858 4.753 1.00 97.94 362 GLN A O 1
ATOM 2850 N N . HIS A 1 363 ? -16.041 -19.668 5.423 1.00 98.25 363 HIS A N 1
ATOM 2851 C CA . HIS A 1 363 ? -16.014 -18.716 4.322 1.00 98.25 363 HIS A CA 1
ATOM 2852 C C . HIS A 1 363 ? -14.651 -18.723 3.637 1.00 98.25 363 HIS A C 1
ATOM 2854 O O . HIS A 1 363 ? -13.619 -18.900 4.283 1.00 98.25 363 HIS A O 1
ATOM 2860 N N . ILE A 1 364 ? -14.663 -18.531 2.324 1.00 98.38 364 ILE A N 1
ATOM 2861 C CA . ILE A 1 364 ? -13.470 -18.403 1.490 1.00 98.38 364 ILE A CA 1
ATOM 2862 C C . ILE A 1 364 ? -13.757 -17.377 0.396 1.00 98.38 364 ILE A C 1
ATOM 2864 O O . ILE A 1 364 ? -14.879 -17.321 -0.111 1.00 98.38 364 ILE A O 1
ATOM 2868 N N . LEU A 1 365 ? -12.766 -16.560 0.052 1.00 97.69 365 LEU A N 1
ATOM 2869 C CA . LEU A 1 365 ? -12.826 -15.661 -1.094 1.00 97.69 365 LEU A CA 1
ATOM 2870 C C . LEU A 1 365 ? -11.922 -16.237 -2.184 1.00 97.69 365 LEU A C 1
ATOM 2872 O O . LEU A 1 365 ? -10.722 -16.438 -1.969 1.00 97.69 365 LEU A O 1
ATOM 2876 N N . CYS A 1 366 ? -12.511 -16.533 -3.337 1.00 98.12 366 CYS A N 1
ATOM 2877 C CA . CYS A 1 366 ? -11.761 -16.945 -4.515 1.00 98.12 366 CYS A CA 1
ATOM 2878 C C . CYS A 1 366 ? -11.705 -15.777 -5.494 1.00 98.12 366 CYS A C 1
ATOM 2880 O O . CYS A 1 366 ? -12.685 -15.057 -5.668 1.00 98.12 366 CYS A O 1
ATOM 2882 N N . CYS A 1 367 ? -10.552 -15.600 -6.122 1.00 96.69 367 CYS A N 1
ATOM 2883 C CA . CYS A 1 367 ? -10.276 -14.538 -7.074 1.00 96.69 367 CYS A CA 1
ATOM 2884 C C . CYS A 1 367 ? -10.183 -15.142 -8.465 1.00 96.69 367 CYS A C 1
ATOM 2886 O O . CYS A 1 367 ? -9.723 -16.274 -8.618 1.00 96.69 367 CYS A O 1
ATOM 2888 N N . ASN A 1 368 ? -10.633 -14.403 -9.470 1.00 94.31 368 ASN A N 1
ATOM 2889 C CA . ASN A 1 368 ? -10.591 -14.835 -10.856 1.00 94.31 368 ASN A CA 1
ATOM 2890 C C . ASN A 1 368 ? -9.720 -13.869 -11.647 1.00 94.31 368 ASN A C 1
ATOM 2892 O O . ASN A 1 368 ? -10.060 -12.697 -11.809 1.00 94.31 368 ASN A O 1
ATOM 2896 N N . THR A 1 369 ? -8.609 -14.374 -12.170 1.00 82.69 369 THR A N 1
ATOM 2897 C CA . THR A 1 369 ? -7.845 -13.651 -13.179 1.00 82.69 369 THR A CA 1
ATOM 2898 C C . THR A 1 369 ? -8.470 -13.955 -14.539 1.00 82.69 369 THR A C 1
ATOM 2900 O O . THR A 1 369 ? -8.495 -15.118 -14.955 1.00 82.69 369 THR A O 1
ATOM 2903 N N . PRO A 1 370 ? -8.981 -12.946 -15.270 1.00 77.25 370 PRO A N 1
ATOM 2904 C CA . PRO A 1 370 ? -9.420 -13.144 -16.644 1.00 77.25 370 PRO A CA 1
ATOM 2905 C C . PRO A 1 370 ? -8.272 -13.781 -17.424 1.00 77.25 370 PRO A C 1
ATOM 2907 O O . PRO A 1 370 ? -7.152 -13.265 -17.404 1.00 77.25 370 PRO A O 1
ATOM 2910 N N . SER A 1 371 ? -8.512 -14.926 -18.061 1.00 53.72 371 SER A N 1
ATOM 2911 C CA . SER A 1 371 ? -7.424 -15.683 -18.679 1.00 53.72 371 SER A CA 1
ATOM 2912 C C . SER A 1 371 ? -6.851 -14.963 -19.879 1.00 53.72 371 SER A C 1
ATOM 2914 O O . SER A 1 371 ? -7.340 -15.060 -21.000 1.00 53.72 371 SER A O 1
ATOM 2916 N N . GLY A 1 372 ? -5.774 -14.264 -19.569 1.00 50.47 372 GLY A N 1
ATOM 2917 C CA . GLY A 1 372 ? -4.686 -13.827 -20.428 1.00 50.47 372 GLY A CA 1
ATOM 2918 C C . GLY A 1 372 ? -3.456 -13.438 -19.599 1.00 50.47 372 GLY A C 1
ATOM 2919 O O . GLY A 1 372 ? -2.559 -12.800 -20.129 1.00 50.47 372 GLY A O 1
ATOM 2920 N N . ILE A 1 373 ? -3.441 -13.760 -18.294 1.00 51.56 373 ILE A N 1
ATOM 2921 C CA . ILE A 1 373 ? -2.518 -13.167 -17.312 1.00 51.56 373 ILE A CA 1
ATOM 2922 C C . ILE A 1 373 ? -1.745 -14.229 -16.512 1.00 51.56 373 ILE A C 1
ATOM 2924 O O . ILE A 1 373 ? -0.763 -13.879 -15.883 1.00 51.56 373 ILE A O 1
ATOM 2928 N N . TYR A 1 374 ? -2.137 -15.512 -16.531 1.00 40.94 374 TYR A N 1
ATOM 2929 C CA . TYR A 1 374 ? -1.456 -16.570 -15.767 1.00 40.94 374 TYR A CA 1
ATOM 2930 C C . TYR A 1 374 ? -1.318 -17.862 -16.591 1.00 40.94 374 TYR A C 1
ATOM 2932 O O . TYR A 1 374 ? -2.254 -18.662 -16.668 1.00 40.94 374 TYR A O 1
ATOM 2940 N N . LEU A 1 375 ? -0.159 -18.087 -17.222 1.00 38.44 375 LEU A N 1
ATOM 2941 C CA . LEU A 1 375 ? 0.225 -19.411 -17.715 1.00 38.44 375 LEU A CA 1
ATOM 2942 C C . LEU A 1 375 ? 0.816 -20.225 -16.560 1.00 38.44 375 LEU A C 1
ATOM 2944 O O . LEU A 1 375 ? 1.914 -19.963 -16.073 1.00 38.44 375 LEU A O 1
ATOM 2948 N N . SER A 1 376 ? 0.116 -21.281 -16.153 1.00 41.22 376 SER A N 1
ATOM 2949 C CA . SER A 1 376 ? 0.685 -22.319 -15.300 1.00 41.22 376 SER A CA 1
ATOM 2950 C C . SER A 1 376 ? 1.846 -23.020 -16.018 1.00 41.22 376 SER A C 1
ATOM 2952 O O . SER A 1 376 ? 1.671 -23.946 -16.809 1.00 41.22 376 SER A O 1
ATOM 2954 N N . LYS A 1 377 ? 3.080 -22.612 -15.706 1.00 41.72 377 LYS A N 1
ATOM 2955 C CA . LYS A 1 377 ? 4.246 -23.494 -15.819 1.00 41.72 377 LYS A CA 1
ATOM 2956 C C . LYS A 1 377 ? 4.212 -24.484 -14.659 1.00 41.72 377 LYS A C 1
ATOM 2958 O O . LYS A 1 377 ? 4.775 -24.238 -13.596 1.00 41.72 377 LYS A O 1
ATOM 2963 N N . SER A 1 378 ? 3.563 -25.623 -14.858 1.00 48.97 378 SER A N 1
ATOM 2964 C CA . SER A 1 378 ? 3.952 -26.869 -14.188 1.00 48.97 378 SER A CA 1
ATOM 2965 C C . SER A 1 378 ? 3.438 -28.060 -14.992 1.00 48.97 378 SER A C 1
ATOM 2967 O O . SER A 1 378 ? 2.249 -28.165 -15.265 1.00 48.97 378 SER A O 1
ATOM 2969 N N . ASP A 1 379 ? 4.373 -28.949 -15.322 1.00 42.50 379 ASP A N 1
ATOM 2970 C CA . ASP A 1 379 ? 4.163 -30.362 -15.650 1.00 42.50 379 ASP A CA 1
ATOM 2971 C C . ASP A 1 379 ? 3.709 -30.733 -17.075 1.00 42.50 379 ASP A C 1
ATOM 2973 O O . ASP A 1 379 ? 2.621 -31.259 -17.289 1.00 42.50 379 ASP A O 1
ATOM 2977 N N . GLU A 1 380 ? 4.626 -30.625 -18.047 1.00 38.09 380 GLU A N 1
ATOM 2978 C CA . GLU A 1 380 ? 4.669 -31.587 -19.165 1.00 38.09 380 GLU A CA 1
ATOM 2979 C C . GLU A 1 380 ? 6.111 -31.839 -19.666 1.00 38.09 380 GLU A C 1
ATOM 2981 O O . GLU A 1 380 ? 6.450 -31.656 -20.834 1.00 38.09 380 GLU A O 1
ATOM 2986 N N . GLU A 1 381 ? 6.994 -32.301 -18.773 1.00 48.84 381 GLU A N 1
ATOM 2987 C CA . GLU A 1 381 ? 8.103 -33.171 -19.188 1.00 48.84 381 GLU A CA 1
ATOM 2988 C C . GLU A 1 381 ? 7.600 -34.622 -19.187 1.00 48.84 381 GLU A C 1
ATOM 2990 O O . GLU A 1 381 ? 7.660 -35.294 -18.166 1.00 48.84 381 GLU A O 1
ATOM 2995 N N . ASP A 1 382 ? 7.068 -35.103 -20.318 1.00 44.03 382 ASP A N 1
ATOM 2996 C CA . ASP A 1 382 ? 7.450 -36.413 -20.868 1.00 44.03 382 ASP A CA 1
ATOM 2997 C C . ASP A 1 382 ? 6.741 -36.752 -22.200 1.00 44.03 382 ASP A C 1
ATOM 2999 O O . ASP A 1 382 ? 5.538 -36.975 -22.278 1.00 44.03 382 ASP A O 1
ATOM 3003 N N . ASN A 1 383 ? 7.565 -36.948 -23.236 1.00 46.88 383 ASN A N 1
ATOM 3004 C CA . ASN A 1 383 ? 7.324 -37.781 -24.425 1.00 46.88 383 ASN A CA 1
ATOM 3005 C C . ASN A 1 383 ? 6.176 -37.433 -25.396 1.00 46.88 383 ASN A C 1
ATOM 3007 O O . ASN A 1 383 ? 5.196 -38.174 -25.467 1.00 46.88 383 ASN A O 1
ATOM 3011 N N . ILE A 1 384 ? 6.418 -36.523 -26.358 1.00 34.00 384 ILE A N 1
ATOM 3012 C CA . ILE A 1 384 ? 5.848 -36.667 -27.716 1.00 34.00 384 ILE A CA 1
ATOM 3013 C C . ILE A 1 384 ? 6.891 -36.397 -28.821 1.00 34.00 384 ILE A C 1
ATOM 3015 O O . ILE A 1 384 ? 7.547 -35.365 -28.902 1.00 34.00 384 ILE A O 1
ATOM 3019 N N . VAL A 1 385 ? 7.009 -37.402 -29.689 1.00 35.84 385 VAL A N 1
ATOM 3020 C CA . VAL A 1 385 ? 7.804 -37.525 -30.922 1.00 35.84 385 VAL A CA 1
ATOM 3021 C C . VAL A 1 385 ? 7.463 -36.423 -31.949 1.00 35.84 385 VAL A C 1
ATOM 3023 O O . VAL A 1 385 ? 6.287 -36.102 -32.124 1.00 35.84 385 VAL A O 1
ATOM 3026 N N . PRO A 1 386 ? 8.441 -35.889 -32.712 1.00 38.00 386 PRO A N 1
ATOM 3027 C CA . PRO A 1 386 ? 8.211 -34.759 -33.606 1.00 38.00 386 PRO A CA 1
ATOM 3028 C C . PRO A 1 386 ? 7.410 -35.171 -34.846 1.00 38.00 386 PRO A C 1
ATOM 3030 O O . PRO A 1 386 ? 7.853 -35.998 -35.647 1.00 38.00 386 PRO A O 1
ATOM 3033 N N . THR A 1 387 ? 6.257 -34.533 -35.056 1.00 33.97 387 THR A N 1
ATOM 3034 C CA . THR A 1 387 ? 5.612 -34.482 -36.373 1.00 33.97 387 THR A CA 1
ATOM 3035 C C . THR A 1 387 ? 5.665 -33.061 -36.925 1.00 33.97 387 THR A C 1
ATOM 3037 O O . THR A 1 387 ? 5.202 -32.101 -36.323 1.00 33.97 387 THR A O 1
ATOM 3040 N N . ASN A 1 388 ? 6.312 -32.958 -38.086 1.00 42.03 388 ASN A N 1
ATOM 3041 C CA . ASN A 1 388 ? 6.500 -31.753 -38.883 1.00 42.03 388 ASN A CA 1
ATOM 3042 C C . ASN A 1 388 ? 5.172 -31.165 -39.382 1.00 42.03 388 ASN A C 1
ATOM 3044 O O . ASN A 1 388 ? 4.375 -31.889 -39.980 1.00 42.03 388 ASN A O 1
ATOM 3048 N N . GLY A 1 389 ? 5.058 -29.835 -39.325 1.00 44.44 389 GLY A N 1
ATOM 3049 C CA . GLY A 1 389 ? 4.287 -29.051 -40.296 1.00 44.44 389 GLY A CA 1
ATOM 3050 C C . GLY A 1 389 ? 3.297 -28.054 -39.693 1.00 44.44 389 GLY A C 1
ATOM 3051 O O . GLY A 1 389 ? 2.117 -28.363 -39.583 1.00 44.44 389 GLY A O 1
ATOM 3052 N N . GLY A 1 390 ? 3.753 -26.829 -39.408 1.00 32.00 390 GLY A N 1
ATOM 3053 C CA . GLY A 1 390 ? 2.902 -25.693 -39.035 1.00 32.00 390 GLY A CA 1
ATOM 3054 C C . GLY A 1 390 ? 3.587 -24.353 -39.327 1.00 32.00 390 GLY A C 1
ATOM 3055 O O . GLY A 1 390 ? 4.770 -24.192 -39.069 1.00 32.00 390 GLY A O 1
ATOM 3056 N N . ASN A 1 391 ? 2.851 -23.439 -39.951 1.00 35.97 391 ASN A N 1
ATOM 3057 C CA . ASN A 1 391 ? 3.260 -22.203 -40.633 1.00 35.97 391 ASN A CA 1
ATOM 3058 C C . ASN A 1 391 ? 3.572 -21.029 -39.656 1.00 35.97 391 ASN A C 1
ATOM 3060 O O . ASN A 1 391 ? 2.726 -20.766 -38.806 1.00 35.97 391 ASN A O 1
ATOM 3064 N N . PRO A 1 392 ? 4.691 -20.277 -39.781 1.00 34.22 392 PRO A N 1
ATOM 3065 C CA . PRO A 1 392 ? 5.189 -19.378 -38.722 1.00 34.22 392 PRO A CA 1
ATOM 3066 C C . PRO A 1 392 ? 4.648 -17.929 -38.716 1.00 34.22 392 PRO A C 1
ATOM 3068 O O . PRO A 1 392 ? 5.319 -17.050 -38.199 1.00 34.22 392 PRO A O 1
ATOM 3071 N N . ASN A 1 393 ? 3.463 -17.629 -39.259 1.00 35.84 393 ASN A N 1
ATOM 3072 C CA . ASN A 1 393 ? 2.992 -16.233 -39.375 1.00 35.84 393 ASN A CA 1
ATOM 3073 C C . ASN A 1 393 ? 1.561 -16.015 -38.858 1.00 35.84 393 ASN A C 1
ATOM 3075 O O . ASN A 1 393 ? 0.656 -15.702 -39.637 1.00 35.84 393 ASN A O 1
ATOM 3079 N N . LYS A 1 394 ? 1.344 -16.151 -37.546 1.00 31.78 394 LYS A N 1
ATOM 3080 C CA . LYS A 1 394 ? 0.157 -15.591 -36.887 1.00 31.78 394 LYS A CA 1
ATOM 3081 C C . LYS A 1 394 ? 0.523 -15.150 -35.458 1.00 31.78 394 LYS A C 1
ATOM 3083 O O . LYS A 1 394 ? 0.890 -16.026 -34.682 1.00 31.78 394 LYS A O 1
ATOM 3088 N N . PRO A 1 395 ? 0.461 -13.849 -35.117 1.00 36.25 395 PRO A N 1
ATOM 3089 C CA . PRO A 1 395 ? 0.668 -13.393 -33.743 1.00 36.25 395 PRO A CA 1
ATOM 3090 C C . PRO A 1 395 ? -0.435 -13.963 -32.842 1.00 36.25 395 PRO A C 1
ATOM 3092 O O . PRO A 1 395 ? -1.601 -14.008 -33.256 1.00 36.25 395 PRO A O 1
ATOM 3095 N N . ASN A 1 396 ? -0.055 -14.444 -31.657 1.00 35.09 396 ASN A N 1
ATOM 3096 C CA . ASN A 1 396 ? -0.977 -14.929 -30.630 1.00 35.09 396 ASN A CA 1
ATOM 3097 C C . ASN A 1 396 ? -1.899 -13.788 -30.170 1.00 35.09 396 ASN A C 1
ATOM 3099 O O . ASN A 1 396 ? -1.484 -12.641 -30.074 1.00 35.09 396 ASN A O 1
ATOM 3103 N N . HIS A 1 397 ? -3.172 -14.109 -29.947 1.00 37.28 397 HIS A N 1
ATOM 3104 C CA . HIS A 1 397 ? -4.271 -13.149 -29.781 1.00 37.28 397 HIS A CA 1
ATOM 3105 C C . HIS A 1 397 ? -4.640 -12.904 -28.296 1.00 37.28 397 HIS A C 1
ATOM 3107 O O . HIS A 1 397 ? -5.627 -12.231 -28.018 1.00 37.28 397 HIS A O 1
ATOM 3113 N N . ASP A 1 398 ? -3.856 -13.409 -27.339 1.00 42.16 398 ASP A N 1
ATOM 3114 C CA . ASP A 1 398 ? -4.213 -13.402 -25.906 1.00 42.16 398 ASP A CA 1
ATOM 3115 C C . ASP A 1 398 ? -3.369 -12.447 -25.040 1.00 42.16 398 ASP A C 1
ATOM 3117 O O . ASP A 1 398 ? -3.551 -12.377 -23.833 1.00 42.16 398 ASP A O 1
ATOM 3121 N N . GLU A 1 399 ? -2.529 -11.612 -25.658 1.00 48.09 399 GLU A N 1
ATOM 3122 C CA . GLU A 1 399 ? -1.793 -10.518 -24.994 1.00 48.09 399 GLU A CA 1
ATOM 3123 C C . GLU A 1 399 ? -2.710 -9.320 -24.637 1.00 48.09 399 GLU A C 1
ATOM 3125 O O . GLU A 1 399 ? -2.308 -8.338 -24.028 1.00 48.09 399 GLU A O 1
ATOM 3130 N N . SER A 1 400 ? -3.986 -9.372 -25.031 1.00 44.78 400 SER A N 1
ATOM 3131 C CA . SER A 1 400 ? -4.792 -8.178 -25.301 1.00 44.78 400 SER A CA 1
ATOM 3132 C C . SER A 1 400 ? -5.561 -7.580 -24.110 1.00 44.78 400 SER A C 1
ATOM 3134 O O . SER A 1 400 ? -6.161 -6.521 -24.287 1.00 44.78 400 SER A O 1
ATOM 3136 N N . ALA A 1 401 ? -5.589 -8.212 -22.929 1.00 47.50 401 ALA A N 1
ATOM 3137 C CA . ALA A 1 401 ? -6.421 -7.750 -21.805 1.00 47.50 401 ALA A CA 1
ATOM 3138 C C . ALA A 1 401 ? -5.700 -6.759 -20.866 1.00 47.50 401 ALA A C 1
ATOM 3140 O O . ALA A 1 401 ? -6.256 -5.705 -20.572 1.00 47.50 401 ALA A O 1
ATOM 3141 N N . LEU A 1 402 ? -4.447 -7.028 -20.469 1.00 47.28 402 LEU A N 1
ATOM 3142 C CA . LEU A 1 402 ? -3.622 -6.074 -19.700 1.00 47.28 402 LEU A CA 1
ATOM 3143 C C . LEU A 1 402 ? -3.015 -4.969 -20.578 1.00 47.28 402 LEU A C 1
ATOM 3145 O O . LEU A 1 402 ? -2.895 -3.826 -20.133 1.00 47.28 402 LEU A O 1
ATOM 3149 N N . LEU A 1 403 ? -2.747 -5.261 -21.860 1.00 50.66 403 LEU A N 1
ATOM 3150 C CA . LEU A 1 403 ? -2.447 -4.238 -22.876 1.00 50.66 403 LEU A CA 1
ATOM 3151 C C . LEU A 1 403 ? -3.559 -3.182 -22.982 1.00 50.66 403 LEU A C 1
ATOM 3153 O O . LEU A 1 403 ? -3.303 -2.045 -23.381 1.00 50.66 403 LEU A O 1
ATOM 3157 N N . GLY A 1 404 ? -4.784 -3.558 -22.604 1.00 57.09 404 GLY A N 1
ATOM 3158 C CA . GLY A 1 404 ? -5.949 -2.688 -22.567 1.00 57.09 404 GLY A CA 1
ATOM 3159 C C . GLY A 1 404 ? -5.978 -1.696 -21.405 1.00 57.09 404 GLY A C 1
ATOM 3160 O O . GLY A 1 404 ? -6.848 -0.836 -21.426 1.00 57.09 404 GLY A O 1
ATOM 3161 N N . ILE A 1 405 ? -5.057 -1.748 -20.435 1.00 68.69 405 ILE A N 1
ATOM 3162 C CA . ILE A 1 405 ? -4.998 -0.783 -19.316 1.00 68.69 405 ILE A CA 1
ATOM 3163 C C . ILE A 1 405 ? -3.800 0.163 -19.459 1.00 68.69 405 ILE A C 1
ATOM 3165 O O . ILE A 1 405 ? -3.958 1.370 -19.318 1.00 68.69 405 ILE A O 1
ATOM 3169 N N . PHE A 1 406 ? -2.621 -0.364 -19.799 1.00 73.69 406 PHE A N 1
ATOM 3170 C CA . PHE A 1 406 ? -1.381 0.421 -19.740 1.00 73.69 406 PHE A CA 1
ATOM 3171 C C . PHE A 1 406 ? -0.721 0.700 -21.096 1.00 73.69 406 PHE A C 1
ATOM 3173 O O . PHE A 1 406 ? 0.294 1.385 -21.145 1.00 73.69 406 PHE A O 1
ATOM 3180 N N . THR A 1 407 ? -1.254 0.170 -22.206 1.00 86.06 407 THR A N 1
ATOM 3181 C CA . THR A 1 407 ? -0.639 0.233 -23.557 1.00 86.06 407 THR A CA 1
ATOM 3182 C C . THR A 1 407 ? 0.908 0.241 -23.571 1.00 86.06 407 THR A C 1
ATOM 3184 O O . THR A 1 407 ? 1.520 1.122 -24.179 1.00 86.06 407 THR A O 1
ATOM 3187 N N . PRO A 1 408 ? 1.555 -0.721 -22.886 1.00 90.19 408 PRO A N 1
ATOM 3188 C CA . PRO A 1 408 ? 3.005 -0.758 -22.731 1.00 90.19 408 PRO A CA 1
ATOM 3189 C C . PRO A 1 408 ? 3.735 -0.871 -24.071 1.00 90.19 408 PRO A C 1
ATOM 3191 O O . PRO A 1 408 ? 3.300 -1.566 -24.995 1.00 90.19 408 PRO A O 1
ATOM 3194 N N . ARG A 1 409 ? 4.894 -0.217 -24.154 1.00 90.94 409 ARG A N 1
ATOM 3195 C CA . ARG A 1 409 ? 5.780 -0.242 -25.312 1.00 90.94 409 ARG A CA 1
ATOM 3196 C C . ARG A 1 409 ? 7.239 -0.332 -24.886 1.00 90.94 409 ARG A C 1
ATOM 3198 O O . ARG A 1 409 ? 7.733 0.509 -24.139 1.00 90.94 409 ARG A O 1
ATOM 3205 N N . TRP A 1 410 ? 7.928 -1.332 -25.427 1.00 92.31 410 TRP A N 1
ATOM 3206 C CA . TRP A 1 410 ? 9.366 -1.496 -25.253 1.00 92.31 410 TRP A CA 1
ATOM 3207 C C . TRP A 1 410 ? 10.148 -0.520 -26.124 1.00 92.31 410 TRP A C 1
ATOM 3209 O O . TRP A 1 410 ? 9.852 -0.335 -27.309 1.00 92.31 410 TRP A O 1
ATOM 3219 N N . PHE A 1 411 ? 11.198 0.031 -25.533 1.00 93.00 411 PHE A N 1
ATOM 3220 C CA . PHE A 1 411 ? 12.238 0.773 -26.216 1.00 93.00 411 PHE A CA 1
ATOM 3221 C C . PHE A 1 411 ? 13.605 0.220 -25.831 1.00 93.00 411 PHE A C 1
ATOM 3223 O O . PHE A 1 411 ? 13.818 -0.319 -24.744 1.00 93.00 411 PHE A O 1
ATOM 3230 N N . SER A 1 412 ? 14.540 0.338 -26.761 1.00 92.56 412 SER A N 1
ATOM 3231 C CA . SER A 1 412 ? 15.900 -0.165 -26.636 1.00 92.56 412 SER A CA 1
ATOM 3232 C C . SER A 1 412 ? 16.911 0.876 -27.095 1.00 92.56 412 SER A C 1
ATOM 3234 O O . SER A 1 412 ? 16.556 1.944 -27.604 1.00 92.56 412 SER A O 1
ATOM 3236 N N . VAL A 1 413 ? 18.196 0.533 -27.007 1.00 91.12 413 VAL A N 1
ATOM 3237 C CA . VAL A 1 413 ? 19.282 1.379 -27.522 1.00 91.12 413 VAL A CA 1
ATOM 3238 C C . VAL A 1 413 ? 19.144 1.761 -28.998 1.00 91.12 413 VAL A C 1
ATOM 3240 O O . VAL A 1 413 ? 19.670 2.788 -29.427 1.00 91.12 413 VAL A O 1
ATOM 3243 N N . THR A 1 414 ? 18.413 0.976 -29.797 1.00 91.19 414 THR A N 1
ATOM 3244 C CA . THR A 1 414 ? 18.138 1.325 -31.199 1.00 91.19 414 THR A CA 1
ATOM 3245 C C . THR A 1 414 ? 17.022 2.352 -31.365 1.00 91.19 414 THR A C 1
ATOM 3247 O O . THR A 1 414 ? 16.968 3.016 -32.399 1.00 91.19 414 THR A O 1
ATOM 3250 N N . ASP A 1 415 ? 16.178 2.521 -30.348 1.00 91.50 415 ASP A N 1
ATOM 3251 C CA . ASP A 1 415 ? 15.075 3.485 -30.303 1.00 91.50 415 ASP A CA 1
ATOM 3252 C C . ASP A 1 415 ? 15.486 4.828 -29.678 1.00 91.50 415 ASP A C 1
ATOM 3254 O O . ASP A 1 415 ? 14.652 5.708 -29.462 1.00 91.50 415 ASP A O 1
ATOM 3258 N N . GLY A 1 416 ? 16.783 4.990 -29.398 1.00 93.75 416 GLY A N 1
ATOM 3259 C CA . GLY A 1 416 ? 17.357 6.188 -28.795 1.00 93.75 416 GLY A CA 1
ATOM 3260 C C . GLY A 1 416 ? 17.511 6.117 -27.278 1.00 93.75 416 GLY A C 1
ATOM 3261 O O . GLY A 1 416 ? 18.026 7.073 -26.705 1.00 93.75 416 GLY A O 1
ATOM 3262 N N . TRP A 1 417 ? 17.119 5.010 -26.638 1.00 95.38 417 TRP A N 1
ATOM 3263 C CA . TRP A 1 417 ? 17.374 4.812 -25.213 1.00 95.38 417 TRP A CA 1
ATOM 3264 C C . TRP A 1 417 ? 18.886 4.739 -24.970 1.00 95.38 417 TRP A C 1
ATOM 3266 O O . TRP A 1 417 ? 19.605 4.001 -25.638 1.00 95.38 417 TRP A O 1
ATOM 3276 N N . ASN A 1 418 ? 19.412 5.530 -24.045 1.00 93.88 418 ASN A N 1
ATOM 3277 C CA . ASN A 1 418 ? 20.858 5.653 -23.835 1.00 93.88 418 ASN A CA 1
ATOM 3278 C C . ASN A 1 418 ? 21.392 4.739 -22.719 1.00 93.88 418 ASN A C 1
ATOM 3280 O O . ASN A 1 418 ? 22.580 4.825 -22.405 1.00 93.88 418 ASN A O 1
ATOM 3284 N N . SER A 1 419 ? 20.546 3.879 -22.136 1.00 95.31 419 SER A N 1
ATOM 3285 C CA . SER A 1 419 ? 20.882 3.081 -20.947 1.00 95.31 419 SER A CA 1
ATOM 3286 C C . SER A 1 419 ? 21.328 3.942 -19.756 1.00 95.31 419 SER A C 1
ATOM 3288 O O . SER A 1 419 ? 22.251 3.572 -19.024 1.00 95.31 419 SER A O 1
ATOM 3290 N N . GLY A 1 420 ? 20.689 5.104 -19.609 1.00 95.44 420 GLY A N 1
ATOM 3291 C CA . GLY A 1 420 ? 20.957 6.118 -18.593 1.00 95.44 420 GLY A CA 1
ATOM 3292 C C . GLY A 1 420 ? 20.516 5.738 -17.177 1.00 95.44 420 GLY A C 1
ATOM 3293 O O . GLY A 1 420 ? 20.380 4.553 -16.853 1.00 95.44 420 GLY A O 1
ATOM 3294 N N . SER A 1 421 ? 20.356 6.742 -16.316 1.00 97.81 421 SER A N 1
ATOM 3295 C CA . SER A 1 421 ? 19.781 6.590 -14.972 1.00 97.81 421 SER A CA 1
ATOM 3296 C C . SER A 1 421 ? 18.278 6.268 -15.016 1.00 97.81 421 SER A C 1
ATOM 3298 O O . SER A 1 421 ? 17.668 6.184 -16.083 1.00 97.81 421 SER A O 1
ATOM 3300 N N . HIS A 1 422 ? 17.674 6.057 -13.847 1.00 97.19 422 HIS A N 1
ATOM 3301 C CA . HIS A 1 422 ? 16.223 5.946 -13.692 1.00 97.19 422 HIS A CA 1
ATOM 3302 C C . HIS A 1 422 ? 15.532 7.244 -14.147 1.00 97.19 422 HIS A C 1
ATOM 3304 O O . HIS A 1 422 ? 14.642 7.175 -14.991 1.00 97.19 422 HIS A O 1
ATOM 3310 N N . ASP A 1 423 ? 16.056 8.409 -13.754 1.00 96.31 423 ASP A N 1
ATOM 3311 C CA . ASP A 1 423 ? 15.570 9.721 -14.216 1.00 96.31 423 ASP A CA 1
ATOM 3312 C C . ASP A 1 423 ? 15.686 9.896 -15.739 1.00 96.31 423 ASP A C 1
ATOM 3314 O O . ASP A 1 423 ? 14.755 10.373 -16.389 1.00 96.31 423 ASP A O 1
ATOM 3318 N N . ASP A 1 424 ? 16.798 9.450 -16.348 1.00 97.06 424 ASP A N 1
ATOM 3319 C CA . ASP A 1 424 ? 16.947 9.460 -17.811 1.00 97.06 424 ASP A CA 1
ATOM 3320 C C . ASP A 1 424 ? 15.841 8.624 -18.479 1.00 97.06 424 ASP A C 1
ATOM 3322 O O . ASP A 1 424 ? 15.404 8.947 -19.585 1.00 97.06 424 ASP A O 1
ATOM 3326 N N . ALA A 1 425 ? 15.398 7.539 -17.836 1.00 96.75 425 ALA A N 1
ATOM 3327 C CA . ALA A 1 425 ? 14.354 6.660 -18.350 1.00 96.75 425 ALA A CA 1
ATOM 3328 C C . ALA A 1 425 ? 12.963 7.297 -18.269 1.00 96.75 425 ALA A C 1
ATOM 3330 O O . ALA A 1 425 ? 12.192 7.164 -19.221 1.00 96.75 425 ALA A O 1
ATOM 3331 N N . ILE A 1 426 ? 12.669 8.016 -17.180 1.00 94.25 426 ILE A N 1
ATOM 3332 C CA . ILE A 1 426 ? 11.452 8.830 -17.039 1.00 94.25 426 ILE A CA 1
ATOM 3333 C C . ILE A 1 426 ? 11.408 9.867 -18.166 1.00 94.25 426 ILE A C 1
ATOM 3335 O O . ILE A 1 426 ? 10.498 9.842 -18.999 1.00 94.25 426 ILE A O 1
ATOM 3339 N N . ALA A 1 427 ? 12.464 10.679 -18.283 1.00 95.12 427 ALA A N 1
ATOM 3340 C CA . ALA A 1 427 ? 12.571 11.712 -19.310 1.00 95.12 427 ALA A CA 1
ATOM 3341 C C . ALA A 1 427 ? 12.491 11.132 -20.734 1.00 95.12 427 ALA A C 1
ATOM 3343 O O . ALA A 1 427 ? 11.914 11.736 -21.643 1.00 95.12 427 ALA A O 1
ATOM 3344 N N . PHE A 1 428 ? 13.060 9.942 -20.946 1.00 95.06 428 PHE A N 1
ATOM 3345 C CA . PHE A 1 428 ? 12.969 9.228 -22.213 1.00 95.06 428 PHE A CA 1
ATOM 3346 C C . PHE A 1 428 ? 11.528 8.807 -22.539 1.00 95.06 428 PHE A C 1
ATOM 3348 O O . PHE A 1 428 ? 11.087 9.005 -23.674 1.00 95.06 428 PHE A O 1
ATOM 3355 N N . CYS A 1 429 ? 10.786 8.255 -21.574 1.00 94.31 429 CYS A N 1
ATOM 3356 C CA . CYS A 1 429 ? 9.385 7.883 -21.773 1.00 94.31 429 CYS A CA 1
ATOM 3357 C C . CYS A 1 429 ? 8.506 9.104 -22.057 1.00 94.31 429 CYS A C 1
ATOM 3359 O O . CYS A 1 429 ? 7.719 9.078 -23.003 1.00 94.31 429 CYS A O 1
ATOM 3361 N N . GLU A 1 430 ? 8.708 10.200 -21.329 1.00 91.56 430 GLU A N 1
ATOM 3362 C CA . GLU A 1 430 ? 7.970 11.443 -21.546 1.00 91.56 430 GLU A CA 1
ATOM 3363 C C . GLU A 1 430 ? 8.237 12.086 -22.908 1.00 91.56 430 GLU A C 1
ATOM 3365 O O . GLU A 1 430 ? 7.341 12.683 -23.508 1.00 91.56 430 GLU A O 1
ATOM 3370 N N . GLN A 1 431 ? 9.480 12.002 -23.395 1.00 90.00 431 GLN A N 1
ATOM 3371 C CA . GLN A 1 431 ? 9.865 12.549 -24.695 1.00 90.00 431 GLN A CA 1
ATOM 3372 C C . GLN A 1 431 ? 9.243 11.765 -25.852 1.00 90.00 431 GLN A C 1
ATOM 3374 O O . GLN A 1 431 ? 9.008 12.320 -26.935 1.00 90.00 431 GLN A O 1
ATOM 3379 N N . HIS A 1 432 ? 8.985 10.477 -25.647 1.00 84.62 432 HIS A N 1
ATOM 3380 C CA . HIS A 1 432 ? 8.405 9.626 -26.666 1.00 84.62 432 HIS A CA 1
ATOM 3381 C C . HIS A 1 432 ? 6.888 9.795 -26.689 1.00 84.62 432 HIS A C 1
ATOM 3383 O O . HIS A 1 432 ? 6.125 8.925 -26.278 1.00 84.62 432 HIS A O 1
ATOM 3389 N N . ASP A 1 433 ? 6.473 10.908 -27.307 1.00 62.59 433 ASP A N 1
ATOM 3390 C CA . ASP A 1 433 ? 5.146 11.141 -27.882 1.00 62.59 433 ASP A CA 1
ATOM 3391 C C . ASP A 1 433 ? 4.884 10.093 -28.981 1.00 62.59 433 ASP A C 1
ATOM 3393 O O . ASP A 1 433 ? 4.869 10.360 -30.192 1.00 62.59 433 ASP A O 1
ATOM 3397 N N . GLY A 1 434 ? 4.673 8.839 -28.582 1.00 55.66 434 GLY A N 1
ATOM 3398 C CA . GLY A 1 434 ? 3.870 7.945 -29.391 1.00 55.66 434 GLY A CA 1
ATOM 3399 C C . GLY A 1 434 ? 2.575 8.693 -29.688 1.00 55.66 434 GLY A C 1
ATOM 3400 O O . GLY A 1 434 ? 1.943 9.204 -28.772 1.00 55.66 434 GLY A O 1
ATOM 3401 N N . ILE A 1 435 ? 2.205 8.823 -30.965 1.00 47.31 435 ILE A N 1
ATOM 3402 C CA . ILE A 1 435 ? 0.933 9.416 -31.394 1.00 47.31 435 ILE A CA 1
ATOM 3403 C C . ILE A 1 435 ? -0.197 8.523 -30.860 1.00 47.31 435 ILE A C 1
ATOM 3405 O O . ILE A 1 435 ? -0.771 7.714 -31.585 1.00 47.31 435 ILE A O 1
ATOM 3409 N N . HIS A 1 436 ? -0.488 8.628 -29.572 1.00 53.31 436 HIS A N 1
ATOM 3410 C CA . HIS A 1 436 ? -1.684 8.110 -28.955 1.00 53.31 436 HIS A CA 1
ATOM 3411 C C . HIS A 1 436 ? -2.762 9.164 -29.178 1.00 53.31 436 HIS A C 1
ATOM 3413 O O . HIS A 1 436 ? -2.509 10.371 -29.149 1.00 53.31 436 HIS A O 1
ATOM 3419 N N . HIS A 1 437 ? -3.978 8.705 -29.463 1.00 51.47 437 HIS A N 1
ATOM 3420 C CA . HIS A 1 437 ? -5.084 9.535 -29.947 1.00 51.47 437 HIS A CA 1
ATOM 3421 C C . HIS A 1 437 ? -5.500 10.684 -29.004 1.00 51.47 437 HIS A C 1
ATOM 3423 O O . HIS A 1 437 ? -6.314 11.515 -29.405 1.00 51.47 437 HIS A O 1
ATOM 3429 N N . ASN A 1 438 ? -4.904 10.769 -27.809 1.00 59.34 438 ASN A N 1
ATOM 3430 C CA . ASN A 1 438 ? -5.312 11.655 -26.725 1.00 59.34 438 ASN A CA 1
ATOM 3431 C C . ASN A 1 438 ? -4.244 12.682 -26.296 1.00 59.34 438 ASN A C 1
ATOM 3433 O O . ASN A 1 438 ? -4.533 13.485 -25.416 1.00 59.34 438 ASN A O 1
ATOM 3437 N N . GLY A 1 439 ? -3.043 12.690 -26.896 1.00 69.19 439 GLY A N 1
ATOM 3438 C CA . GLY A 1 439 ? -2.013 13.705 -26.611 1.00 69.19 439 GLY A CA 1
ATOM 3439 C C . GLY A 1 439 ? -1.438 13.686 -25.186 1.00 69.19 439 GLY A C 1
ATOM 3440 O O . GLY A 1 439 ? -0.965 14.718 -24.722 1.00 69.19 439 GLY A O 1
ATOM 3441 N N . LYS A 1 440 ? -1.513 12.544 -24.490 1.00 72.38 440 LYS A N 1
ATOM 3442 C CA . LYS A 1 440 ? -0.857 12.327 -23.193 1.00 72.38 440 LYS A CA 1
ATOM 3443 C C . LYS A 1 440 ? 0.553 11.766 -23.408 1.00 72.38 440 LYS A C 1
ATOM 3445 O O . LYS A 1 440 ? 0.726 10.921 -24.289 1.00 72.38 440 LYS A O 1
ATOM 3450 N N . LYS A 1 441 ? 1.509 12.223 -22.595 1.00 83.31 441 LYS A N 1
ATOM 3451 C CA . LYS A 1 441 ? 2.875 11.683 -22.531 1.00 83.31 441 LYS A CA 1
ATOM 3452 C C . LYS A 1 441 ? 2.853 10.227 -22.046 1.00 83.31 441 LYS A C 1
ATOM 3454 O O . LYS A 1 441 ? 1.914 9.828 -21.356 1.00 83.31 441 LYS A O 1
ATOM 3459 N N . MET A 1 442 ? 3.867 9.446 -22.417 1.00 90.44 442 MET A N 1
ATOM 3460 C CA . MET A 1 442 ? 4.093 8.130 -21.815 1.00 90.44 442 MET A CA 1
ATOM 3461 C C . MET A 1 442 ? 4.906 8.283 -20.526 1.00 90.44 442 MET A C 1
ATOM 3463 O O . MET A 1 442 ? 5.734 9.180 -20.415 1.00 90.44 442 MET A O 1
ATOM 3467 N N . GLU A 1 443 ? 4.693 7.377 -19.586 1.00 93.81 443 GLU A N 1
ATOM 3468 C CA . GLU A 1 443 ? 5.411 7.284 -18.312 1.00 93.81 443 GLU A CA 1
ATOM 3469 C C . GLU A 1 443 ? 6.121 5.930 -18.216 1.00 93.81 443 GLU A C 1
ATOM 3471 O O . GLU A 1 443 ? 5.923 5.057 -19.067 1.00 93.81 443 GLU A O 1
ATOM 3476 N N . LEU A 1 444 ? 6.962 5.726 -17.200 1.00 95.50 444 LEU A N 1
ATOM 3477 C CA . LEU A 1 444 ? 7.464 4.382 -16.911 1.00 95.50 444 LEU A CA 1
ATOM 3478 C C . LEU A 1 444 ? 6.298 3.436 -16.609 1.00 95.50 444 LEU A C 1
ATOM 3480 O O . LEU A 1 444 ? 5.252 3.829 -16.105 1.00 95.50 444 LEU A O 1
ATOM 3484 N N . CYS A 1 445 ? 6.468 2.156 -16.910 1.00 94.69 445 CYS A N 1
ATOM 3485 C CA . CYS A 1 445 ? 5.446 1.169 -16.594 1.00 94.69 445 CYS A CA 1
ATOM 3486 C C . CYS A 1 445 ? 5.481 0.726 -15.117 1.00 94.69 445 CYS A C 1
ATOM 3488 O O . CYS A 1 445 ? 6.567 0.538 -14.555 1.00 94.69 445 CYS A O 1
ATOM 3490 N N . PRO A 1 446 ? 4.321 0.467 -14.482 1.00 91.88 446 PRO A N 1
ATOM 3491 C CA . PRO A 1 446 ? 4.280 -0.160 -13.164 1.00 91.88 446 PRO A CA 1
ATOM 3492 C C . PRO A 1 446 ? 4.723 -1.626 -13.240 1.00 91.88 446 PRO A C 1
ATOM 3494 O O . PRO A 1 446 ? 4.680 -2.255 -14.299 1.00 91.88 446 PRO A O 1
ATOM 3497 N N . TYR A 1 447 ? 5.090 -2.207 -12.095 1.00 88.31 447 TYR A N 1
ATOM 3498 C CA . TYR A 1 447 ? 5.567 -3.594 -12.007 1.00 88.31 447 TYR A CA 1
ATOM 3499 C C . TYR A 1 447 ? 4.635 -4.605 -12.696 1.00 88.31 447 TYR A C 1
ATOM 3501 O O . TYR A 1 447 ? 5.096 -5.456 -13.454 1.00 88.31 447 TYR A O 1
ATOM 3509 N N . VAL A 1 448 ? 3.318 -4.469 -12.512 1.00 84.94 448 VAL A N 1
ATOM 3510 C CA . VAL A 1 448 ? 2.311 -5.361 -13.118 1.00 84.94 448 VAL A CA 1
ATOM 3511 C C . VAL A 1 448 ? 2.319 -5.338 -14.653 1.00 84.94 448 VAL A C 1
ATOM 3513 O O . VAL A 1 448 ? 1.941 -6.321 -15.284 1.00 84.94 448 VAL A O 1
ATOM 3516 N N . ALA A 1 449 ? 2.772 -4.245 -15.274 1.00 89.56 449 ALA A N 1
ATOM 3517 C CA . ALA A 1 449 ? 2.886 -4.152 -16.726 1.00 89.56 449 ALA A CA 1
ATOM 3518 C C . ALA A 1 449 ? 4.138 -4.866 -17.256 1.00 89.56 449 ALA A C 1
ATOM 3520 O O . ALA A 1 449 ? 4.095 -5.419 -18.350 1.00 89.56 449 ALA A O 1
ATOM 3521 N N . TYR A 1 450 ? 5.224 -4.914 -16.478 1.00 91.75 450 TYR A N 1
ATOM 3522 C CA . TYR A 1 450 ? 6.402 -5.723 -16.799 1.00 91.75 450 TYR A CA 1
ATOM 3523 C C . TYR A 1 450 ? 6.162 -7.211 -16.541 1.00 91.75 450 TYR A C 1
ATOM 3525 O O . TYR A 1 450 ? 6.551 -8.051 -17.350 1.00 91.75 450 TYR A O 1
ATOM 3533 N N . CYS A 1 451 ? 5.540 -7.519 -15.403 1.00 92.31 451 CYS A N 1
ATOM 3534 C CA . CYS A 1 451 ? 5.464 -8.849 -14.811 1.00 92.31 451 CYS A CA 1
ATOM 3535 C C . CYS A 1 451 ? 4.017 -9.194 -14.453 1.00 92.31 451 CYS A C 1
ATOM 3537 O O . CYS A 1 451 ? 3.667 -9.272 -13.273 1.00 92.31 451 CYS A O 1
ATOM 3539 N N . PRO A 1 452 ? 3.160 -9.402 -15.466 1.00 84.75 452 PRO A N 1
ATOM 3540 C CA . PRO A 1 452 ? 1.733 -9.644 -15.261 1.00 84.75 452 PRO A CA 1
ATOM 3541 C C . PRO A 1 452 ? 1.455 -10.941 -14.487 1.00 84.75 452 PRO A C 1
ATOM 3543 O O . PRO A 1 452 ? 0.464 -11.039 -13.769 1.00 84.75 452 PRO A O 1
ATOM 3546 N N . GLU A 1 453 ? 2.362 -11.915 -14.593 1.00 78.31 453 GLU A N 1
ATOM 3547 C CA . GLU A 1 453 ? 2.311 -13.194 -13.878 1.00 78.31 453 GLU A CA 1
ATOM 3548 C C . GLU A 1 453 ? 2.912 -13.110 -12.455 1.00 78.31 453 GLU A C 1
ATOM 3550 O O . GLU A 1 453 ? 2.831 -14.064 -11.680 1.00 78.31 453 GLU A O 1
ATOM 3555 N N . GLY A 1 454 ? 3.479 -11.964 -12.067 1.00 76.56 454 GLY A N 1
ATOM 3556 C CA . GLY A 1 454 ? 4.074 -11.737 -10.749 1.00 76.56 454 GLY A CA 1
ATOM 3557 C C . GLY A 1 454 ? 5.552 -12.149 -10.632 1.00 76.56 454 GLY A C 1
ATOM 3558 O O . GLY A 1 454 ? 6.230 -12.369 -11.640 1.00 76.56 454 GLY A O 1
ATOM 3559 N N . PRO A 1 455 ? 6.096 -12.229 -9.406 1.00 80.31 455 PRO A N 1
ATOM 3560 C CA . PRO A 1 455 ? 7.531 -12.387 -9.184 1.00 80.31 455 PRO A CA 1
ATOM 3561 C C . PRO A 1 455 ? 8.087 -13.751 -9.590 1.00 80.31 455 PRO A C 1
ATOM 3563 O O . PRO A 1 455 ? 7.462 -14.788 -9.379 1.00 80.31 455 PRO A O 1
ATOM 3566 N N . GLY A 1 456 ? 9.295 -13.759 -10.165 1.00 82.06 456 GLY A N 1
ATOM 3567 C CA . GLY A 1 456 ? 9.969 -14.981 -10.627 1.00 82.06 456 GLY A CA 1
ATOM 3568 C C . GLY A 1 456 ? 9.431 -15.557 -11.944 1.00 82.06 456 GLY A C 1
ATOM 3569 O O . GLY A 1 456 ? 9.842 -16.646 -12.353 1.00 82.06 456 GLY A O 1
ATOM 3570 N N . THR A 1 457 ? 8.507 -14.855 -12.601 1.00 86.75 457 THR A N 1
ATOM 3571 C CA . THR A 1 457 ? 7.902 -15.264 -13.876 1.00 86.75 457 THR A CA 1
ATOM 3572 C C . THR A 1 457 ? 8.601 -14.608 -15.071 1.00 86.75 457 THR A C 1
ATOM 3574 O O . THR A 1 457 ? 9.605 -13.909 -14.917 1.00 86.75 457 THR A O 1
ATOM 3577 N N . GLN A 1 458 ? 8.141 -14.901 -16.292 1.00 85.12 458 GLN A N 1
ATOM 3578 C CA . GLN A 1 458 ? 8.705 -14.261 -17.481 1.00 85.12 458 GLN A CA 1
ATOM 3579 C C . GLN A 1 458 ? 8.086 -12.871 -17.675 1.00 85.12 458 GLN A C 1
ATOM 3581 O O . GLN A 1 458 ? 6.867 -12.742 -17.561 1.00 85.12 458 GLN A O 1
ATOM 3586 N N . PRO A 1 459 ? 8.889 -11.843 -18.000 1.00 88.31 459 PRO A N 1
ATOM 3587 C CA . PRO A 1 459 ? 8.358 -10.527 -18.304 1.00 88.31 459 PRO A CA 1
ATOM 3588 C C . PRO A 1 459 ? 7.557 -10.560 -19.603 1.00 88.31 459 PRO A C 1
ATOM 3590 O O . PRO A 1 459 ? 7.716 -11.460 -20.433 1.00 88.31 459 PRO A O 1
ATOM 3593 N N . ILE A 1 460 ? 6.723 -9.546 -19.794 1.00 85.44 460 ILE A N 1
ATOM 3594 C CA . ILE A 1 460 ? 5.877 -9.429 -20.975 1.00 85.44 460 ILE A CA 1
ATOM 3595 C C . ILE A 1 460 ? 6.718 -9.223 -22.256 1.00 85.44 460 ILE A C 1
ATOM 3597 O O . ILE A 1 460 ? 7.578 -8.338 -22.326 1.00 85.44 460 ILE A O 1
ATOM 3601 N N . ASP A 1 461 ? 6.465 -10.024 -23.294 1.00 80.75 461 ASP A N 1
ATOM 3602 C CA . ASP A 1 461 ? 7.188 -9.975 -24.578 1.00 80.75 461 ASP A CA 1
ATOM 3603 C C . ASP A 1 461 ? 6.367 -9.285 -25.681 1.00 80.75 461 ASP A C 1
ATOM 3605 O O . ASP A 1 461 ? 6.031 -9.865 -26.717 1.00 80.75 461 ASP A O 1
ATOM 3609 N N . ILE A 1 462 ? 6.064 -8.004 -25.466 1.00 64.50 462 ILE A N 1
ATOM 3610 C CA . ILE A 1 462 ? 5.287 -7.198 -26.416 1.00 64.50 462 ILE A CA 1
ATOM 3611 C C . ILE A 1 462 ? 6.223 -6.679 -27.503 1.00 64.50 462 ILE A C 1
ATOM 3613 O O . ILE A 1 462 ? 6.672 -5.531 -27.484 1.00 64.50 462 ILE A O 1
ATOM 3617 N N . GLY A 1 463 ? 6.561 -7.540 -28.459 1.00 61.47 463 GLY A N 1
ATOM 3618 C CA . GLY A 1 463 ? 7.334 -7.148 -29.640 1.00 61.47 463 GLY A CA 1
ATOM 3619 C C . GLY A 1 463 ? 8.536 -8.022 -29.979 1.00 61.47 463 GLY A C 1
ATOM 3620 O O . GLY A 1 463 ? 9.265 -7.666 -30.905 1.00 61.47 463 GLY A O 1
ATOM 3621 N N . GLY A 1 464 ? 8.732 -9.158 -29.301 1.00 57.47 464 GLY A N 1
ATOM 3622 C CA . GLY A 1 464 ? 9.747 -10.153 -29.663 1.00 57.47 464 GLY A CA 1
ATOM 3623 C C . GLY A 1 464 ? 11.178 -9.675 -29.432 1.00 57.47 464 GLY A C 1
ATOM 3624 O O . GLY A 1 464 ? 12.070 -10.016 -30.213 1.00 57.47 464 GLY A O 1
ATOM 3625 N N . HIS A 1 465 ? 11.386 -8.826 -28.423 1.00 55.56 465 HIS A N 1
ATOM 3626 C CA . HIS A 1 465 ? 12.636 -8.083 -28.246 1.00 55.56 465 HIS A CA 1
ATOM 3627 C C . HIS A 1 465 ? 13.481 -8.511 -27.042 1.00 55.56 465 HIS A C 1
ATOM 3629 O O . HIS A 1 465 ? 14.614 -8.047 -26.940 1.00 55.56 465 HIS A O 1
ATOM 3635 N N . VAL A 1 466 ? 13.000 -9.435 -26.201 1.00 57.25 466 VAL A N 1
ATOM 3636 C CA . VAL A 1 466 ? 13.760 -9.974 -25.056 1.00 57.25 466 VAL A CA 1
ATOM 3637 C C . VAL A 1 466 ? 14.166 -11.433 -25.304 1.00 57.25 466 VAL A C 1
ATOM 3639 O O . VAL A 1 466 ? 13.962 -12.318 -24.480 1.00 57.25 466 VAL A O 1
ATOM 3642 N N . ASP A 1 467 ? 14.774 -11.719 -26.455 1.00 54.91 467 ASP A N 1
ATOM 3643 C CA . ASP A 1 467 ? 15.291 -13.062 -26.783 1.00 54.91 467 ASP A CA 1
ATOM 3644 C C . ASP A 1 467 ? 16.735 -13.270 -26.247 1.00 54.91 467 ASP A C 1
ATOM 3646 O O . ASP A 1 467 ? 17.574 -13.959 -26.839 1.00 54.91 467 ASP A O 1
ATOM 3650 N N . ASP A 1 468 ? 17.046 -12.656 -25.098 1.00 55.44 468 ASP A N 1
ATOM 3651 C CA . ASP A 1 468 ? 18.413 -12.415 -24.617 1.00 55.44 468 ASP A CA 1
ATOM 3652 C C . ASP A 1 468 ? 18.829 -13.273 -23.419 1.00 55.44 468 ASP A C 1
ATOM 3654 O O . ASP A 1 468 ? 19.540 -12.850 -22.508 1.00 55.44 468 ASP A O 1
ATOM 3658 N N . ASN A 1 469 ? 18.574 -14.579 -23.518 1.00 58.25 469 ASN A N 1
ATOM 3659 C CA . ASN A 1 469 ? 19.302 -15.571 -22.711 1.00 58.25 469 ASN A CA 1
ATOM 3660 C C . ASN A 1 469 ? 20.830 -15.578 -22.977 1.00 58.25 469 ASN A 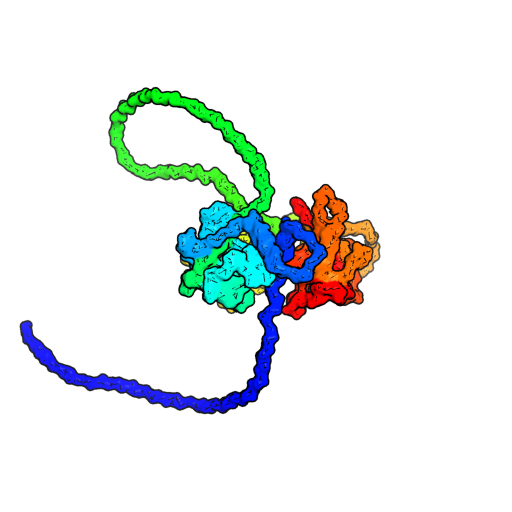C 1
ATOM 3662 O O . ASN A 1 469 ? 21.564 -16.379 -22.397 1.00 58.25 469 ASN A O 1
ATOM 3666 N N . LYS A 1 470 ? 21.334 -14.723 -23.878 1.00 63.31 470 LYS A N 1
ATOM 3667 C CA . LYS A 1 470 ? 22.755 -14.607 -24.232 1.00 63.31 470 LYS A CA 1
ATOM 3668 C C . LYS A 1 470 ? 23.459 -13.408 -23.605 1.00 63.31 470 LYS A C 1
ATOM 3670 O O . LYS A 1 470 ? 24.687 -13.423 -23.566 1.00 63.31 470 LYS A O 1
ATOM 3675 N N . GLU A 1 471 ? 22.727 -12.407 -23.121 1.00 67.75 471 GLU A N 1
ATOM 3676 C CA . GLU A 1 471 ? 23.316 -11.129 -22.691 1.00 67.75 471 GLU A CA 1
ATOM 3677 C C . GLU A 1 471 ? 23.393 -10.958 -21.168 1.00 67.75 471 GLU A C 1
ATOM 3679 O O . GLU A 1 471 ? 23.828 -9.923 -20.671 1.00 67.75 471 GLU A O 1
ATOM 3684 N N . GLY A 1 472 ? 23.057 -12.008 -20.417 1.00 83.81 472 GLY A N 1
ATOM 3685 C CA . GLY A 1 472 ? 23.061 -11.972 -18.961 1.00 83.81 472 GLY A CA 1
ATOM 3686 C C . GLY A 1 472 ? 21.866 -11.206 -18.396 1.00 83.81 472 GLY A C 1
ATOM 3687 O O . GLY A 1 472 ? 20.859 -11.001 -19.071 1.00 83.81 472 GLY A O 1
ATOM 3688 N N . GLN A 1 473 ? 21.979 -10.842 -17.122 1.00 90.81 473 GLN A N 1
ATOM 3689 C CA . GLN A 1 473 ? 20.923 -10.187 -16.358 1.00 90.81 473 GLN A CA 1
ATOM 3690 C C . GLN A 1 473 ? 20.703 -8.749 -16.854 1.00 90.81 473 GLN A C 1
ATOM 3692 O O . GLN A 1 473 ? 21.623 -7.936 -16.796 1.00 90.81 473 GLN A O 1
ATOM 3697 N N . GLN A 1 474 ? 19.493 -8.451 -17.319 1.00 94.19 474 GLN A N 1
ATOM 3698 C CA . GLN A 1 474 ? 19.025 -7.126 -17.716 1.00 94.19 474 GLN A CA 1
ATOM 3699 C C . GLN A 1 474 ? 18.035 -6.602 -16.680 1.00 94.19 474 GLN A C 1
ATOM 3701 O O . GLN A 1 474 ? 17.322 -7.378 -16.034 1.00 94.19 474 GLN A O 1
ATOM 3706 N N . TRP A 1 475 ? 17.990 -5.283 -16.558 1.00 96.25 475 TRP A N 1
ATOM 3707 C CA . TRP A 1 475 ? 17.138 -4.546 -15.642 1.00 96.25 475 TRP A CA 1
ATOM 3708 C C . TRP A 1 475 ? 16.423 -3.429 -16.391 1.00 96.25 475 TRP A C 1
ATOM 3710 O O . TRP A 1 475 ? 17.014 -2.789 -17.263 1.00 96.25 475 TRP A O 1
ATOM 3720 N N . ALA A 1 476 ? 15.169 -3.193 -16.027 1.00 96.81 476 ALA A N 1
ATOM 3721 C CA . ALA A 1 476 ? 14.379 -2.075 -16.518 1.00 96.81 476 ALA A CA 1
ATOM 3722 C C . ALA A 1 476 ? 13.823 -1.255 -15.345 1.00 96.81 476 ALA A C 1
ATOM 3724 O O . ALA A 1 476 ? 13.531 -1.833 -14.292 1.00 96.81 476 ALA A O 1
ATOM 3725 N N . PRO A 1 477 ? 13.690 0.068 -15.505 1.00 97.69 477 PRO A N 1
ATOM 3726 C CA . PRO A 1 477 ? 13.215 0.945 -14.447 1.00 97.69 477 PRO A CA 1
ATOM 3727 C C . PRO A 1 477 ? 11.690 0.856 -14.300 1.00 97.69 477 PRO A C 1
ATOM 3729 O O . PRO A 1 477 ? 10.957 0.768 -15.288 1.00 97.69 477 PRO A O 1
ATOM 3732 N N . LEU A 1 478 ? 11.220 0.857 -13.056 1.00 94.75 478 LEU A N 1
ATOM 3733 C CA . LEU A 1 478 ? 9.807 0.792 -12.690 1.00 94.75 478 LEU A CA 1
ATOM 3734 C C . LEU A 1 478 ? 9.243 2.177 -12.375 1.00 94.75 478 LEU A C 1
ATOM 3736 O O . LEU A 1 478 ? 9.953 3.050 -11.881 1.00 94.75 478 LEU A O 1
ATOM 3740 N N . PHE A 1 479 ? 7.942 2.331 -12.603 1.00 91.56 479 PHE A N 1
ATOM 3741 C CA . PHE A 1 479 ? 7.158 3.466 -12.122 1.00 91.56 479 PHE A CA 1
ATOM 3742 C C . PHE A 1 479 ? 6.909 3.418 -10.606 1.00 91.56 479 PHE A C 1
ATOM 3744 O O . PHE A 1 479 ? 6.768 2.333 -10.033 1.00 91.56 479 PHE A O 1
ATOM 3751 N N . GLY A 1 480 ? 6.785 4.597 -9.991 1.00 78.94 480 GLY A N 1
ATOM 3752 C CA . GLY A 1 480 ? 6.276 4.807 -8.630 1.00 78.94 480 GLY A CA 1
ATOM 3753 C C . GLY A 1 480 ? 7.317 4.847 -7.507 1.00 78.94 480 GLY A C 1
ATOM 3754 O O . GLY A 1 480 ? 6.968 5.207 -6.390 1.00 78.94 480 GLY A O 1
ATOM 3755 N N . GLN A 1 481 ? 8.573 4.469 -7.756 1.00 79.19 481 GLN A N 1
ATOM 3756 C CA . GLN A 1 481 ? 9.671 4.601 -6.787 1.00 79.19 481 GLN A CA 1
ATOM 3757 C C . GLN A 1 481 ? 10.953 4.994 -7.526 1.00 79.19 481 GLN A C 1
ATOM 3759 O O . GLN A 1 481 ? 11.270 4.395 -8.562 1.00 79.19 481 GLN A O 1
ATOM 3764 N N . ALA A 1 482 ? 11.691 5.982 -7.009 1.00 84.88 482 ALA A N 1
ATOM 3765 C CA . ALA A 1 482 ? 12.961 6.384 -7.608 1.00 84.88 482 ALA A CA 1
ATOM 3766 C C . ALA A 1 482 ? 13.968 5.239 -7.527 1.00 84.88 482 ALA A C 1
ATOM 3768 O O . ALA A 1 482 ? 14.000 4.485 -6.560 1.00 84.88 482 ALA A O 1
ATOM 3769 N N . ASN A 1 483 ? 14.787 5.099 -8.567 1.00 95.00 483 ASN A N 1
ATOM 3770 C CA . ASN A 1 483 ? 15.818 4.067 -8.641 1.00 95.00 483 ASN A CA 1
ATOM 3771 C C . ASN A 1 483 ? 15.315 2.626 -8.404 1.00 95.00 483 ASN A C 1
ATOM 3773 O O . ASN A 1 483 ? 16.080 1.735 -8.019 1.00 95.00 483 ASN A O 1
ATOM 3777 N N . HIS A 1 484 ? 14.042 2.365 -8.699 1.00 94.62 484 HIS A N 1
ATOM 3778 C CA . HIS A 1 484 ? 13.470 1.034 -8.601 1.00 94.62 484 HIS A CA 1
ATOM 3779 C C . HIS A 1 484 ? 13.588 0.303 -9.941 1.00 94.62 484 HIS A C 1
ATOM 3781 O O . HIS A 1 484 ? 13.179 0.804 -10.990 1.00 94.62 484 HIS A O 1
ATOM 3787 N N . TRP A 1 485 ? 14.160 -0.902 -9.915 1.00 97.25 485 TRP A N 1
ATOM 3788 C CA . TRP A 1 485 ? 14.440 -1.692 -11.113 1.00 97.25 485 TRP A CA 1
ATOM 3789 C C . TRP A 1 485 ? 13.910 -3.110 -10.980 1.00 97.25 485 TRP A C 1
ATOM 3791 O O . TRP A 1 485 ? 14.141 -3.777 -9.969 1.00 97.25 485 TRP A O 1
ATOM 3801 N N . VAL A 1 486 ? 13.283 -3.600 -12.045 1.00 96.44 486 VAL A N 1
ATOM 3802 C CA . VAL A 1 486 ? 12.867 -4.994 -12.184 1.00 96.44 486 VAL A CA 1
ATOM 3803 C C . VAL A 1 486 ? 13.803 -5.729 -13.127 1.00 96.44 486 VAL A C 1
ATOM 3805 O O . VAL A 1 486 ? 14.237 -5.209 -14.155 1.00 96.44 486 VAL A O 1
ATOM 3808 N N . SER A 1 487 ? 14.136 -6.957 -12.764 1.00 95.44 487 SER A N 1
ATOM 3809 C CA . SER A 1 487 ? 14.895 -7.855 -13.617 1.00 95.44 487 SER A CA 1
ATOM 3810 C C . SER A 1 487 ? 14.015 -8.323 -14.776 1.00 95.44 487 SER A C 1
ATOM 3812 O O . SER A 1 487 ? 12.944 -8.888 -14.565 1.00 95.44 487 SER A O 1
ATOM 3814 N N . ILE A 1 488 ? 14.468 -8.108 -16.010 1.00 93.94 488 ILE A N 1
ATOM 3815 C CA . ILE A 1 488 ? 13.702 -8.433 -17.227 1.00 93.94 488 ILE A CA 1
ATOM 3816 C C . ILE A 1 488 ? 14.330 -9.573 -18.038 1.00 93.94 488 ILE A C 1
ATOM 3818 O O . ILE A 1 488 ? 13.919 -9.856 -19.157 1.00 93.94 488 ILE A O 1
ATOM 3822 N N . SER A 1 489 ? 15.343 -10.243 -17.495 1.00 91.69 489 SER A N 1
ATOM 3823 C CA . SER A 1 489 ? 15.940 -11.432 -18.106 1.00 91.69 489 SER A CA 1
ATOM 3824 C C . SER A 1 489 ? 16.533 -12.359 -17.038 1.00 91.69 489 SER A C 1
ATOM 3826 O O . SER A 1 489 ? 16.498 -12.063 -15.846 1.00 91.69 489 SER A O 1
ATOM 3828 N N . GLY A 1 490 ? 17.084 -13.502 -17.452 1.00 87.69 490 GLY A N 1
ATOM 3829 C CA . GLY A 1 490 ? 17.815 -14.408 -16.560 1.00 87.69 490 GLY A CA 1
ATOM 3830 C C . GLY A 1 490 ? 16.943 -15.246 -15.615 1.00 87.69 490 GLY A C 1
ATOM 3831 O O . GLY A 1 490 ? 15.721 -15.287 -15.719 1.00 87.69 490 GLY A O 1
ATOM 3832 N N . GLU A 1 491 ? 17.596 -15.958 -14.689 1.00 86.81 491 GLU A N 1
ATOM 3833 C CA . GLU A 1 491 ? 16.937 -16.857 -13.716 1.00 86.81 491 GLU A CA 1
ATOM 3834 C C . GLU A 1 491 ? 16.129 -16.109 -12.649 1.00 86.81 491 GLU A C 1
ATOM 3836 O O . GLU A 1 491 ? 15.332 -16.712 -11.937 1.00 86.81 491 GLU A O 1
ATOM 3841 N N . LYS A 1 492 ? 16.356 -14.800 -12.521 1.00 90.19 492 LYS A N 1
ATOM 3842 C CA . LYS A 1 492 ? 15.709 -13.931 -11.539 1.00 90.19 492 LYS A CA 1
ATOM 3843 C C . LYS A 1 492 ? 14.764 -12.939 -12.207 1.00 90.19 492 LYS A C 1
ATOM 3845 O O . LYS A 1 492 ? 14.593 -11.832 -11.704 1.00 90.19 492 LYS A O 1
ATOM 3850 N N . ALA A 1 493 ? 14.236 -13.282 -13.379 1.00 91.56 493 ALA A N 1
ATOM 3851 C CA . ALA A 1 493 ? 13.274 -12.449 -14.084 1.00 91.56 493 ALA A CA 1
ATOM 3852 C C . ALA A 1 493 ? 12.074 -12.115 -13.181 1.00 91.56 493 ALA A C 1
ATOM 3854 O O . ALA A 1 493 ? 11.686 -12.904 -12.319 1.00 91.56 493 ALA A O 1
ATOM 3855 N N . CYS A 1 494 ? 11.530 -10.917 -13.353 1.00 94.25 494 CYS A N 1
ATOM 3856 C CA . CYS A 1 494 ? 10.430 -10.379 -12.567 1.00 94.25 494 CYS A CA 1
ATOM 3857 C C . CYS A 1 494 ? 10.680 -10.254 -11.060 1.00 94.25 494 CYS A C 1
ATOM 3859 O O . CYS A 1 494 ? 9.733 -10.176 -10.291 1.00 94.25 494 CYS A O 1
ATOM 3861 N N . LEU A 1 495 ? 11.930 -10.194 -10.610 1.00 91.25 495 LEU A N 1
ATOM 3862 C CA . LEU A 1 495 ? 12.259 -9.823 -9.231 1.00 91.25 495 LEU A CA 1
ATOM 3863 C C . LEU A 1 495 ? 12.822 -8.403 -9.194 1.00 91.25 495 LEU A C 1
ATOM 3865 O O . LEU A 1 495 ? 13.559 -8.004 -10.103 1.00 91.25 495 LEU A O 1
ATOM 3869 N N . ALA A 1 496 ? 12.483 -7.641 -8.157 1.00 91.88 496 ALA A N 1
ATOM 3870 C CA . ALA A 1 496 ? 13.038 -6.309 -7.960 1.00 91.88 496 ALA A CA 1
ATOM 3871 C C . ALA A 1 496 ? 14.519 -6.397 -7.563 1.00 91.88 496 ALA A C 1
ATOM 3873 O O . ALA A 1 496 ? 14.956 -7.347 -6.908 1.00 91.88 496 ALA A O 1
ATOM 3874 N N . HIS A 1 497 ? 15.321 -5.397 -7.934 1.00 94.75 497 HIS A N 1
ATOM 3875 C CA . HIS A 1 497 ? 16.751 -5.398 -7.608 1.00 94.75 497 HIS A CA 1
ATOM 3876 C C . HIS A 1 497 ? 16.978 -5.458 -6.094 1.00 94.75 497 HIS A C 1
ATOM 3878 O O . HIS A 1 497 ? 17.842 -6.201 -5.626 1.00 94.75 497 HIS A O 1
ATOM 3884 N N . LEU A 1 498 ? 16.145 -4.747 -5.330 1.00 88.25 498 LEU A N 1
ATOM 3885 C CA . LEU A 1 498 ? 16.143 -4.772 -3.871 1.00 88.25 498 LEU A CA 1
ATOM 3886 C C . LEU A 1 498 ? 15.931 -6.191 -3.314 1.00 88.25 498 LEU A C 1
ATOM 3888 O O . LEU A 1 498 ? 16.674 -6.614 -2.435 1.00 88.25 498 LEU A O 1
ATOM 3892 N N . GLU A 1 499 ? 15.000 -6.971 -3.866 1.00 86.75 499 GLU A N 1
ATOM 3893 C CA . GLU A 1 499 ? 14.746 -8.357 -3.438 1.00 86.75 499 GLU A CA 1
ATOM 3894 C C . GLU A 1 499 ? 15.918 -9.288 -3.768 1.00 86.75 499 GLU A C 1
ATOM 3896 O O . GLU A 1 499 ? 16.248 -10.208 -3.018 1.00 86.75 499 GLU A O 1
ATOM 3901 N N . VAL A 1 500 ? 16.563 -9.055 -4.912 1.00 91.44 500 VAL A N 1
ATOM 3902 C CA . VAL A 1 500 ? 17.645 -9.910 -5.404 1.00 91.44 500 VAL A CA 1
ATOM 3903 C C . VAL A 1 500 ? 18.970 -9.634 -4.695 1.00 91.44 500 VAL A C 1
ATOM 3905 O O . VAL A 1 500 ? 19.750 -10.569 -4.468 1.00 91.44 500 VAL A O 1
ATOM 3908 N N . ASN A 1 501 ? 19.244 -8.368 -4.384 1.00 93.50 501 ASN A N 1
ATOM 3909 C CA . ASN A 1 501 ? 20.547 -7.891 -3.927 1.00 93.50 501 ASN A CA 1
ATOM 3910 C C . ASN A 1 501 ? 20.526 -7.308 -2.506 1.00 93.50 501 ASN A C 1
ATOM 3912 O O . ASN A 1 501 ? 21.599 -7.065 -1.954 1.00 93.50 501 ASN A O 1
ATOM 3916 N N . GLY A 1 502 ? 19.349 -7.105 -1.911 1.00 93.19 502 GLY A N 1
ATOM 3917 C CA . GLY A 1 502 ? 19.168 -6.501 -0.588 1.00 93.19 502 GLY A CA 1
ATOM 3918 C C . GLY A 1 502 ? 19.347 -4.981 -0.550 1.00 93.19 502 GLY A C 1
ATOM 3919 O O . GLY A 1 502 ? 19.310 -4.409 0.533 1.00 93.19 502 GLY A O 1
ATOM 3920 N N . ALA A 1 503 ? 19.573 -4.338 -1.700 1.00 92.56 503 ALA A N 1
ATOM 3921 C CA . ALA A 1 503 ? 19.677 -2.887 -1.845 1.00 92.56 503 ALA A CA 1
ATOM 3922 C C . ALA A 1 503 ? 19.352 -2.464 -3.287 1.00 92.56 503 ALA A C 1
ATOM 3924 O O . ALA A 1 503 ? 19.459 -3.265 -4.226 1.00 92.56 503 ALA A O 1
ATOM 3925 N N . GLU A 1 504 ? 19.006 -1.196 -3.471 1.00 91.25 504 GLU A N 1
ATOM 3926 C CA . GLU A 1 504 ? 18.873 -0.580 -4.789 1.00 91.25 504 GLU A CA 1
ATOM 3927 C C . GLU A 1 504 ? 20.229 -0.465 -5.507 1.00 91.25 504 GLU A C 1
ATOM 3929 O O . GLU A 1 504 ? 21.292 -0.412 -4.873 1.00 91.25 504 GLU A O 1
ATOM 3934 N N . PRO A 1 505 ? 20.244 -0.465 -6.847 1.00 96.19 505 PRO A N 1
ATOM 3935 C CA . PRO A 1 505 ? 21.489 -0.394 -7.587 1.00 96.19 505 PRO A CA 1
ATOM 3936 C C . PRO A 1 505 ? 22.063 1.026 -7.604 1.00 96.19 505 PRO A C 1
ATOM 3938 O O . PRO A 1 505 ? 21.426 1.956 -8.086 1.00 96.19 505 PRO A O 1
ATOM 3941 N N . SER A 1 506 ? 23.336 1.188 -7.225 1.00 96.81 506 SER A N 1
ATOM 3942 C CA . SER A 1 506 ? 24.032 2.479 -7.379 1.00 96.81 506 SER A CA 1
ATOM 3943 C C . SER A 1 506 ? 24.153 2.917 -8.844 1.00 96.81 506 SER A C 1
ATOM 3945 O O . SER A 1 506 ? 24.221 4.104 -9.132 1.00 96.81 506 SER A O 1
ATOM 3947 N N . TRP A 1 507 ? 24.186 1.957 -9.777 1.00 96.56 507 TRP A N 1
ATOM 3948 C CA . TRP A 1 507 ? 24.245 2.216 -11.219 1.00 96.56 507 TRP A CA 1
ATOM 3949 C C . TRP A 1 507 ? 22.906 2.664 -11.812 1.00 96.56 507 TRP A C 1
ATOM 3951 O O . TRP A 1 507 ? 22.856 3.024 -12.985 1.00 96.56 507 TRP A O 1
ATOM 3961 N N . GLY A 1 508 ? 21.809 2.608 -11.054 1.00 96.19 508 GLY A N 1
ATOM 3962 C CA . GLY A 1 508 ? 20.527 3.135 -11.508 1.00 96.19 508 GLY A CA 1
ATOM 3963 C C . GLY A 1 508 ? 20.402 4.653 -11.327 1.00 96.19 508 GLY A C 1
ATOM 3964 O O . GLY A 1 508 ? 19.522 5.255 -11.928 1.00 96.19 508 GLY A O 1
ATOM 3965 N N . LEU A 1 509 ? 21.338 5.285 -10.610 1.00 95.88 509 LEU A N 1
ATOM 3966 C CA . LEU A 1 509 ? 21.413 6.740 -10.412 1.00 95.88 509 LEU A CA 1
ATOM 3967 C C . LEU A 1 509 ? 22.278 7.460 -11.464 1.00 95.88 509 LEU A C 1
ATOM 3969 O O . LEU A 1 509 ? 22.395 8.681 -11.450 1.00 95.88 509 LEU A O 1
ATOM 3973 N N . ASP A 1 510 ? 22.931 6.728 -12.370 1.00 96.19 510 ASP A N 1
ATOM 3974 C CA . ASP A 1 510 ? 23.811 7.300 -13.392 1.00 96.19 510 ASP A CA 1
ATOM 3975 C C . ASP A 1 510 ? 23.822 6.463 -14.685 1.00 96.19 510 ASP A C 1
ATOM 3977 O O . ASP A 1 510 ? 23.154 5.441 -14.802 1.00 96.19 510 ASP A O 1
ATOM 3981 N N . ALA A 1 511 ? 24.610 6.872 -15.682 1.00 95.12 511 ALA A N 1
ATOM 3982 C CA . ALA A 1 511 ? 24.777 6.135 -16.940 1.00 95.12 511 ALA A CA 1
ATOM 3983 C C . ALA A 1 511 ? 25.810 4.986 -16.858 1.00 95.12 511 ALA A C 1
ATOM 3985 O O . ALA A 1 511 ? 26.288 4.495 -17.887 1.00 95.12 511 ALA A O 1
ATOM 3986 N N . SER A 1 512 ? 26.224 4.567 -15.655 1.00 96.19 512 SER A N 1
ATOM 3987 C CA . SER A 1 512 ? 27.136 3.432 -15.501 1.00 96.19 512 SER A CA 1
ATOM 3988 C C . SER A 1 512 ? 26.424 2.110 -15.797 1.00 96.19 512 SER A C 1
ATOM 3990 O O . SER A 1 512 ? 25.200 2.013 -15.791 1.00 96.19 512 SER A O 1
ATOM 3992 N N . ASN A 1 513 ? 27.208 1.075 -16.106 1.00 95.31 513 ASN A N 1
ATOM 3993 C CA . ASN A 1 513 ? 26.720 -0.260 -16.467 1.00 95.31 513 ASN A CA 1
ATOM 3994 C C . ASN A 1 513 ? 25.617 -0.266 -17.551 1.00 95.31 513 ASN A C 1
ATOM 3996 O O . ASN A 1 513 ? 24.590 -0.924 -17.377 1.00 95.31 513 ASN A O 1
ATOM 4000 N N . PRO A 1 514 ? 25.820 0.396 -18.706 1.00 95.38 514 PRO A N 1
ATOM 4001 C CA . PRO A 1 514 ? 24.811 0.418 -19.766 1.00 95.38 514 PRO A CA 1
ATOM 4002 C C . PRO A 1 514 ? 24.495 -0.988 -20.301 1.00 95.38 514 PRO A C 1
ATOM 4004 O O . PRO A 1 514 ? 23.390 -1.255 -20.765 1.00 95.38 514 PRO A O 1
ATOM 4007 N N . ASP A 1 515 ? 25.444 -1.921 -20.168 1.00 93.06 515 ASP A N 1
ATOM 4008 C CA . ASP A 1 515 ? 25.296 -3.309 -20.600 1.00 93.06 515 ASP A CA 1
ATOM 4009 C C . ASP A 1 515 ? 24.178 -4.074 -19.875 1.00 93.06 515 ASP A C 1
ATOM 4011 O O . ASP A 1 515 ? 23.757 -5.100 -20.402 1.00 93.06 515 ASP A O 1
ATOM 4015 N N . VAL A 1 516 ? 23.696 -3.610 -18.712 1.00 94.56 516 VAL A N 1
ATOM 4016 C CA . VAL A 1 516 ? 22.599 -4.255 -17.957 1.00 94.56 516 VAL A CA 1
ATOM 4017 C C . VAL A 1 516 ? 21.280 -3.472 -17.993 1.00 94.56 516 VAL A C 1
ATOM 4019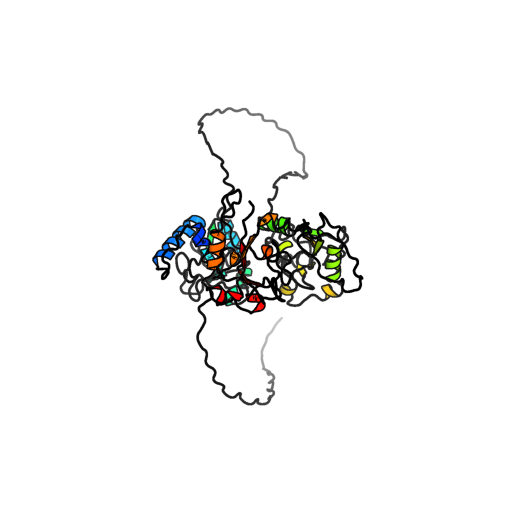 O O . VAL A 1 516 ? 20.312 -3.911 -17.382 1.00 94.56 516 VAL A O 1
ATOM 4022 N N . LYS A 1 517 ? 21.236 -2.334 -18.700 1.00 94.88 517 LYS A N 1
ATOM 4023 C CA . LYS A 1 517 ? 20.088 -1.408 -18.777 1.00 94.88 517 LYS A CA 1
ATOM 4024 C C . LYS A 1 517 ? 19.662 -1.146 -20.220 1.00 94.88 517 LYS A C 1
ATOM 4026 O O . LYS A 1 517 ? 19.421 -0.007 -20.626 1.00 94.88 517 LYS A O 1
ATOM 4031 N N . LYS A 1 518 ? 19.647 -2.173 -21.066 1.00 94.19 518 LYS A N 1
ATOM 4032 C CA . LYS A 1 518 ? 19.466 -1.981 -22.516 1.00 94.19 518 LYS A CA 1
ATOM 4033 C C . LYS A 1 518 ? 18.037 -1.665 -22.944 1.00 94.19 518 LYS A C 1
ATOM 4035 O O . LYS A 1 518 ? 17.841 -1.256 -24.090 1.00 94.19 518 LYS A O 1
ATOM 4040 N N . HIS A 1 519 ? 17.069 -1.838 -22.048 1.00 94.25 519 HIS A N 1
ATOM 4041 C CA . HIS A 1 519 ? 15.651 -1.714 -22.351 1.00 94.25 519 HIS A CA 1
ATOM 4042 C C . HIS A 1 519 ? 14.918 -0.886 -21.300 1.00 94.25 519 HIS A C 1
ATOM 4044 O O . HIS A 1 519 ? 15.281 -0.890 -20.126 1.00 94.25 519 HIS A O 1
ATOM 4050 N N . VAL A 1 520 ? 13.859 -0.225 -21.748 1.00 95.62 520 VAL A N 1
ATOM 4051 C CA . VAL A 1 520 ? 12.896 0.499 -20.919 1.00 95.62 520 VAL A CA 1
ATOM 4052 C C . VAL A 1 520 ? 11.496 0.240 -21.474 1.00 95.62 520 VAL A C 1
ATOM 4054 O O . VAL A 1 520 ? 11.316 0.186 -22.694 1.00 95.62 520 VAL A O 1
ATOM 4057 N N . LEU A 1 521 ? 10.517 0.029 -20.596 1.00 94.31 521 LEU A N 1
ATOM 4058 C CA . LEU A 1 521 ? 9.112 -0.101 -20.972 1.00 94.31 521 LEU A CA 1
ATOM 4059 C C . LEU A 1 521 ? 8.378 1.165 -20.534 1.00 94.31 521 LEU A C 1
ATOM 4061 O O . LEU A 1 521 ? 8.356 1.494 -19.347 1.00 94.31 521 LEU A O 1
ATOM 4065 N N . CYS A 1 522 ? 7.769 1.850 -21.497 1.00 94.81 522 CYS A N 1
ATOM 4066 C CA . CYS A 1 522 ? 6.929 3.009 -21.227 1.00 94.81 522 CYS A CA 1
ATOM 4067 C C . CYS A 1 522 ? 5.457 2.641 -21.422 1.00 94.81 522 CYS A C 1
ATOM 4069 O O . CYS A 1 522 ? 5.121 1.886 -22.338 1.00 94.81 522 CYS A O 1
ATOM 4071 N N . CYS A 1 523 ? 4.581 3.179 -20.584 1.00 92.19 523 CYS A N 1
ATOM 4072 C CA . CYS A 1 523 ? 3.147 2.933 -20.572 1.00 92.19 523 CYS A CA 1
ATOM 4073 C C . CYS A 1 523 ? 2.396 4.232 -20.861 1.00 92.19 523 CYS A C 1
ATOM 4075 O O . CYS A 1 523 ? 2.882 5.318 -20.559 1.00 92.19 523 CYS A O 1
ATOM 4077 N N . SER A 1 524 ? 1.211 4.127 -21.463 1.00 87.00 524 SER A N 1
ATOM 4078 C CA . SER A 1 524 ? 0.263 5.242 -21.487 1.00 87.00 524 SER A CA 1
ATOM 4079 C C . SER A 1 524 ? -0.994 4.833 -20.716 1.00 87.00 524 SER A C 1
ATOM 4081 O O . SER A 1 524 ? -1.559 3.771 -21.020 1.00 87.00 524 SER A O 1
ATOM 4083 N N . PRO A 1 525 ? -1.420 5.609 -19.702 1.00 69.50 525 PRO A N 1
ATOM 4084 C CA . PRO A 1 525 ? -2.593 5.269 -18.912 1.00 69.50 525 PRO A CA 1
ATOM 4085 C C . PRO A 1 525 ? -3.831 5.342 -19.806 1.00 69.50 525 PRO A C 1
ATOM 4087 O O . PRO A 1 525 ? -4.134 6.392 -20.390 1.00 69.50 525 PRO A O 1
ATOM 4090 N N . ASN A 1 526 ? -4.550 4.225 -19.947 1.00 62.03 526 ASN A N 1
ATOM 4091 C CA . ASN A 1 526 ? -5.853 4.261 -20.598 1.00 62.03 526 ASN A CA 1
ATOM 4092 C C . ASN A 1 526 ? -6.851 4.985 -19.691 1.00 62.03 526 ASN A C 1
ATOM 4094 O O . ASN A 1 526 ? -6.884 4.755 -18.486 1.00 62.03 526 ASN A O 1
ATOM 4098 N N . GLN A 1 527 ? -7.603 5.902 -20.305 1.00 48.38 527 GLN A N 1
ATOM 4099 C CA . GLN A 1 527 ? -8.639 6.717 -19.664 1.00 48.38 527 GLN A CA 1
ATOM 4100 C C . GLN A 1 527 ? -9.713 5.882 -18.978 1.00 48.38 527 GLN A C 1
ATOM 4102 O O . GLN A 1 527 ? -10.163 4.892 -19.605 1.00 48.38 527 GLN A O 1
#